Protein AF-A0A8C0GHX1-F1 (afdb_monomer_lite)

InterPro domains:
  IPR026175 Mirror-image polydactyly gene 1 protein [PTHR22089] (39-394)
  IPR060564 Mirror-image polydactyly gene 1 protein, N-terminal domain [PF27918] (62-164)
  IPR060565 Mirror-image polydactyly gene 1 protein, C-terminal domain [PF27921] (166-262)

pLDDT: mean 85.15, std 14.82, range [40.44, 98.38]

Radius of gyration: 75.09 Å; chains: 1; bounding box: 176×78×220 Å

Organism: Chelonoidis abingdonii (NCBI:txid106734)

Foldseek 3Di:
DVVVVVVVVVVVVVVVVVVVVVVVVVVVVVVVVVVVVVVVVVVVVVVVVVVVVVPPPDDDPPVVVVVVVVVVVVVVVVVVVVVVVVVVVVVVVVVVVVVVVVVVVVVVVVVVVVVVVVVVVVVVVVVVVVVVVVVVVVVVVVVVVVVVVVVVVVVVVVVVVVPDDPVLPPDDPVNLVVQLVPPPDPVSVVVSVVSVVVVVVVVVVVVVVVVVVVVVVVVVVVVVVVVVVVVVVVVVVVVVVVVVVCVVPPVNVVVVVVVVVVVVVVVVVVVVVVVVVVVVVVVVVVVVVVVVVVVVVVVVVVVVVVVVVVVVVVVVVVVVVVVVVVVVVVVVVVVVVVVVVVVVVVVVVVVVVVVVVVVVVVVVVVVVVVVVVVVVVVVVVVVVVVDDDDDDDD

Secondary structure (DSSP, 8-state):
-HHHHHHHHHHHHHHHHHHHHHHHHHHHHHHHHHHHHHHHHHHHHHHHHHHHTTS--SS-HHHHHHHHHHHHHHHHHHHHHHHHHHHHHHHHHHHHHHHHHHHHHHHHHHHHHHHHHHHHHHHHHHHHHHHHHHHHHHHHHHHHHHHHHHHHHHHHHHHHHTT--HHHHSS-HHHHHHHHHT-SSHHHHHHHHHHHHHHHHHHHHHHHHHHHHHHHHHHHHHHHHHHHHHHHHHHHHHHHHHHHHHHH-HHHHHHHHHHHHHHHHHHHHHHHHHHHHHHHHHHHHHHHHHHHHHHHHHHHHHHHHHHHHHHHHHHHHHHHHHHHHHHHHHHHHHHHHHHHHHHHHHHHHHHHHHHHHHHHHHHHHHHHHHHHHHHHHHHHHHHHHHSS------

Sequence (394 aa):
HVFEDSKHKKSLDVLLNERISVLLIDEFFNLFFLNHSITEKHSRMLSDFMASWKETGDLDKETNIAFLLKELDAVRAKNKKLQDKLSEKDKELKTIKLDLELQERATEAKIAEKTAALVEEVYTAQRERDEAVMARLRLANEERDEALLRAKHLEQSLKELENINPEENDMTLQELLNRINNADTGIAIQKNGAIIVDRIHRTKERRKNITAEEMNAVIEERDAALSQCKRLEQELHHLKEQNQTSANNTRHLTAENNQERALKAKLLVIQQERETAIQQNKKLEEEIQTLRVYYSLHKSLSQEVSLKDQFNCTLSTYEDALKSSEDIVTITHRQNEQLATQLQQALTERINMELKLQQALEASQEAKEKVQTLERLVDVLRKKVGAGTIRTVI

Structure (mmCIF, N/CA/C/O backbone):
data_AF-A0A8C0GHX1-F1
#
_entry.id   AF-A0A8C0GHX1-F1
#
loop_
_atom_site.group_PDB
_atom_site.id
_atom_site.type_symbol
_atom_site.label_atom_id
_atom_site.label_alt_id
_atom_site.label_comp_id
_atom_site.label_asym_id
_atom_site.label_entity_id
_atom_site.label_seq_id
_atom_site.pdbx_PDB_ins_code
_atom_site.Cartn_x
_atom_site.Cartn_y
_atom_site.Cartn_z
_atom_site.occupancy
_atom_site.B_iso_or_equiv
_atom_site.auth_seq_id
_atom_site.auth_comp_id
_atom_site.auth_asym_id
_atom_site.auth_atom_id
_atom_site.pdbx_PDB_model_num
ATOM 1 N N . HIS A 1 1 ? 9.073 51.180 15.711 1.00 49.59 1 HIS A N 1
ATOM 2 C CA . HIS A 1 1 ? 9.134 50.135 14.671 1.00 49.59 1 HIS A CA 1
ATOM 3 C C . HIS A 1 1 ? 7.983 50.161 13.664 1.00 49.59 1 HIS A C 1
ATOM 5 O O . HIS A 1 1 ? 8.280 50.271 12.489 1.00 49.59 1 HIS A O 1
ATOM 11 N N . VAL A 1 2 ? 6.698 50.170 14.049 1.00 48.31 2 VAL A N 1
ATOM 12 C CA . VAL A 1 2 ? 5.576 50.145 13.067 1.00 48.31 2 VAL A CA 1
ATOM 13 C C . VAL A 1 2 ? 5.448 51.422 12.201 1.00 48.31 2 VAL A C 1
ATOM 15 O O . VAL A 1 2 ? 4.915 51.378 11.096 1.00 48.31 2 VAL A O 1
ATOM 18 N N . PHE A 1 3 ? 5.973 52.568 12.652 1.00 44.59 3 PHE A N 1
ATOM 19 C CA . PHE A 1 3 ? 5.893 53.837 11.907 1.00 44.59 3 PHE A CA 1
ATOM 20 C C . PHE A 1 3 ? 7.007 54.057 10.865 1.00 44.59 3 PHE A C 1
ATOM 22 O O . PHE A 1 3 ? 6.809 54.842 9.938 1.00 44.59 3 PHE A O 1
ATOM 29 N N . GLU A 1 4 ? 8.147 53.368 10.972 1.00 50.25 4 GLU A N 1
ATOM 30 C CA . GLU A 1 4 ? 9.244 53.493 9.993 1.00 50.25 4 GLU A CA 1
ATOM 31 C C . GLU A 1 4 ? 9.011 52.613 8.757 1.00 50.25 4 GLU A C 1
ATOM 33 O O . GLU A 1 4 ? 9.240 53.068 7.635 1.00 50.25 4 GLU A O 1
ATOM 38 N N . ASP A 1 5 ? 8.402 51.436 8.930 1.00 49.78 5 ASP A N 1
ATOM 39 C CA . ASP A 1 5 ? 8.055 50.541 7.817 1.00 49.78 5 ASP A CA 1
ATOM 40 C C . ASP A 1 5 ? 7.024 51.153 6.852 1.00 49.78 5 ASP A C 1
ATOM 42 O O . ASP A 1 5 ? 7.089 50.943 5.641 1.00 49.78 5 ASP A O 1
ATOM 46 N N . SER A 1 6 ? 6.097 51.978 7.351 1.00 52.84 6 SER A N 1
ATOM 47 C CA . SER A 1 6 ? 5.066 52.625 6.520 1.00 52.84 6 SER A CA 1
ATOM 48 C C . SER A 1 6 ? 5.637 53.712 5.593 1.00 52.84 6 SER A C 1
ATOM 50 O O . SER A 1 6 ? 5.164 53.888 4.466 1.00 52.84 6 SER A O 1
ATOM 52 N N . LYS A 1 7 ? 6.697 54.416 6.021 1.00 55.53 7 LYS A N 1
ATOM 53 C CA . LYS A 1 7 ? 7.386 55.418 5.188 1.00 55.53 7 LYS A CA 1
ATOM 54 C C . LYS A 1 7 ? 8.235 54.765 4.100 1.00 55.53 7 LYS A C 1
ATOM 56 O O . LYS A 1 7 ? 8.226 55.245 2.968 1.00 55.53 7 LYS A O 1
ATOM 61 N N . HIS A 1 8 ? 8.925 53.669 4.413 1.00 55.72 8 HIS A N 1
ATOM 62 C CA . HIS A 1 8 ? 9.701 52.933 3.414 1.00 55.72 8 HIS A CA 1
ATOM 63 C C . HIS A 1 8 ? 8.815 52.243 2.378 1.00 55.72 8 HIS A C 1
ATOM 65 O O . HIS A 1 8 ? 9.122 52.318 1.191 1.00 55.72 8 HIS A O 1
ATOM 71 N N . LYS A 1 9 ? 7.664 51.691 2.780 1.00 56.69 9 LYS A N 1
ATOM 72 C CA . LYS A 1 9 ? 6.723 51.057 1.845 1.00 56.69 9 LYS A CA 1
ATOM 73 C C . LYS A 1 9 ? 6.106 52.058 0.857 1.00 56.69 9 LYS A C 1
ATOM 75 O O . LYS A 1 9 ? 6.115 51.809 -0.341 1.00 56.69 9 LYS A O 1
ATOM 80 N N . LYS A 1 10 ? 5.695 53.245 1.331 1.00 58.56 10 LYS A N 1
ATOM 81 C CA . LYS A 1 10 ? 5.203 54.329 0.455 1.00 58.56 10 LYS A CA 1
ATOM 82 C C . LYS A 1 10 ? 6.271 54.865 -0.500 1.00 58.56 10 LYS A C 1
ATOM 84 O O . LYS A 1 10 ? 5.951 55.190 -1.636 1.00 58.56 10 LYS A O 1
ATOM 89 N N . SER A 1 11 ? 7.528 54.955 -0.062 1.00 62.66 11 SER A N 1
ATOM 90 C CA . SER A 1 11 ? 8.624 55.396 -0.934 1.00 62.66 11 SER A CA 1
ATOM 91 C C . SER A 1 11 ? 8.965 54.356 -2.005 1.00 62.66 11 SER A C 1
ATOM 93 O O . SER A 1 11 ? 9.328 54.733 -3.116 1.00 62.66 11 SER A O 1
ATOM 95 N N . LEU A 1 12 ? 8.840 53.064 -1.683 1.00 61.59 12 LEU A N 1
ATOM 96 C CA . LEU A 1 12 ? 9.073 51.977 -2.632 1.00 61.59 12 LEU A CA 1
ATOM 97 C C . LEU A 1 12 ? 7.967 51.912 -3.692 1.00 61.59 12 LEU A C 1
ATOM 99 O O . LEU A 1 12 ? 8.280 51.772 -4.869 1.00 61.59 12 LEU A O 1
ATOM 103 N N . ASP A 1 13 ? 6.702 52.079 -3.291 1.00 65.25 13 ASP A N 1
ATOM 104 C CA . ASP A 1 13 ? 5.555 52.075 -4.211 1.00 65.25 13 ASP A CA 1
ATOM 105 C C . ASP A 1 13 ? 5.596 53.256 -5.192 1.00 65.25 13 ASP A C 1
ATOM 107 O O . ASP A 1 13 ? 5.284 53.085 -6.368 1.00 65.25 13 ASP A O 1
ATOM 111 N N . VAL A 1 14 ? 6.036 54.443 -4.750 1.00 66.12 14 VAL A N 1
ATOM 112 C CA . VAL A 1 14 ? 6.217 55.609 -5.637 1.00 66.12 14 VAL A CA 1
ATOM 113 C C . VAL A 1 14 ? 7.351 55.368 -6.638 1.00 66.12 14 VAL A C 1
ATOM 115 O O . VAL A 1 14 ? 7.163 55.598 -7.830 1.00 66.12 14 VAL A O 1
ATOM 118 N N . LEU A 1 15 ? 8.488 54.823 -6.189 1.00 62.25 15 LEU A N 1
ATOM 119 C CA . LEU A 1 15 ? 9.612 54.489 -7.072 1.00 62.25 15 LEU A CA 1
ATOM 120 C C . LEU A 1 15 ? 9.268 53.368 -8.064 1.00 62.25 15 LEU A C 1
ATOM 122 O O . LEU A 1 15 ? 9.709 53.410 -9.210 1.00 62.25 15 LEU A O 1
ATOM 126 N N . LEU A 1 16 ? 8.474 52.375 -7.654 1.00 65.94 16 LEU A N 1
ATOM 127 C CA . LEU A 1 16 ? 7.975 51.320 -8.539 1.00 65.94 16 LEU A CA 1
ATOM 128 C C . LEU A 1 16 ? 7.004 51.879 -9.582 1.00 65.94 16 LEU A C 1
ATOM 130 O O . LEU A 1 16 ? 7.136 51.541 -10.756 1.00 65.94 16 LEU A O 1
ATOM 134 N N . ASN A 1 17 ? 6.091 52.773 -9.195 1.00 67.69 17 ASN A N 1
ATOM 135 C CA . ASN A 1 17 ? 5.143 53.377 -10.134 1.00 67.69 17 ASN A CA 1
ATOM 136 C C . ASN A 1 17 ? 5.810 54.319 -11.141 1.00 67.69 17 ASN A C 1
ATOM 138 O O . ASN A 1 17 ? 5.450 54.295 -12.318 1.00 67.69 17 ASN A O 1
ATOM 142 N N . GLU A 1 18 ? 6.798 55.115 -10.723 1.00 67.50 18 GLU A N 1
ATOM 143 C CA . GLU A 1 18 ? 7.573 55.946 -11.654 1.00 67.50 18 GLU A CA 1
ATOM 144 C C . GLU A 1 18 ? 8.355 55.078 -12.643 1.00 67.50 18 GLU A C 1
ATOM 146 O O . GLU A 1 18 ? 8.349 55.343 -13.844 1.00 67.50 18 GLU A O 1
ATOM 151 N N . ARG A 1 19 ? 8.960 53.983 -12.172 1.00 66.25 19 ARG A N 1
ATOM 152 C CA . ARG A 1 19 ? 9.749 53.085 -13.024 1.00 66.25 19 ARG A CA 1
ATOM 153 C C . ARG A 1 19 ? 8.883 52.283 -13.998 1.00 66.25 19 ARG A C 1
ATOM 155 O O . ARG A 1 19 ? 9.283 52.106 -15.144 1.00 66.25 19 ARG A O 1
ATOM 162 N N . ILE A 1 20 ? 7.689 51.855 -13.580 1.00 69.00 20 ILE A N 1
ATOM 163 C CA . ILE A 1 20 ? 6.695 51.217 -14.459 1.00 69.00 20 ILE A CA 1
ATOM 164 C C . ILE A 1 20 ? 6.163 52.223 -15.490 1.00 69.00 20 ILE A C 1
ATOM 166 O O . ILE A 1 20 ? 6.027 51.877 -16.660 1.00 69.00 20 ILE A O 1
ATOM 170 N N . SER A 1 21 ? 5.926 53.476 -15.091 1.00 70.19 21 SER A N 1
ATOM 171 C CA . SER A 1 21 ? 5.455 54.525 -16.007 1.00 70.19 21 SER A CA 1
ATOM 172 C C . SER A 1 21 ? 6.497 54.868 -17.074 1.00 70.19 21 SER A C 1
ATOM 174 O O . SER A 1 21 ? 6.146 54.992 -18.243 1.00 70.19 21 SER A O 1
ATOM 176 N N . VAL A 1 22 ? 7.780 54.962 -16.704 1.00 69.06 22 VAL A N 1
ATOM 177 C CA . VAL A 1 22 ? 8.877 55.195 -17.662 1.00 69.06 22 VAL A CA 1
ATOM 178 C C . VAL A 1 22 ? 9.024 54.018 -18.630 1.00 69.06 22 VAL A C 1
ATOM 180 O O . VAL A 1 22 ? 9.130 54.240 -19.832 1.00 69.06 22 VAL A O 1
ATOM 183 N N . LEU A 1 23 ? 8.947 52.775 -18.140 1.00 69.25 23 LEU A N 1
ATOM 184 C CA . LEU A 1 23 ? 9.021 51.584 -18.995 1.00 69.25 23 LEU A CA 1
ATOM 185 C C . LEU A 1 23 ? 7.851 51.495 -19.983 1.00 69.25 23 LEU A C 1
ATOM 187 O O . LEU A 1 23 ? 8.064 51.165 -21.146 1.00 69.25 23 LEU A O 1
ATOM 191 N N . LEU A 1 24 ? 6.635 51.840 -19.550 1.00 71.50 24 LEU A N 1
ATOM 192 C CA . LEU A 1 24 ? 5.464 51.869 -20.428 1.00 71.50 24 LEU A CA 1
ATOM 193 C C . LEU A 1 24 ? 5.565 52.968 -21.490 1.00 71.50 24 LEU A C 1
ATOM 195 O O . LEU A 1 24 ? 5.164 52.744 -22.629 1.00 71.50 24 LEU A O 1
ATOM 199 N N . ILE A 1 25 ? 6.112 54.140 -21.150 1.00 71.75 25 ILE A N 1
ATOM 200 C CA . ILE A 1 25 ? 6.328 55.229 -22.114 1.00 71.75 25 ILE A CA 1
ATOM 201 C C . ILE A 1 25 ? 7.397 54.833 -23.142 1.00 71.75 25 ILE A C 1
ATOM 203 O O . ILE A 1 25 ? 7.179 55.036 -24.337 1.00 71.75 25 ILE A O 1
ATOM 207 N N . ASP A 1 26 ? 8.499 54.215 -22.710 1.00 69.94 26 ASP A N 1
ATOM 208 C CA . ASP A 1 26 ? 9.550 53.726 -23.611 1.00 69.94 26 ASP A CA 1
ATOM 209 C C . ASP A 1 26 ? 9.048 52.598 -24.527 1.00 69.94 26 ASP A C 1
ATOM 211 O O . ASP A 1 26 ? 9.361 52.587 -25.720 1.00 69.94 26 ASP A O 1
ATOM 215 N N . GLU A 1 27 ? 8.223 51.669 -24.029 1.00 71.81 27 GLU A N 1
ATOM 216 C CA . GLU A 1 27 ? 7.569 50.660 -24.875 1.00 71.81 27 GLU A CA 1
ATOM 217 C C . GLU A 1 27 ? 6.617 51.296 -25.890 1.00 71.81 27 GLU A C 1
ATOM 219 O O . GLU A 1 27 ? 6.621 50.908 -27.061 1.00 71.81 27 GLU A O 1
ATOM 224 N N . PHE A 1 28 ? 5.840 52.303 -25.482 1.00 75.31 28 PHE A N 1
ATOM 225 C CA . PHE A 1 28 ? 4.903 52.982 -26.374 1.00 75.31 28 PHE A CA 1
ATOM 226 C C . PHE A 1 28 ? 5.627 53.765 -27.475 1.00 75.31 28 PHE A C 1
ATOM 228 O O . PHE A 1 28 ? 5.230 53.703 -28.640 1.00 75.31 28 PHE A O 1
ATOM 235 N N . PHE A 1 29 ? 6.723 54.454 -27.138 1.00 73.19 29 PHE A N 1
ATOM 236 C CA . PHE A 1 29 ? 7.567 55.134 -28.120 1.00 73.19 29 PHE A CA 1
ATOM 237 C C . PHE A 1 29 ? 8.241 54.140 -29.066 1.00 73.19 29 PHE A C 1
ATOM 239 O O . PHE A 1 29 ? 8.227 54.362 -30.276 1.00 73.19 29 PHE A O 1
ATOM 246 N N . ASN A 1 30 ? 8.760 53.020 -28.559 1.00 71.62 30 ASN A N 1
ATOM 247 C CA . ASN A 1 30 ? 9.350 51.980 -29.402 1.00 71.62 30 ASN A CA 1
ATOM 248 C C . ASN A 1 30 ? 8.322 51.358 -30.358 1.00 71.62 30 ASN A C 1
ATOM 250 O O . ASN A 1 30 ? 8.608 51.213 -31.546 1.00 71.62 30 ASN A O 1
ATOM 254 N N . LEU A 1 31 ? 7.108 51.059 -29.887 1.00 72.31 31 LEU A N 1
ATOM 255 C CA . LEU A 1 31 ? 6.009 50.571 -30.729 1.00 72.31 31 LEU A CA 1
ATOM 256 C C . LEU A 1 31 ? 5.577 51.604 -31.775 1.00 72.31 31 LEU A C 1
ATOM 258 O O . LEU A 1 31 ? 5.322 51.242 -32.925 1.00 72.31 31 LEU A O 1
ATOM 262 N N . PHE A 1 32 ? 5.524 52.886 -31.407 1.00 75.69 32 PHE A N 1
ATOM 263 C CA . PHE A 1 32 ? 5.183 53.965 -32.330 1.00 75.69 32 PHE A CA 1
ATOM 264 C C . PHE A 1 32 ? 6.256 54.150 -33.412 1.00 75.69 32 PHE A C 1
ATOM 266 O O . PHE A 1 32 ? 5.923 54.201 -34.596 1.00 75.69 32 PHE A O 1
ATOM 273 N N . PHE A 1 33 ? 7.541 54.171 -33.042 1.00 69.19 33 PHE A N 1
ATOM 274 C CA . PHE A 1 33 ? 8.655 54.266 -33.991 1.00 69.19 33 PHE A CA 1
ATOM 275 C C . PHE A 1 33 ? 8.754 53.038 -34.896 1.00 69.19 33 PHE A C 1
ATOM 277 O O . PHE A 1 33 ? 9.008 53.183 -36.094 1.00 69.19 33 PHE A O 1
ATOM 284 N N . LEU A 1 34 ? 8.513 51.839 -34.361 1.00 70.00 34 LEU A N 1
ATOM 285 C CA . LEU A 1 34 ? 8.517 50.612 -35.150 1.00 70.00 34 LEU A CA 1
ATOM 286 C C . LEU A 1 34 ? 7.374 50.620 -36.170 1.00 70.00 34 LEU A C 1
ATOM 288 O O . LEU A 1 34 ? 7.616 50.374 -37.351 1.00 70.00 34 LEU A O 1
ATOM 292 N N . ASN A 1 35 ? 6.158 50.985 -35.750 1.00 66.94 35 ASN A N 1
ATOM 293 C CA . ASN A 1 35 ? 5.025 51.125 -36.664 1.00 66.94 35 ASN A CA 1
ATOM 294 C C . ASN A 1 35 ? 5.275 52.207 -37.716 1.00 66.94 35 ASN A C 1
ATOM 296 O O . ASN A 1 35 ? 5.057 51.943 -38.896 1.00 66.94 35 ASN A O 1
ATOM 300 N N . HIS A 1 36 ? 5.801 53.376 -37.328 1.00 72.06 36 HIS A N 1
ATOM 301 C CA . HIS A 1 36 ? 6.114 54.451 -38.269 1.00 72.06 36 HIS A CA 1
ATOM 302 C C . HIS A 1 36 ? 7.162 54.010 -39.302 1.00 72.06 36 HIS A C 1
ATOM 304 O O . HIS A 1 36 ? 6.948 54.177 -40.503 1.00 72.06 36 HIS A O 1
ATOM 310 N N . SER A 1 37 ? 8.237 53.347 -38.856 1.00 69.88 37 SER A N 1
ATOM 311 C CA . SER A 1 37 ? 9.286 52.800 -39.728 1.00 69.88 37 SER A CA 1
ATOM 312 C C . SER A 1 37 ? 8.758 51.727 -40.684 1.00 69.88 37 SER A C 1
ATOM 314 O O . SER A 1 37 ? 9.155 51.693 -41.851 1.00 69.88 37 SER A O 1
ATOM 316 N N . ILE A 1 38 ? 7.836 50.870 -40.229 1.00 70.19 38 ILE A N 1
ATOM 317 C CA . ILE A 1 38 ? 7.176 49.874 -41.081 1.00 70.19 38 ILE A CA 1
ATOM 318 C C . ILE A 1 38 ? 6.327 50.572 -42.148 1.00 70.19 38 ILE A C 1
ATOM 320 O O . ILE A 1 38 ? 6.474 50.252 -43.328 1.00 70.19 38 ILE A O 1
ATOM 324 N N . THR A 1 39 ? 5.501 51.559 -41.782 1.00 70.44 39 THR A N 1
ATOM 325 C CA . THR A 1 39 ? 4.699 52.318 -42.760 1.00 70.44 39 THR A CA 1
ATOM 326 C C . THR A 1 39 ? 5.556 53.080 -43.766 1.00 70.44 39 THR A C 1
ATOM 328 O O . THR A 1 39 ? 5.234 53.096 -44.953 1.00 70.44 39 THR A O 1
ATOM 331 N N . GLU A 1 40 ? 6.673 53.666 -43.335 1.00 72.19 40 GLU A N 1
ATOM 332 C CA . GLU A 1 40 ? 7.561 54.422 -44.217 1.00 72.19 40 GLU A CA 1
ATOM 333 C C . GLU A 1 40 ? 8.299 53.504 -45.203 1.00 72.19 40 GLU A C 1
ATOM 335 O O . GLU A 1 40 ? 8.365 53.798 -46.398 1.00 72.19 40 GLU A O 1
ATOM 340 N N . LYS A 1 41 ? 8.780 52.341 -44.735 1.00 70.00 41 LYS A N 1
ATOM 341 C CA . LYS A 1 41 ? 9.372 51.301 -45.594 1.00 70.00 41 LYS A CA 1
ATOM 342 C C . LYS A 1 41 ? 8.367 50.755 -46.602 1.00 70.00 41 LYS A C 1
ATOM 344 O O . LYS A 1 41 ? 8.724 50.547 -47.758 1.00 70.00 41 LYS A O 1
ATOM 349 N N . HIS A 1 42 ? 7.120 50.550 -46.184 1.00 67.62 42 HIS A N 1
ATOM 350 C CA . HIS A 1 42 ? 6.064 50.059 -47.066 1.00 67.62 42 HIS A CA 1
ATOM 351 C C . HIS A 1 42 ? 5.701 51.092 -48.145 1.00 67.62 42 HIS A C 1
ATOM 353 O O . HIS A 1 42 ? 5.527 50.738 -49.309 1.00 67.62 42 HIS A O 1
ATOM 359 N N . SER A 1 43 ? 5.668 52.379 -47.782 1.00 72.19 43 SER A N 1
ATOM 360 C CA . SER A 1 43 ? 5.452 53.486 -48.723 1.00 72.19 43 SER A CA 1
ATOM 361 C C . SER A 1 43 ? 6.595 53.608 -49.742 1.00 72.19 43 SER A C 1
ATOM 363 O O . SER A 1 43 ? 6.350 53.724 -50.943 1.00 72.19 43 SER A O 1
ATOM 365 N N . ARG A 1 44 ? 7.853 53.480 -49.290 1.00 72.81 44 ARG A N 1
ATOM 366 C CA . ARG A 1 44 ? 9.034 53.479 -50.171 1.00 72.81 44 ARG A CA 1
ATOM 367 C C . ARG A 1 44 ? 9.051 52.283 -51.128 1.00 72.81 44 ARG A C 1
ATOM 369 O O . ARG A 1 44 ? 9.231 52.485 -52.322 1.00 72.81 44 ARG A O 1
ATOM 376 N N . MET A 1 45 ? 8.758 51.070 -50.645 1.00 67.81 45 MET A N 1
ATOM 377 C CA . MET A 1 45 ? 8.645 49.884 -51.510 1.00 67.81 45 MET A CA 1
ATOM 378 C C . MET A 1 45 ? 7.562 50.035 -52.583 1.00 67.81 45 MET A C 1
ATOM 380 O O . MET A 1 45 ? 7.779 49.634 -53.722 1.00 67.81 45 MET A O 1
ATOM 384 N N . LEU A 1 46 ? 6.406 50.614 -52.242 1.00 67.12 46 LEU A N 1
ATOM 385 C CA . LEU A 1 46 ? 5.337 50.863 -53.214 1.00 67.12 46 LEU A CA 1
ATOM 386 C C . LEU A 1 46 ? 5.754 51.892 -54.273 1.00 67.12 46 LEU A C 1
ATOM 388 O O . LEU A 1 46 ? 5.441 51.712 -55.449 1.00 67.12 46 LEU A O 1
ATOM 392 N N . SER A 1 47 ? 6.488 52.934 -53.875 1.00 72.44 47 SER A N 1
ATOM 393 C CA . SER A 1 47 ? 7.023 53.938 -54.801 1.00 72.44 47 SER A CA 1
ATOM 394 C C . SER A 1 47 ? 8.067 53.345 -55.755 1.00 72.44 47 SER A C 1
ATOM 396 O O . SER A 1 47 ? 7.980 53.561 -56.964 1.00 72.44 47 SER A O 1
ATOM 398 N N . ASP A 1 48 ? 9.012 52.555 -55.240 1.00 69.12 48 ASP A N 1
ATOM 399 C CA . ASP A 1 48 ? 10.060 51.911 -56.044 1.00 69.12 48 ASP A CA 1
ATOM 400 C C . ASP A 1 48 ? 9.477 50.844 -56.985 1.00 69.12 48 ASP A C 1
ATOM 402 O O . ASP A 1 48 ? 9.875 50.738 -58.148 1.00 69.12 48 ASP A O 1
ATOM 406 N N . PHE A 1 49 ? 8.459 50.106 -56.526 1.00 66.88 49 PHE A N 1
ATOM 407 C CA . PHE A 1 49 ? 7.715 49.168 -57.362 1.00 66.88 49 PHE A CA 1
ATOM 408 C C . PHE A 1 49 ? 7.007 49.890 -58.514 1.00 66.88 49 PHE A C 1
ATOM 410 O O . PHE A 1 49 ? 7.119 49.461 -59.655 1.00 66.88 49 PHE A O 1
ATOM 417 N N . MET A 1 50 ? 6.343 51.025 -58.274 1.00 62.06 50 MET A N 1
ATOM 418 C CA . MET A 1 50 ? 5.698 51.784 -59.356 1.00 62.06 50 MET A CA 1
ATOM 419 C C . MET A 1 50 ? 6.695 52.408 -60.348 1.00 62.06 50 MET A C 1
ATOM 421 O O . MET A 1 50 ? 6.367 52.540 -61.529 1.00 62.06 50 MET A O 1
ATOM 425 N N . ALA A 1 51 ? 7.904 52.772 -59.906 1.00 63.53 51 ALA A N 1
ATOM 426 C CA . ALA A 1 51 ? 8.957 53.288 -60.784 1.00 63.53 51 ALA A CA 1
ATOM 427 C C . ALA A 1 51 ? 9.502 52.203 -61.734 1.00 63.53 51 ALA A C 1
ATOM 429 O O . ALA A 1 51 ? 9.666 52.458 -62.927 1.00 63.53 51 ALA A O 1
ATOM 430 N N . SER A 1 52 ? 9.671 50.972 -61.239 1.00 57.28 52 SER A N 1
ATOM 431 C CA . SER A 1 52 ? 10.138 49.816 -62.021 1.00 57.28 52 SER A CA 1
ATOM 432 C C . SER A 1 52 ? 9.219 49.447 -63.199 1.00 57.28 52 SER A C 1
ATOM 434 O O . SER A 1 52 ? 9.695 48.955 -64.223 1.00 57.28 52 SER A O 1
ATOM 436 N N . TRP A 1 53 ? 7.914 49.724 -63.105 1.00 56.19 53 TRP A N 1
ATOM 437 C CA . TRP A 1 53 ? 6.949 49.426 -64.174 1.00 56.19 53 TRP A CA 1
ATOM 438 C C . TRP A 1 53 ? 6.952 50.453 -65.315 1.00 56.19 53 TRP A C 1
ATOM 440 O O . TRP A 1 53 ? 6.421 50.171 -66.387 1.00 56.19 53 TRP A O 1
ATOM 450 N N . LYS A 1 54 ? 7.542 51.641 -65.117 1.00 56.06 54 LYS A N 1
ATOM 451 C CA . LYS A 1 54 ? 7.622 52.679 -66.161 1.00 56.06 54 LYS A CA 1
ATOM 452 C C . LYS A 1 54 ? 8.778 52.480 -67.147 1.00 56.06 54 LYS A C 1
ATOM 454 O O . LYS A 1 54 ? 8.709 53.034 -68.239 1.00 56.06 54 LYS A O 1
ATOM 459 N N . GLU A 1 55 ? 9.806 51.703 -66.798 1.00 54.34 55 GLU A N 1
ATOM 460 C CA . GLU A 1 55 ? 11.014 51.530 -67.628 1.00 54.34 55 GLU A CA 1
ATOM 461 C C . GLU A 1 55 ? 10.976 50.330 -68.589 1.00 54.34 55 GLU A C 1
ATOM 463 O O . GLU A 1 55 ? 11.797 50.249 -69.497 1.00 54.34 55 GLU A O 1
ATOM 468 N N . THR A 1 56 ? 10.005 49.422 -68.480 1.00 53.22 56 THR A N 1
ATOM 469 C CA . THR A 1 56 ? 9.884 48.244 -69.364 1.00 53.22 56 THR A CA 1
ATOM 470 C C . THR A 1 56 ? 8.897 48.491 -70.509 1.00 53.22 56 THR A C 1
ATOM 472 O O . THR A 1 56 ? 7.952 47.742 -70.754 1.00 53.22 56 THR A O 1
ATOM 475 N N . GLY A 1 57 ? 9.109 49.594 -71.224 1.00 55.22 57 GLY A N 1
ATOM 476 C CA . GLY A 1 57 ? 8.420 49.886 -72.473 1.00 55.22 57 GLY A CA 1
ATOM 477 C C . GLY A 1 57 ? 9.105 49.196 -73.651 1.00 55.22 57 GLY A C 1
ATOM 478 O O . GLY A 1 57 ? 10.178 49.617 -74.060 1.00 55.22 57 GLY A O 1
ATOM 479 N N . ASP A 1 58 ? 8.413 48.215 -74.236 1.00 54.91 58 ASP A N 1
ATOM 480 C CA . ASP A 1 58 ? 8.603 47.720 -75.611 1.00 54.91 58 ASP A CA 1
ATOM 481 C C . ASP A 1 58 ? 9.670 46.629 -75.855 1.00 54.91 58 ASP A C 1
ATOM 483 O O . ASP A 1 58 ? 10.673 46.851 -76.518 1.00 54.91 58 ASP A O 1
ATOM 487 N N . LEU A 1 59 ? 9.388 45.394 -75.411 1.00 55.44 59 LEU A N 1
ATOM 488 C CA . LEU A 1 59 ? 9.696 44.159 -76.158 1.00 55.44 59 LEU A CA 1
ATOM 489 C C . LEU A 1 59 ? 8.822 42.995 -75.635 1.00 55.44 59 LEU A C 1
ATOM 491 O O . LEU A 1 59 ? 8.798 42.697 -74.444 1.00 55.44 59 LEU A O 1
ATOM 495 N N . ASP A 1 60 ? 8.050 42.415 -76.557 1.00 63.31 60 ASP A N 1
ATOM 496 C CA . ASP A 1 60 ? 7.130 41.269 -76.446 1.00 63.31 60 ASP A CA 1
ATOM 497 C C . ASP A 1 60 ? 6.136 41.270 -75.261 1.00 63.31 60 ASP A C 1
ATOM 499 O O . ASP A 1 60 ? 6.224 40.531 -74.279 1.00 63.31 60 ASP A O 1
ATOM 503 N N . LYS A 1 61 ? 5.139 42.157 -75.361 1.00 68.88 61 LYS A N 1
ATOM 504 C CA . LYS A 1 61 ? 4.105 42.371 -74.334 1.00 68.88 61 LYS A CA 1
ATOM 505 C C . LYS A 1 61 ? 3.290 41.107 -74.052 1.00 68.88 61 LYS A C 1
ATOM 507 O O . LYS A 1 61 ? 2.901 40.891 -72.913 1.00 68.88 61 LYS A O 1
ATOM 512 N N . GLU A 1 62 ? 3.052 40.264 -75.052 1.00 72.12 62 GLU A N 1
ATOM 513 C CA . GLU A 1 62 ? 2.205 39.073 -74.918 1.00 72.12 62 GLU A CA 1
ATOM 514 C C . GLU A 1 62 ? 2.883 37.952 -74.117 1.00 72.12 62 GLU A C 1
ATOM 516 O O . GLU A 1 62 ? 2.257 37.357 -73.236 1.00 72.12 62 GLU A O 1
ATOM 521 N N . THR A 1 63 ? 4.180 37.712 -74.334 1.00 72.00 63 THR A N 1
ATOM 522 C CA . THR A 1 63 ? 4.948 36.731 -73.550 1.00 72.00 63 THR A CA 1
ATOM 523 C C . THR A 1 63 ? 5.206 37.209 -72.124 1.00 72.00 63 THR A C 1
ATOM 525 O O . THR A 1 63 ? 5.084 36.413 -71.190 1.00 72.00 63 THR A O 1
ATOM 528 N N . ASN A 1 64 ? 5.451 38.508 -71.922 1.00 80.31 64 ASN A N 1
ATOM 529 C CA . ASN A 1 64 ? 5.528 39.102 -70.585 1.00 80.31 64 ASN A CA 1
ATOM 530 C C . ASN A 1 64 ? 4.189 39.013 -69.835 1.00 80.31 64 ASN A C 1
ATOM 532 O O . ASN A 1 64 ? 4.166 38.630 -68.666 1.00 80.31 64 ASN A O 1
ATOM 536 N N . ILE A 1 65 ? 3.059 39.281 -70.502 1.00 82.44 65 ILE A N 1
ATOM 537 C CA . ILE A 1 65 ? 1.723 39.109 -69.908 1.00 82.44 65 ILE A CA 1
ATOM 538 C C . ILE A 1 65 ? 1.488 37.642 -69.518 1.00 82.44 65 ILE A C 1
ATOM 540 O O . ILE A 1 65 ? 1.022 37.373 -68.411 1.00 82.44 65 ILE A O 1
ATOM 544 N N . ALA A 1 66 ? 1.850 36.682 -70.373 1.00 82.56 66 ALA A N 1
ATOM 545 C CA . ALA A 1 66 ? 1.705 35.259 -70.068 1.00 82.56 66 ALA A CA 1
ATOM 546 C C . ALA A 1 66 ? 2.584 34.808 -68.885 1.00 82.56 66 ALA A C 1
ATOM 548 O O . ALA A 1 66 ? 2.134 34.031 -68.038 1.00 82.56 66 ALA A O 1
ATOM 549 N N . PHE A 1 67 ? 3.819 35.311 -68.789 1.00 85.06 67 PHE A N 1
ATOM 550 C CA . PHE A 1 67 ? 4.713 35.030 -67.665 1.00 85.06 67 PHE A CA 1
ATOM 551 C C . PHE A 1 67 ? 4.163 35.596 -66.348 1.00 85.06 67 PHE A C 1
ATOM 553 O O . PHE A 1 67 ? 4.082 34.868 -65.358 1.00 85.06 67 PHE A O 1
ATOM 560 N N . LEU A 1 68 ? 3.693 36.847 -66.357 1.00 87.62 68 LEU A N 1
ATOM 561 C CA . LEU A 1 68 ? 3.085 37.494 -65.191 1.00 87.62 68 LEU A CA 1
ATOM 562 C C . LEU A 1 68 ? 1.801 36.789 -64.733 1.00 87.62 68 LEU A C 1
ATOM 564 O O . LEU A 1 68 ? 1.576 36.650 -63.533 1.00 87.62 68 LEU A O 1
ATOM 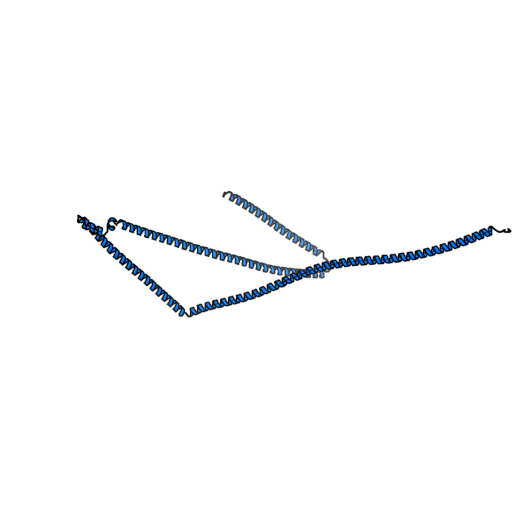568 N N . LEU A 1 69 ? 0.970 36.297 -65.658 1.00 90.88 69 LEU A N 1
ATOM 569 C CA . LEU A 1 69 ? -0.212 35.496 -65.315 1.00 90.88 69 LEU A CA 1
ATOM 570 C C . LEU A 1 69 ? 0.176 34.166 -64.659 1.00 90.88 69 LEU A C 1
ATOM 572 O O . LEU A 1 69 ? -0.398 33.795 -63.636 1.00 90.88 69 LEU A O 1
ATOM 576 N N . LYS A 1 70 ? 1.191 33.479 -65.194 1.00 91.75 70 LYS A N 1
ATOM 577 C CA . LYS A 1 70 ? 1.710 32.236 -64.611 1.00 91.75 70 LYS A CA 1
ATOM 578 C C . LYS A 1 70 ? 2.285 32.461 -63.211 1.00 91.75 70 LYS A C 1
ATOM 580 O O . LYS A 1 70 ? 2.074 31.640 -62.319 1.00 91.75 70 LYS A O 1
ATOM 585 N N . GLU A 1 71 ? 3.001 33.561 -63.008 1.00 90.50 71 GLU A N 1
ATOM 586 C CA . GLU A 1 71 ? 3.544 33.936 -61.704 1.00 90.50 71 GLU A CA 1
ATOM 587 C C . GLU A 1 71 ? 2.430 34.315 -60.719 1.00 90.50 71 GLU A C 1
ATOM 589 O O . GLU A 1 71 ? 2.426 33.848 -59.579 1.00 90.50 71 GLU A O 1
ATOM 594 N N . LEU A 1 72 ? 1.419 35.060 -61.171 1.00 93.69 72 LEU A N 1
ATOM 595 C CA . LEU A 1 72 ? 0.230 35.384 -60.384 1.00 93.69 72 LEU A CA 1
ATOM 596 C C . LEU A 1 72 ? -0.523 34.121 -59.948 1.00 93.69 72 LEU A C 1
ATOM 598 O O . LEU A 1 72 ? -0.916 34.010 -58.785 1.00 93.69 72 LEU A O 1
ATOM 602 N N . ASP A 1 73 ? -0.692 33.151 -60.844 1.00 94.62 73 ASP A N 1
ATOM 603 C CA . ASP A 1 73 ? -1.336 31.876 -60.528 1.00 94.62 73 ASP A CA 1
ATOM 604 C C . ASP A 1 73 ? -0.491 31.033 -59.563 1.00 94.62 73 ASP A C 1
ATOM 606 O O . ASP A 1 73 ? -1.033 30.447 -58.620 1.00 94.62 73 ASP A O 1
ATOM 610 N N . ALA A 1 74 ? 0.839 31.036 -59.706 1.00 93.62 74 ALA A N 1
ATOM 611 C CA . ALA A 1 74 ? 1.743 30.396 -58.751 1.00 93.62 74 ALA A CA 1
ATOM 612 C C . ALA A 1 74 ? 1.655 31.040 -57.354 1.00 93.62 74 ALA A C 1
ATOM 614 O O . ALA A 1 74 ? 1.597 30.334 -56.341 1.00 93.62 74 ALA A O 1
ATOM 615 N N . VAL A 1 75 ? 1.586 32.373 -57.282 1.00 93.75 75 VAL A N 1
ATOM 616 C CA . VAL A 1 75 ? 1.416 33.119 -56.028 1.00 93.75 75 VAL A CA 1
ATOM 617 C C . VAL A 1 75 ? 0.043 32.849 -55.411 1.00 93.75 75 VAL A C 1
ATOM 619 O O . VAL A 1 75 ? -0.035 32.597 -54.208 1.00 93.75 75 VAL A O 1
ATOM 622 N N . ARG A 1 76 ? -1.034 32.813 -56.206 1.00 96.00 76 ARG A N 1
ATOM 623 C CA . ARG A 1 76 ? -2.385 32.450 -55.739 1.00 96.00 76 ARG A CA 1
ATOM 624 C C . ARG A 1 76 ? -2.427 31.035 -55.172 1.00 96.00 76 ARG A C 1
ATOM 626 O O . ARG A 1 76 ? -2.962 30.835 -54.082 1.00 96.00 76 ARG A O 1
ATOM 633 N N . ALA A 1 77 ? -1.826 30.066 -55.862 1.00 95.44 77 ALA A N 1
ATOM 634 C CA . ALA A 1 77 ? -1.741 28.687 -55.390 1.00 95.44 77 ALA A CA 1
ATOM 635 C C . ALA A 1 77 ? -0.943 28.584 -54.080 1.00 95.44 77 ALA A C 1
ATOM 637 O O . ALA A 1 77 ? -1.360 27.898 -53.143 1.00 95.44 77 ALA A O 1
ATOM 638 N N . LYS A 1 78 ? 0.180 29.307 -53.978 1.00 96.44 78 LYS A N 1
ATOM 639 C CA . LYS A 1 78 ? 0.989 29.365 -52.755 1.00 96.44 78 LYS A CA 1
ATOM 640 C C . LYS A 1 78 ? 0.229 30.017 -51.599 1.00 96.44 78 LYS A C 1
ATOM 642 O O . LYS A 1 78 ? 0.275 29.489 -50.492 1.00 96.44 78 LYS A O 1
ATOM 647 N N . ASN A 1 79 ? -0.483 31.114 -51.847 1.00 95.69 79 ASN A N 1
ATOM 648 C CA . ASN A 1 79 ? -1.289 31.801 -50.838 1.00 95.69 79 ASN A CA 1
ATOM 649 C C . ASN A 1 79 ? -2.421 30.895 -50.331 1.00 95.69 79 ASN A C 1
ATOM 651 O O . ASN A 1 79 ? -2.528 30.683 -49.129 1.00 95.69 79 ASN A O 1
ATOM 655 N N . LYS A 1 80 ? -3.155 30.228 -51.234 1.00 97.12 80 LYS A N 1
ATOM 656 C CA . LYS A 1 80 ? -4.166 29.229 -50.855 1.00 97.12 80 LYS A CA 1
ATOM 657 C C . LYS A 1 80 ? -3.578 28.126 -49.968 1.00 97.12 80 LYS A C 1
ATOM 659 O O . LYS A 1 80 ? -4.114 27.844 -48.905 1.00 97.12 80 LYS A O 1
ATOM 664 N N . LYS A 1 81 ? -2.416 27.574 -50.339 1.00 96.69 81 LYS A N 1
ATOM 665 C CA . LYS A 1 81 ? -1.722 26.553 -49.535 1.00 96.69 81 LYS A CA 1
ATOM 666 C C . LYS A 1 81 ? -1.299 27.068 -48.154 1.00 96.69 81 LYS A C 1
ATOM 668 O O . LYS A 1 81 ? -1.310 26.305 -47.191 1.00 96.69 81 LYS A O 1
ATOM 673 N N . LEU A 1 82 ? -0.883 28.330 -48.048 1.00 96.62 82 LEU A N 1
ATOM 674 C CA . LEU A 1 82 ? -0.556 28.952 -46.762 1.00 96.62 82 LEU A CA 1
ATOM 675 C C . LEU A 1 82 ? -1.810 29.188 -45.915 1.00 96.62 82 LEU A C 1
ATOM 677 O O . LEU A 1 82 ? -1.767 28.935 -44.717 1.00 96.62 82 LEU A O 1
ATOM 681 N N . GLN A 1 83 ? -2.917 29.602 -46.527 1.00 96.69 83 GLN A N 1
ATOM 682 C CA . GLN A 1 83 ? -4.201 29.778 -45.853 1.00 96.69 83 GLN A CA 1
ATOM 683 C C . GLN A 1 83 ? -4.755 28.446 -45.324 1.00 96.69 83 GLN A C 1
ATOM 685 O O . GLN A 1 83 ? -5.187 28.382 -44.174 1.00 96.69 83 GLN A O 1
ATOM 690 N N . ASP A 1 84 ? -4.664 27.372 -46.114 1.00 96.50 84 ASP A N 1
ATOM 691 C CA . ASP A 1 84 ? -5.058 26.025 -45.690 1.00 96.50 84 ASP A CA 1
ATOM 692 C C . ASP A 1 84 ? -4.213 25.567 -44.489 1.00 96.50 84 ASP A C 1
ATOM 694 O O . ASP A 1 84 ? -4.767 25.170 -43.463 1.00 96.50 84 ASP A O 1
ATOM 698 N N . LYS A 1 85 ? -2.881 25.726 -44.564 1.00 96.88 85 LYS A N 1
ATOM 699 C CA . LYS A 1 85 ? -1.963 25.425 -43.450 1.00 96.88 85 LYS A CA 1
ATOM 700 C C . LYS A 1 85 ? -2.250 26.253 -42.201 1.00 96.88 85 LYS A C 1
ATOM 702 O O . LYS A 1 85 ? -2.168 25.725 -41.099 1.00 96.88 85 LYS A O 1
ATOM 707 N N . LEU A 1 86 ? -2.563 27.538 -42.355 1.00 96.38 86 LEU A N 1
ATOM 708 C CA . LEU A 1 86 ? -2.919 28.401 -41.230 1.00 96.38 86 LEU A CA 1
ATOM 709 C C . LEU A 1 86 ? -4.202 27.896 -40.560 1.00 96.38 86 LEU A C 1
ATOM 711 O O . LEU A 1 86 ? -4.231 27.721 -39.348 1.00 96.38 86 LEU A O 1
ATOM 715 N N . SER A 1 87 ? -5.218 27.556 -41.358 1.00 96.19 87 SER A N 1
ATOM 716 C CA . SER A 1 87 ? -6.479 27.013 -40.844 1.00 96.19 87 SER A CA 1
ATOM 717 C C . SER A 1 87 ? -6.310 25.662 -40.135 1.00 96.19 87 SER A C 1
ATOM 719 O O . SER A 1 87 ? -7.028 25.368 -39.181 1.00 96.19 87 SER A O 1
ATOM 721 N N . GLU A 1 88 ? -5.361 24.839 -40.586 1.00 96.81 88 GLU A N 1
ATOM 722 C CA . GLU A 1 88 ? -4.999 23.570 -39.953 1.00 96.81 88 GLU A CA 1
ATOM 723 C C . GLU A 1 88 ? -4.299 23.809 -38.611 1.00 96.81 88 GLU A C 1
ATOM 725 O O . GLU A 1 88 ? -4.727 23.266 -37.593 1.00 96.81 88 GLU A O 1
ATOM 730 N N . LYS A 1 89 ? -3.301 24.701 -38.573 1.00 96.50 89 LYS A N 1
ATOM 731 C CA . 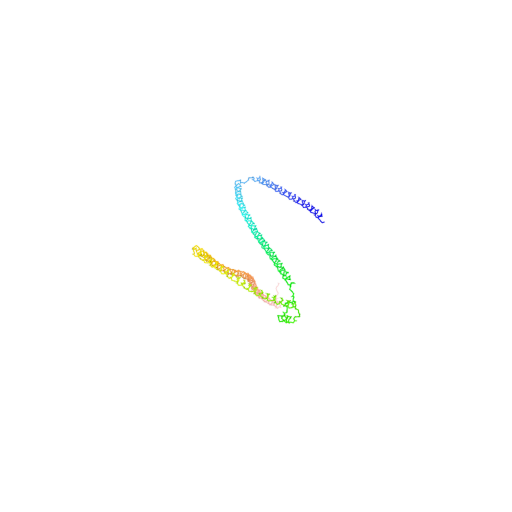LYS A 1 89 ? -2.603 25.074 -37.333 1.00 96.50 89 LYS A CA 1
ATOM 732 C C . LYS A 1 89 ? -3.539 25.715 -36.310 1.00 96.50 89 LYS A C 1
ATOM 734 O O . LYS A 1 89 ? -3.436 25.406 -35.128 1.00 96.50 89 LYS A O 1
ATOM 739 N N . ASP A 1 90 ? -4.505 26.520 -36.744 1.00 95.81 90 ASP A N 1
ATOM 740 C CA . ASP A 1 90 ? -5.528 27.086 -35.858 1.00 95.81 90 ASP A CA 1
ATOM 741 C C . ASP A 1 90 ? -6.428 26.008 -35.236 1.00 95.81 90 ASP A C 1
ATOM 743 O O . ASP A 1 90 ? -6.845 26.133 -34.082 1.00 95.81 90 ASP A O 1
ATOM 747 N N . LYS A 1 91 ? -6.740 24.934 -35.973 1.00 96.94 91 LYS A N 1
ATOM 748 C CA . LYS A 1 91 ? -7.498 23.793 -35.434 1.00 96.94 91 LYS A CA 1
ATOM 749 C C . LYS A 1 91 ? -6.666 22.993 -34.434 1.00 96.94 91 LYS A C 1
ATOM 751 O O . LYS A 1 91 ? -7.180 22.652 -33.369 1.00 96.94 91 LYS A O 1
ATOM 756 N N . GLU A 1 92 ? -5.397 22.730 -34.745 1.00 96.62 92 GLU A N 1
ATOM 757 C CA . GLU A 1 92 ? -4.461 22.070 -33.824 1.00 96.62 92 GLU A CA 1
ATOM 758 C C . GLU A 1 92 ? -4.320 22.872 -32.522 1.00 96.62 92 GLU A C 1
ATOM 760 O O . GLU A 1 92 ? -4.487 22.318 -31.439 1.00 96.62 92 GLU A O 1
ATOM 765 N N . LEU A 1 93 ? -4.113 24.191 -32.614 1.00 95.81 93 LEU A N 1
ATOM 766 C CA . LEU A 1 93 ? -4.001 25.074 -31.449 1.00 95.81 93 LEU A CA 1
ATOM 767 C C . LEU A 1 93 ? -5.264 25.062 -30.584 1.00 95.81 93 LEU A C 1
ATOM 769 O O . LEU A 1 93 ? -5.166 24.988 -29.360 1.00 95.81 93 LEU A O 1
ATOM 773 N N . LYS A 1 94 ? -6.454 25.104 -31.198 1.00 97.19 94 LYS A N 1
ATOM 774 C CA . LYS A 1 94 ? -7.724 24.994 -30.460 1.00 97.19 94 LYS A CA 1
ATOM 775 C C . LYS A 1 94 ? -7.860 23.650 -29.752 1.00 97.19 94 LYS A C 1
ATOM 777 O O . LYS A 1 94 ? -8.351 23.620 -28.630 1.00 97.19 94 LYS A O 1
ATOM 782 N N . THR A 1 95 ? -7.414 22.570 -30.389 1.00 96.44 95 THR A N 1
ATOM 783 C CA . THR A 1 95 ? -7.452 21.220 -29.810 1.00 96.44 95 THR A CA 1
ATOM 784 C C . THR A 1 95 ? -6.534 21.135 -28.594 1.00 96.44 95 THR A C 1
ATOM 786 O O . THR A 1 95 ? -6.999 20.816 -27.507 1.00 96.44 95 THR A O 1
ATOM 789 N N . ILE A 1 96 ? -5.273 21.557 -28.735 1.00 96.88 96 ILE A N 1
ATOM 790 C CA . ILE A 1 96 ? -4.300 21.572 -27.631 1.00 96.88 96 ILE A CA 1
ATOM 791 C C . ILE A 1 96 ? -4.796 22.439 -26.469 1.00 96.88 96 ILE A C 1
ATOM 793 O O . ILE A 1 96 ? -4.651 22.061 -25.310 1.00 96.88 96 ILE A O 1
ATOM 797 N N . LYS A 1 97 ? -5.402 23.598 -26.756 1.00 97.38 97 LYS A N 1
ATOM 798 C CA . LYS A 1 97 ? -5.954 24.470 -25.714 1.00 97.38 97 LYS A CA 1
ATOM 799 C C . LYS A 1 97 ? -7.075 23.783 -24.926 1.00 97.38 97 LYS A C 1
ATOM 801 O O . LYS A 1 97 ? -7.076 23.861 -23.702 1.00 97.38 97 LYS A O 1
ATOM 806 N N . LEU A 1 98 ? -7.996 23.106 -25.613 1.00 97.00 98 LEU A N 1
ATOM 807 C CA . LEU A 1 98 ? -9.066 22.349 -24.959 1.00 97.00 98 LEU A CA 1
ATOM 808 C C . LEU A 1 98 ? -8.507 21.194 -24.121 1.00 97.00 98 LEU A C 1
ATOM 810 O O . LEU A 1 98 ? -8.952 21.003 -22.994 1.00 97.00 98 LEU A O 1
ATOM 814 N N . ASP A 1 99 ? -7.510 20.468 -24.629 1.00 96.38 99 ASP A N 1
ATOM 815 C CA . ASP A 1 99 ? -6.871 19.374 -23.890 1.00 96.38 99 ASP A CA 1
ATOM 816 C C . ASP A 1 99 ? -6.186 19.875 -22.609 1.00 96.38 99 ASP A C 1
ATOM 818 O O . ASP A 1 99 ? -6.318 19.253 -21.553 1.00 96.38 99 ASP A O 1
ATOM 822 N N . LEU A 1 100 ? -5.513 21.031 -22.670 1.00 96.19 100 LEU A N 1
ATOM 823 C CA . LEU A 1 100 ? -4.906 21.669 -21.499 1.00 96.19 100 LEU A CA 1
ATOM 824 C C . LEU A 1 100 ? -5.957 22.096 -20.464 1.00 96.19 100 LEU A C 1
ATOM 826 O O . LEU A 1 100 ? -5.794 21.792 -19.284 1.00 96.19 100 LEU A O 1
ATOM 830 N N . GLU A 1 101 ? -7.049 22.738 -20.890 1.00 96.75 101 GLU A N 1
ATOM 831 C CA . GLU A 1 101 ? -8.152 23.130 -19.996 1.00 96.75 101 GLU A CA 1
ATOM 832 C C . GLU A 1 101 ? -8.819 21.904 -19.342 1.00 96.75 101 GLU A C 1
ATOM 834 O O . GLU A 1 101 ? -9.190 21.933 -18.165 1.00 96.75 101 GLU A O 1
ATOM 839 N N . LEU A 1 102 ? -8.959 20.797 -20.079 1.00 96.81 102 LEU A N 1
ATOM 840 C CA . LEU A 1 102 ? -9.480 19.540 -19.538 1.00 96.81 102 LEU A CA 1
ATOM 841 C C . LEU A 1 102 ? -8.524 18.919 -18.517 1.00 96.81 102 LEU A C 1
ATOM 843 O O . LEU A 1 102 ? -8.974 18.447 -17.471 1.00 96.81 102 LEU A O 1
ATOM 847 N N . GLN A 1 103 ? -7.219 18.931 -18.793 1.00 96.62 103 GLN A N 1
ATOM 848 C CA . GLN A 1 103 ? -6.210 18.432 -17.864 1.00 96.62 103 GLN A CA 1
ATOM 849 C C . GLN A 1 103 ? -6.177 19.264 -16.575 1.00 96.62 103 GLN A C 1
ATOM 851 O O . GLN A 1 103 ? -6.146 18.688 -15.487 1.00 96.62 103 GLN A O 1
ATOM 856 N N . GLU A 1 104 ? -6.240 20.593 -16.680 1.00 96.12 104 GLU A N 1
ATOM 857 C CA . GLU A 1 104 ? -6.305 21.504 -15.532 1.00 96.12 104 GLU A CA 1
ATOM 858 C C . GLU A 1 104 ? -7.520 21.181 -14.652 1.00 96.12 104 GLU A C 1
ATOM 860 O O . GLU A 1 104 ? -7.353 20.834 -13.480 1.00 96.12 104 GLU A O 1
ATOM 865 N N . ARG A 1 105 ? -8.723 21.121 -15.238 1.00 96.38 105 ARG A N 1
ATOM 866 C CA . ARG A 1 105 ? -9.950 20.749 -14.509 1.00 96.38 105 ARG A CA 1
ATOM 867 C C . ARG A 1 105 ? -9.872 19.367 -13.867 1.00 96.38 105 ARG A C 1
ATOM 869 O O . ARG A 1 105 ? -10.360 19.177 -12.755 1.00 96.38 105 ARG A O 1
ATOM 876 N N . ALA A 1 106 ? -9.262 18.391 -14.539 1.00 95.69 106 ALA A N 1
ATOM 877 C CA . ALA A 1 106 ? -9.075 17.058 -13.974 1.00 95.69 106 ALA A CA 1
ATOM 878 C C . ALA A 1 106 ? -8.144 17.086 -12.749 1.00 95.69 106 ALA A C 1
ATOM 880 O O . ALA A 1 106 ? -8.400 16.399 -11.756 1.00 95.69 106 ALA A O 1
ATOM 881 N N . THR A 1 107 ? -7.079 17.893 -12.790 1.00 94.88 107 THR A N 1
ATOM 882 C CA . THR A 1 107 ? -6.188 18.067 -11.636 1.00 94.88 107 THR A CA 1
ATOM 883 C C . THR A 1 107 ? -6.863 18.809 -10.485 1.00 94.88 107 THR A C 1
ATOM 885 O O . THR A 1 107 ? -6.737 18.366 -9.344 1.00 94.88 107 THR A O 1
ATOM 888 N N . GLU A 1 108 ? -7.642 19.857 -10.764 1.00 96.81 108 GLU A N 1
ATOM 889 C CA . GLU A 1 108 ? -8.420 20.588 -9.757 1.00 96.81 108 GLU A CA 1
ATOM 890 C C . GLU A 1 108 ? -9.450 19.687 -9.071 1.00 96.81 108 GLU A C 1
ATOM 892 O O . GLU A 1 108 ? -9.522 19.658 -7.843 1.00 96.81 108 GLU A O 1
ATOM 897 N N . ALA A 1 109 ? -10.191 18.884 -9.842 1.00 96.25 109 ALA A N 1
ATOM 898 C CA . ALA A 1 109 ? -11.161 17.933 -9.303 1.00 96.25 109 ALA A CA 1
ATOM 899 C C . ALA A 1 109 ? -10.496 16.908 -8.372 1.00 96.25 109 ALA A C 1
ATOM 901 O O . ALA A 1 109 ? -10.996 16.641 -7.281 1.00 96.25 109 ALA A O 1
ATOM 902 N N . LYS A 1 110 ? -9.324 16.386 -8.758 1.00 97.31 110 LYS A N 1
ATOM 903 C CA . LYS A 1 110 ? -8.555 15.441 -7.937 1.00 97.31 110 LYS A CA 1
ATOM 904 C C . LYS A 1 110 ? -8.026 16.075 -6.649 1.00 97.31 110 LYS A C 1
ATOM 906 O O . LYS A 1 110 ? -7.916 15.397 -5.629 1.00 97.31 110 LYS A O 1
ATOM 911 N N . ILE A 1 111 ? -7.655 17.355 -6.690 1.00 96.00 111 ILE A N 1
ATOM 912 C CA . ILE A 1 111 ? -7.258 18.099 -5.489 1.00 96.00 111 ILE A CA 1
ATOM 913 C C . ILE A 1 111 ? -8.475 18.286 -4.580 1.00 96.00 111 ILE A C 1
ATOM 915 O O . ILE A 1 111 ? -8.391 17.948 -3.403 1.00 96.00 111 ILE A O 1
ATOM 919 N N . ALA A 1 112 ? -9.608 18.734 -5.123 1.00 96.94 112 ALA A N 1
ATOM 920 C CA . ALA A 1 112 ? -10.840 18.937 -4.366 1.00 96.94 112 ALA A CA 1
ATOM 921 C C . ALA A 1 112 ? -11.341 17.645 -3.700 1.00 96.94 112 ALA A C 1
ATOM 923 O O . ALA A 1 112 ? -11.707 17.670 -2.529 1.00 96.94 112 ALA A O 1
ATOM 924 N N . GLU A 1 113 ? -11.291 16.510 -4.404 1.00 95.81 113 GLU A N 1
ATOM 925 C CA . GLU A 1 113 ? -11.634 15.191 -3.860 1.00 95.81 113 GLU A CA 1
ATOM 926 C C . GLU A 1 113 ? -10.750 14.824 -2.659 1.00 95.81 113 GLU A C 1
ATOM 928 O O . GLU A 1 113 ? -11.256 14.461 -1.597 1.00 95.81 113 GLU A O 1
ATOM 933 N N . LYS A 1 114 ? -9.426 14.982 -2.789 1.00 97.50 114 LYS A N 1
ATOM 934 C CA . LYS A 1 114 ? -8.486 14.724 -1.687 1.00 97.50 114 LYS A CA 1
ATOM 935 C C . LYS A 1 114 ? -8.709 15.660 -0.504 1.00 97.50 114 LYS A C 1
ATOM 937 O O . LYS A 1 114 ? -8.620 15.227 0.641 1.00 97.50 114 LYS A O 1
ATOM 942 N N . THR A 1 115 ? -8.980 16.935 -0.769 1.00 96.94 115 THR A N 1
ATOM 943 C CA . THR A 1 115 ? -9.275 17.912 0.281 1.00 96.94 115 THR A CA 1
ATOM 944 C C . THR A 1 115 ? -10.578 17.569 0.998 1.00 96.94 115 THR A C 1
ATOM 946 O O . THR A 1 115 ? -10.604 17.614 2.223 1.00 96.94 115 THR A O 1
ATOM 949 N N . ALA A 1 116 ? -11.629 17.175 0.275 1.00 96.50 116 ALA A N 1
ATOM 950 C CA . ALA A 1 116 ? -12.891 16.750 0.874 1.00 96.50 116 ALA A CA 1
ATOM 951 C C . ALA A 1 116 ? -12.708 15.509 1.761 1.00 96.50 116 ALA A C 1
ATOM 953 O O . ALA A 1 116 ? -13.171 15.508 2.898 1.00 96.50 116 ALA A O 1
ATOM 954 N N . ALA A 1 117 ? -11.965 14.501 1.291 1.00 96.50 117 ALA A N 1
ATOM 955 C CA . ALA A 1 117 ? -11.654 13.309 2.082 1.00 96.50 117 ALA A CA 1
ATOM 956 C C . ALA A 1 117 ? -10.909 13.651 3.385 1.00 96.50 117 ALA A C 1
ATOM 958 O O . ALA A 1 117 ? -11.293 13.185 4.453 1.00 96.50 117 ALA A O 1
ATOM 959 N N . LEU A 1 118 ? -9.897 14.525 3.317 1.00 97.88 118 LEU A N 1
ATOM 960 C CA . LEU A 1 118 ? -9.158 14.969 4.502 1.00 97.88 118 LEU A CA 1
ATOM 961 C C . LEU A 1 118 ? -10.056 15.724 5.494 1.00 97.88 118 LEU A C 1
ATOM 963 O O . LEU A 1 118 ? -9.922 15.561 6.703 1.00 97.88 118 LEU A O 1
ATOM 967 N N . VAL A 1 119 ? -10.963 16.566 4.995 1.00 98.19 119 VAL A N 1
ATOM 968 C CA . VAL A 1 119 ? -11.910 17.303 5.841 1.00 98.19 119 VAL A CA 1
ATOM 969 C C . VAL A 1 119 ? -12.845 16.338 6.569 1.00 98.19 119 VAL A C 1
ATOM 971 O O . VAL A 1 119 ? -13.023 16.481 7.777 1.00 98.19 119 VAL A O 1
ATOM 974 N N . GLU A 1 120 ? -13.385 15.334 5.876 1.00 96.69 120 GLU A N 1
ATOM 975 C CA . GLU A 1 120 ? -14.213 14.296 6.501 1.00 96.69 120 GLU A CA 1
ATOM 976 C C . GLU A 1 120 ? -13.437 13.508 7.566 1.00 96.69 120 GLU A C 1
ATOM 978 O O . GLU A 1 120 ? -13.938 13.342 8.676 1.00 96.69 120 GLU A O 1
ATOM 983 N N . GLU A 1 121 ? -12.187 13.112 7.295 1.00 97.00 121 GLU A N 1
ATOM 984 C CA . GLU A 1 121 ? -11.331 12.435 8.283 1.00 97.00 121 GLU A CA 1
ATOM 985 C C . GLU A 1 121 ? -11.108 13.281 9.546 1.00 97.00 121 GLU A C 1
ATOM 987 O O . GLU A 1 121 ? -11.161 12.774 10.672 1.00 97.00 121 GLU A O 1
ATOM 992 N N . VAL A 1 122 ? -10.889 14.590 9.382 1.00 97.94 122 VAL A N 1
ATOM 993 C CA . VAL A 1 122 ? -10.761 15.520 10.511 1.00 97.94 122 VAL A CA 1
ATOM 994 C C . VAL A 1 122 ? -12.067 15.590 11.300 1.00 97.94 122 VAL A C 1
ATOM 996 O O . VAL A 1 122 ? -12.030 15.541 12.530 1.00 97.94 122 VAL A O 1
ATOM 999 N N . TYR A 1 123 ? -13.221 15.659 10.630 1.00 98.06 123 TYR A N 1
ATOM 1000 C CA . TYR A 1 123 ? -14.521 15.652 11.302 1.00 98.06 123 TYR A CA 1
ATOM 1001 C C . TYR A 1 123 ? -14.770 14.353 12.073 1.00 98.06 123 TYR A C 1
ATOM 1003 O O . TYR A 1 123 ? -15.213 14.408 13.225 1.00 98.06 123 TYR A O 1
ATOM 1011 N N . THR A 1 124 ? -14.457 13.193 11.489 1.00 97.56 124 THR A N 1
ATOM 1012 C CA . THR A 1 124 ? -14.609 11.902 12.172 1.00 97.56 124 THR A CA 1
ATOM 1013 C C . THR A 1 124 ? -13.680 11.797 13.376 1.00 97.56 124 THR A C 1
ATOM 1015 O O . THR A 1 124 ? -14.142 11.469 14.468 1.00 97.56 124 THR A O 1
ATOM 1018 N N . ALA A 1 125 ? -12.408 12.178 13.233 1.00 97.44 125 ALA A N 1
ATOM 1019 C CA . ALA A 1 125 ? -11.444 12.148 14.332 1.00 97.44 125 ALA A CA 1
ATOM 1020 C C . ALA A 1 125 ? -11.831 13.112 15.468 1.00 97.44 125 ALA A C 1
ATOM 1022 O O . ALA A 1 125 ? -11.695 12.789 16.650 1.00 97.44 125 ALA A O 1
ATOM 1023 N N . GLN A 1 126 ? -12.352 14.295 15.127 1.00 96.94 126 GLN A N 1
ATOM 1024 C CA . GLN A 1 126 ? -12.844 15.266 16.103 1.00 96.94 126 GLN A CA 1
ATOM 1025 C C . GLN A 1 126 ? -14.024 14.698 16.899 1.00 96.94 126 GLN A C 1
ATOM 1027 O O . GLN A 1 126 ? -14.054 14.815 18.125 1.00 96.94 126 GLN A O 1
ATOM 1032 N N . ARG A 1 127 ? -14.969 14.051 16.211 1.00 98.12 127 ARG A N 1
ATOM 1033 C CA . ARG A 1 127 ? -16.126 13.412 16.838 1.00 98.12 127 ARG A CA 1
ATOM 1034 C C . ARG A 1 127 ? -15.707 12.283 17.777 1.00 98.12 127 ARG A C 1
ATOM 1036 O O . ARG A 1 127 ? -16.160 12.253 18.916 1.00 98.12 127 ARG A O 1
ATOM 1043 N N . GLU A 1 128 ? -14.819 11.398 17.333 1.00 97.56 128 GLU A N 1
ATOM 1044 C CA . GLU A 1 128 ? -14.291 10.307 18.162 1.00 97.56 128 GLU A CA 1
ATOM 1045 C C . GLU A 1 128 ? -13.575 10.840 19.409 1.00 97.56 128 GLU A C 1
ATOM 1047 O O . GLU A 1 128 ? -13.767 10.330 20.515 1.00 97.56 128 GLU A O 1
ATOM 1052 N N . ARG A 1 129 ? -12.790 11.916 19.260 1.00 97.81 129 ARG A N 1
ATOM 1053 C CA . ARG A 1 129 ? -12.141 12.601 20.383 1.00 97.81 129 ARG A CA 1
ATOM 1054 C C . ARG A 1 129 ? -13.167 13.132 21.384 1.00 97.81 129 ARG A C 1
ATOM 1056 O O . ARG A 1 129 ? -12.983 12.941 22.585 1.00 97.81 129 ARG A O 1
ATOM 1063 N N . ASP A 1 130 ? -14.226 13.789 20.917 1.00 98.38 130 ASP A N 1
ATOM 1064 C CA . ASP A 1 130 ? -15.272 14.345 21.781 1.00 98.38 130 ASP A CA 1
ATOM 1065 C C . ASP A 1 130 ? -16.054 13.238 22.501 1.00 98.38 130 ASP A C 1
ATOM 1067 O O . ASP A 1 130 ? -16.283 13.323 23.710 1.00 98.38 130 ASP A O 1
ATOM 1071 N N . GLU A 1 131 ? -16.391 12.155 21.799 1.00 98.06 131 GLU A N 1
ATOM 1072 C CA . GLU A 1 131 ? -17.031 10.975 22.383 1.00 98.06 131 GLU A CA 1
ATOM 1073 C C . GLU A 1 131 ? -16.143 10.331 23.462 1.00 98.06 131 GLU A C 1
ATOM 1075 O O . GLU A 1 131 ? -16.616 10.057 24.570 1.00 98.06 131 GLU A O 1
ATOM 1080 N N . ALA A 1 132 ? -14.841 10.175 23.197 1.00 98.19 132 ALA A N 1
ATOM 1081 C CA . ALA A 1 132 ? -13.879 9.633 24.156 1.00 98.19 132 ALA A CA 1
ATOM 1082 C C . ALA A 1 132 ? -13.700 10.534 25.390 1.00 98.19 132 ALA A C 1
ATOM 1084 O O . ALA A 1 132 ? -13.615 10.042 26.519 1.00 98.19 132 ALA A O 1
ATOM 1085 N N . VAL A 1 133 ? -13.664 11.856 25.202 1.00 98.31 133 VAL A N 1
ATOM 1086 C CA . VAL A 1 133 ? -13.590 12.823 26.308 1.00 98.31 133 VAL A CA 1
ATOM 1087 C C . VAL A 1 133 ? -14.852 12.753 27.167 1.00 98.31 133 VAL A C 1
ATOM 1089 O O . VAL A 1 133 ? -14.750 12.674 28.392 1.00 98.31 133 VAL A O 1
ATOM 1092 N N . MET A 1 134 ? -16.033 12.711 26.547 1.00 97.88 134 MET A N 1
ATOM 1093 C CA . MET A 1 134 ? -17.299 12.585 27.271 1.00 97.88 134 MET A CA 1
ATOM 1094 C C . MET A 1 134 ? -17.404 11.255 28.022 1.00 97.88 134 MET A C 1
ATOM 1096 O O . MET A 1 134 ? -17.895 11.234 29.149 1.00 97.88 134 MET A O 1
ATOM 1100 N N . ALA A 1 135 ? -16.923 10.151 27.443 1.00 97.88 135 ALA A N 1
ATOM 1101 C CA . ALA A 1 135 ? -16.866 8.856 28.119 1.00 97.88 135 ALA A CA 1
ATOM 1102 C C . ALA A 1 135 ? -15.954 8.896 29.357 1.00 97.88 135 ALA A C 1
ATOM 1104 O O . ALA A 1 135 ? -16.371 8.478 30.435 1.00 97.88 135 ALA A O 1
ATOM 1105 N N . ARG A 1 136 ? -14.750 9.475 29.242 1.00 98.06 136 ARG A N 1
ATOM 1106 C CA . ARG A 1 136 ? -13.830 9.637 30.383 1.00 98.06 136 ARG A CA 1
ATOM 1107 C C . ARG A 1 136 ? -14.414 10.505 31.493 1.00 98.06 136 ARG A C 1
ATOM 1109 O O . ARG A 1 136 ? -14.250 10.181 3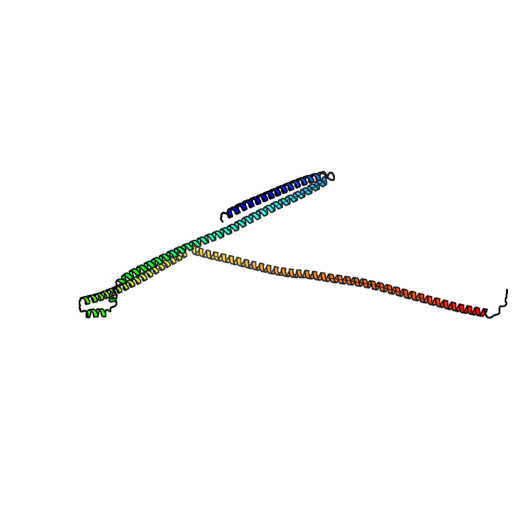2.662 1.00 98.06 136 ARG A O 1
ATOM 1116 N N . LEU A 1 137 ? -15.101 11.589 31.137 1.00 98.38 137 LEU A N 1
ATOM 1117 C CA . LEU A 1 137 ? -15.741 12.466 32.116 1.00 98.38 137 LEU A CA 1
ATOM 1118 C C . LEU A 1 137 ? -16.868 11.748 32.871 1.00 98.38 137 LEU A C 1
ATOM 1120 O O . LEU A 1 137 ? -17.002 11.936 34.077 1.00 98.38 137 LEU A O 1
ATOM 1124 N N . ARG A 1 138 ? -17.658 10.909 32.185 1.00 98.06 138 ARG A N 1
ATOM 1125 C CA . ARG A 1 138 ? -18.688 10.081 32.835 1.00 98.06 138 ARG A CA 1
ATOM 1126 C C . ARG A 1 138 ? -18.074 9.093 33.820 1.00 98.06 138 ARG A C 1
ATOM 1128 O O . ARG A 1 138 ? -18.480 9.102 34.974 1.00 98.06 138 ARG A O 1
ATOM 1135 N N . LEU A 1 139 ? -17.046 8.353 33.402 1.00 97.75 139 LEU A N 1
ATOM 1136 C CA . LEU A 1 139 ? -16.339 7.414 34.279 1.00 97.75 139 LEU A CA 1
ATOM 1137 C C . LEU A 1 139 ? -15.756 8.112 35.514 1.00 97.75 139 LEU A C 1
ATOM 1139 O O . LEU A 1 139 ? -15.967 7.656 36.629 1.00 97.75 139 LEU A O 1
ATOM 1143 N N . ALA A 1 140 ? -15.107 9.267 35.347 1.00 97.88 140 ALA A N 1
ATOM 1144 C CA . ALA A 1 140 ? -14.574 10.026 36.480 1.00 97.88 140 ALA A CA 1
ATOM 1145 C C . ALA A 1 140 ? -15.674 10.488 37.458 1.00 97.88 140 ALA A C 1
ATOM 1147 O O . ALA A 1 140 ? -15.451 10.546 38.668 1.00 97.88 140 ALA A O 1
ATOM 1148 N N . ASN A 1 141 ? -16.866 10.822 36.951 1.00 97.56 141 ASN A N 1
ATOM 1149 C CA . ASN A 1 141 ? -18.007 11.157 37.800 1.00 97.56 141 ASN A CA 1
ATOM 1150 C C . ASN A 1 141 ? -18.545 9.931 38.543 1.00 97.56 141 ASN A C 1
ATOM 1152 O O . ASN A 1 141 ? -18.784 10.035 39.742 1.00 97.56 141 ASN A O 1
ATOM 1156 N N . GLU A 1 142 ? -18.683 8.795 37.860 1.00 97.62 142 GLU A N 1
ATOM 1157 C CA . GLU A 1 142 ? -19.113 7.523 38.452 1.00 97.62 142 GLU A CA 1
ATOM 1158 C C . GLU A 1 142 ? -18.140 7.070 39.552 1.00 97.62 142 GLU A C 1
ATOM 1160 O O . GLU A 1 142 ? -18.564 6.820 40.677 1.00 97.62 142 GLU A O 1
ATOM 1165 N N . GLU A 1 143 ? -16.829 7.087 39.289 1.00 96.75 143 GLU A N 1
ATOM 1166 C CA . GLU A 1 143 ? -15.787 6.757 40.272 1.00 96.75 143 GLU A CA 1
ATOM 1167 C C . GLU A 1 143 ? -15.825 7.687 41.494 1.00 96.75 143 GLU A C 1
ATOM 1169 O O . GLU A 1 143 ? -15.704 7.240 42.639 1.00 96.75 143 GLU A O 1
ATOM 1174 N N . ARG A 1 144 ? -16.022 8.994 41.273 1.00 97.94 144 ARG A N 1
ATOM 1175 C CA . ARG A 1 144 ? -16.170 9.980 42.354 1.00 97.94 144 ARG A CA 1
ATOM 1176 C C . ARG A 1 144 ? -17.414 9.701 43.196 1.00 97.94 144 ARG A C 1
ATOM 1178 O O . ARG A 1 144 ? -17.348 9.790 44.423 1.00 97.94 144 ARG A O 1
ATOM 1185 N N . ASP A 1 145 ? -18.538 9.392 42.559 1.00 97.94 145 ASP A N 1
ATOM 1186 C CA . ASP A 1 145 ? -19.797 9.116 43.248 1.00 97.94 145 ASP A CA 1
ATOM 1187 C C . ASP A 1 145 ? -19.732 7.790 44.023 1.00 97.94 145 ASP A C 1
ATOM 1189 O O . ASP A 1 145 ? -20.158 7.735 45.180 1.00 97.94 145 ASP A O 1
ATOM 1193 N N . GLU A 1 146 ? -19.094 6.758 43.466 1.00 96.94 146 GLU A N 1
ATOM 1194 C CA . GLU A 1 146 ? -18.786 5.518 44.181 1.00 96.94 146 GLU A CA 1
ATOM 1195 C C . GLU A 1 146 ? -17.885 5.758 45.395 1.00 96.94 146 GLU A C 1
ATOM 1197 O O . GLU A 1 146 ? -18.154 5.240 46.482 1.00 96.94 146 GLU A O 1
ATOM 1202 N N . ALA A 1 147 ? -16.821 6.551 45.243 1.00 97.25 147 ALA A N 1
ATOM 1203 C CA . ALA A 1 147 ? -15.919 6.874 46.343 1.00 97.25 147 ALA A CA 1
ATOM 1204 C C . ALA A 1 147 ? -16.651 7.629 47.464 1.00 97.25 147 ALA A C 1
ATOM 1206 O O . ALA A 1 147 ? -16.462 7.322 48.643 1.00 97.25 147 ALA A O 1
ATOM 1207 N N . LEU A 1 148 ? -17.536 8.566 47.107 1.00 97.19 148 LEU A N 1
ATOM 1208 C CA . LEU A 1 148 ? -18.384 9.279 48.063 1.00 97.19 148 LEU A CA 1
ATOM 1209 C C . LEU A 1 148 ? -19.355 8.343 48.789 1.00 97.19 148 LEU A C 1
ATOM 1211 O O . LEU A 1 148 ? -19.544 8.486 49.998 1.00 97.19 148 LEU A O 1
ATOM 1215 N N . LEU A 1 149 ? -19.959 7.383 48.086 1.00 97.31 149 LEU A N 1
ATOM 1216 C CA . LEU A 1 149 ? -20.831 6.382 48.703 1.00 97.31 149 LEU A CA 1
ATOM 1217 C C . LEU A 1 149 ? -20.058 5.490 49.681 1.00 97.31 149 LEU A C 1
ATOM 1219 O O . LEU A 1 149 ? -20.492 5.317 50.820 1.00 97.31 149 LEU A O 1
ATOM 1223 N N . ARG A 1 150 ? -18.883 4.985 49.287 1.00 96.50 150 ARG A N 1
ATOM 1224 C CA . ARG A 1 150 ? -18.019 4.176 50.167 1.00 96.50 150 ARG A CA 1
ATOM 1225 C C . ARG A 1 150 ? -17.588 4.956 51.408 1.00 96.50 150 ARG A C 1
ATOM 1227 O O . ARG A 1 150 ? -17.664 4.423 52.512 1.00 96.50 150 ARG A O 1
ATOM 1234 N N . ALA A 1 151 ? -17.189 6.218 51.246 1.00 96.25 151 ALA A N 1
ATOM 1235 C CA . ALA A 1 151 ? -16.811 7.080 52.363 1.00 96.25 151 ALA A CA 1
ATOM 1236 C C . ALA A 1 151 ? -17.969 7.263 53.359 1.00 96.25 151 ALA A C 1
ATOM 1238 O O . ALA A 1 151 ? -17.768 7.099 54.561 1.00 96.25 151 ALA A O 1
ATOM 1239 N N . LYS A 1 152 ? -19.192 7.507 52.867 1.00 95.31 152 LYS A N 1
ATOM 1240 C CA . LYS A 1 152 ? -20.392 7.616 53.714 1.00 95.31 152 LYS A CA 1
ATOM 1241 C C . LYS A 1 152 ? -20.712 6.320 54.459 1.00 95.31 152 LYS A C 1
ATOM 1243 O O . LYS A 1 152 ? -21.066 6.373 55.633 1.00 95.31 152 LYS A O 1
ATOM 1248 N N . HIS A 1 153 ? -20.583 5.161 53.812 1.00 94.38 153 HIS A N 1
ATOM 1249 C CA . HIS A 1 153 ? -20.798 3.871 54.478 1.00 94.38 153 HIS A CA 1
ATOM 1250 C C . HIS A 1 153 ? -19.775 3.607 55.586 1.00 94.38 153 HIS A C 1
ATOM 1252 O O . HIS A 1 153 ? -20.140 3.123 56.658 1.00 94.38 153 HIS A O 1
ATOM 1258 N N . LEU A 1 154 ? -18.506 3.953 55.358 1.00 92.56 154 LEU A N 1
ATOM 1259 C CA . LEU A 1 154 ? -17.466 3.837 56.381 1.00 92.56 154 LEU A CA 1
ATOM 1260 C C . LEU A 1 154 ? -17.721 4.788 57.554 1.00 92.56 154 LEU A C 1
ATOM 1262 O O . LEU A 1 154 ? -17.585 4.377 58.702 1.00 92.56 154 LEU A O 1
ATOM 1266 N N . GLU A 1 155 ? -18.148 6.022 57.286 1.00 91.19 155 GLU A N 1
ATOM 1267 C CA . GLU A 1 155 ? -18.534 6.984 58.324 1.00 91.19 155 GLU A CA 1
ATOM 1268 C C . GLU A 1 155 ? -19.705 6.464 59.177 1.00 91.19 155 GLU A C 1
ATOM 1270 O O . GLU A 1 155 ? -19.658 6.524 60.406 1.00 91.19 155 GLU A O 1
ATOM 1275 N N . GLN A 1 156 ? -20.727 5.881 58.541 1.00 88.81 156 GLN A N 1
ATOM 1276 C CA . GLN A 1 156 ? -21.838 5.229 59.242 1.00 88.81 156 GLN A CA 1
ATOM 1277 C C . GLN A 1 156 ? -21.359 4.044 60.093 1.00 88.81 156 GLN A C 1
ATOM 1279 O O . GLN A 1 156 ? -21.715 3.955 61.266 1.00 88.81 156 GLN A O 1
ATOM 1284 N N . SER A 1 157 ? -20.496 3.189 59.541 1.00 83.75 157 SER A N 1
ATOM 1285 C CA . SER A 1 157 ? -19.939 2.025 60.248 1.00 83.75 157 SER A CA 1
ATOM 1286 C C . SER A 1 157 ? -19.097 2.434 61.463 1.00 83.75 157 SER A C 1
ATOM 1288 O O . SER A 1 157 ? -19.175 1.809 62.519 1.00 83.75 157 SER A O 1
ATOM 1290 N N . LEU A 1 158 ? -18.307 3.509 61.349 1.00 82.12 158 LEU A N 1
ATOM 1291 C CA . LEU A 1 158 ? -17.535 4.059 62.468 1.00 82.12 158 LEU A CA 1
ATOM 1292 C C . LEU A 1 158 ? -18.447 4.566 63.587 1.00 82.12 158 LEU A C 1
ATOM 1294 O O . LEU A 1 158 ? -18.203 4.277 64.757 1.00 82.12 158 LEU A O 1
ATOM 1298 N N . LYS A 1 159 ? -19.534 5.254 63.229 1.00 80.50 159 LYS A N 1
ATOM 1299 C CA . LYS A 1 159 ? -20.529 5.730 64.194 1.00 80.50 159 LYS A CA 1
ATOM 1300 C C . LYS A 1 159 ? -21.236 4.586 64.932 1.00 80.50 159 LYS A C 1
ATOM 1302 O O . LYS A 1 159 ? -21.614 4.738 66.090 1.00 80.50 159 LYS A O 1
ATOM 1307 N N . GLU A 1 160 ? -21.416 3.437 64.285 1.00 76.19 160 GLU A N 1
ATOM 1308 C CA . GLU A 1 160 ? -21.941 2.226 64.929 1.00 76.19 160 GLU A CA 1
ATOM 1309 C C . GLU A 1 160 ? -20.921 1.584 65.885 1.00 76.19 160 GLU A C 1
ATOM 1311 O O . GLU A 1 160 ? -21.299 1.118 66.963 1.00 76.19 160 GLU A O 1
ATOM 1316 N N . LEU A 1 161 ? -19.631 1.600 65.531 1.00 68.62 161 LEU A N 1
ATOM 1317 C CA . LEU A 1 161 ? -18.536 1.070 66.352 1.00 68.62 161 LEU A CA 1
ATOM 1318 C C . LEU A 1 161 ? -18.273 1.896 67.623 1.00 68.62 161 LEU A C 1
ATOM 1320 O O . LEU A 1 161 ? -17.962 1.305 68.657 1.00 68.62 161 LEU A O 1
ATOM 1324 N N . GLU A 1 162 ? -18.456 3.222 67.592 1.00 61.28 162 GLU A N 1
ATOM 1325 C CA . GLU A 1 162 ? -18.345 4.088 68.784 1.00 61.28 162 GLU A CA 1
ATOM 1326 C C . GLU A 1 162 ? -19.321 3.702 69.918 1.00 61.28 162 GLU A C 1
ATOM 1328 O O . GLU A 1 162 ? -19.087 4.044 71.076 1.00 61.28 162 GLU A O 1
ATOM 1333 N N . ASN A 1 163 ? -20.383 2.938 69.626 1.00 60.28 163 ASN A N 1
ATOM 1334 C CA . ASN A 1 163 ? -21.378 2.491 70.610 1.00 60.28 163 ASN A CA 1
ATOM 1335 C C . ASN A 1 163 ? -21.075 1.127 71.265 1.00 60.28 163 ASN A C 1
ATOM 1337 O O . ASN A 1 163 ? -21.906 0.616 72.023 1.00 60.28 163 ASN A O 1
ATOM 1341 N N . ILE A 1 164 ? -19.924 0.500 70.995 1.00 57.22 164 ILE A N 1
ATOM 1342 C CA . ILE A 1 164 ? -19.586 -0.821 71.547 1.00 57.22 164 ILE A CA 1
ATOM 1343 C C . ILE A 1 164 ? -18.550 -0.679 72.668 1.00 57.22 164 ILE A C 1
ATOM 1345 O O . ILE A 1 164 ? -17.387 -0.394 72.409 1.00 57.22 164 ILE A O 1
ATOM 1349 N N . ASN A 1 165 ? -18.951 -0.954 73.917 1.00 59.09 165 ASN A N 1
ATOM 1350 C CA . ASN A 1 165 ? -18.022 -1.093 75.043 1.00 59.09 165 ASN A CA 1
ATOM 1351 C C . ASN A 1 165 ? -17.156 -2.365 74.858 1.00 59.09 165 ASN A C 1
ATOM 1353 O O . ASN A 1 165 ? -17.711 -3.471 74.872 1.00 59.09 165 ASN A O 1
ATOM 1357 N N . PRO A 1 166 ? -15.828 -2.256 74.666 1.00 58.78 166 PRO A N 1
ATOM 1358 C CA . PRO A 1 166 ? -14.983 -3.404 74.334 1.00 58.78 166 PRO A CA 1
ATOM 1359 C C . PRO A 1 166 ? -14.769 -4.358 75.521 1.00 58.78 166 PRO A C 1
ATOM 1361 O O . PRO A 1 166 ? -14.713 -5.569 75.318 1.00 58.78 166 PRO A O 1
ATOM 1364 N N . GLU A 1 167 ? -14.757 -3.856 76.763 1.00 59.53 167 GLU A N 1
ATOM 1365 C CA . GLU A 1 167 ? -14.477 -4.677 77.956 1.00 59.53 167 GLU A CA 1
ATOM 1366 C C . GLU A 1 167 ? -15.545 -5.751 78.243 1.00 59.53 167 GLU A C 1
ATOM 1368 O O . GLU A 1 167 ? -15.241 -6.777 78.849 1.00 59.53 167 GLU A O 1
ATOM 1373 N N . GLU A 1 168 ? -16.795 -5.560 77.805 1.00 59.31 168 GLU A N 1
ATOM 1374 C CA . GLU A 1 168 ? -17.883 -6.523 78.049 1.00 59.31 168 GLU A CA 1
ATOM 1375 C C . GLU A 1 168 ? -17.972 -7.637 76.987 1.00 59.31 168 GLU A C 1
ATOM 1377 O O . GLU A 1 168 ? -18.574 -8.679 77.256 1.00 59.31 168 GLU A O 1
ATOM 1382 N N . ASN A 1 169 ? -17.363 -7.472 75.802 1.00 61.94 169 ASN A N 1
ATOM 1383 C CA . ASN A 1 169 ? -17.395 -8.485 74.733 1.00 61.94 169 ASN A CA 1
ATOM 1384 C C . ASN A 1 169 ? -16.275 -9.539 74.840 1.00 61.94 169 ASN A C 1
ATOM 1386 O O . ASN A 1 169 ? -16.484 -10.667 74.385 1.00 61.94 169 ASN A O 1
ATOM 1390 N N . ASP A 1 170 ? -15.129 -9.203 75.443 1.00 68.00 170 ASP A N 1
ATOM 1391 C CA . ASP A 1 170 ? -13.952 -10.090 75.513 1.00 68.00 170 ASP A CA 1
ATOM 1392 C C . ASP A 1 170 ? -14.010 -11.112 76.655 1.00 68.00 170 ASP A C 1
ATOM 1394 O O . ASP A 1 170 ? -13.289 -12.110 76.644 1.00 68.00 170 ASP A O 1
ATOM 1398 N N . MET A 1 171 ? -14.903 -10.915 77.627 1.00 78.00 171 MET A N 1
ATOM 1399 C CA . MET A 1 171 ? -15.030 -11.847 78.743 1.00 78.00 171 MET A CA 1
ATOM 1400 C C . MET A 1 171 ? -15.616 -13.179 78.282 1.00 78.00 171 MET A C 1
ATOM 1402 O O . MET A 1 171 ? -16.621 -13.249 77.558 1.00 78.00 171 MET A O 1
ATOM 1406 N N . THR A 1 172 ? -15.022 -14.277 78.735 1.00 82.75 172 THR A N 1
ATOM 1407 C CA . THR A 1 172 ? -15.559 -15.606 78.436 1.00 82.75 172 THR A CA 1
ATOM 1408 C C . THR A 1 172 ? -16.873 -15.839 79.190 1.00 82.75 172 THR A C 1
ATOM 1410 O O . THR A 1 172 ? -17.126 -15.268 80.253 1.00 82.75 172 THR A O 1
ATOM 1413 N N . LEU A 1 173 ? -17.751 -16.700 78.656 1.00 85.06 173 LEU A N 1
ATOM 1414 C CA . LEU A 1 173 ? -18.982 -17.078 79.368 1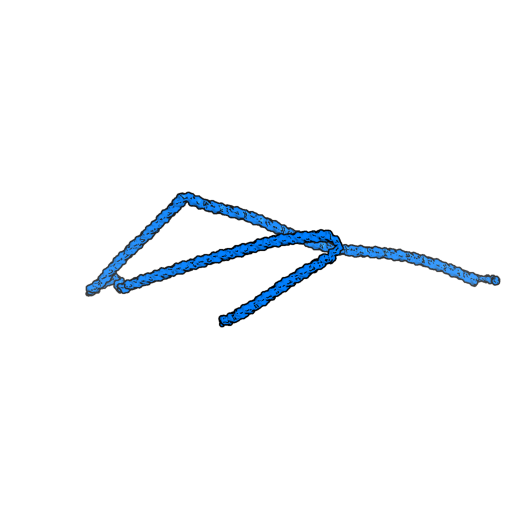.00 85.06 173 LEU A CA 1
ATOM 1415 C C . LEU A 1 173 ? -18.656 -17.666 80.753 1.00 85.06 173 LEU A C 1
ATOM 1417 O O . LEU A 1 173 ? -19.383 -17.427 81.711 1.00 85.06 173 LEU A O 1
ATOM 1421 N N . GLN A 1 174 ? -17.527 -18.372 80.862 1.00 85.44 174 GLN A N 1
ATOM 1422 C CA . GLN A 1 174 ? -17.032 -18.926 82.117 1.00 85.44 174 GLN A CA 1
ATOM 1423 C C . GLN A 1 174 ? -16.640 -17.833 83.122 1.00 85.44 174 GLN A C 1
ATOM 1425 O O . GLN A 1 174 ? -16.987 -17.936 84.295 1.00 85.44 174 GLN A O 1
ATOM 1430 N N . GLU A 1 175 ? -15.966 -16.768 82.683 1.00 87.62 175 GLU A N 1
ATOM 1431 C CA . GLU A 1 175 ? -15.644 -15.616 83.537 1.00 87.62 175 GLU A CA 1
ATOM 1432 C C . GLU A 1 175 ? -16.897 -14.888 84.026 1.00 87.62 175 GLU A C 1
ATOM 1434 O O . GLU A 1 175 ? -16.984 -14.550 85.206 1.00 87.62 175 GLU A O 1
ATOM 1439 N N . LEU A 1 176 ? -17.889 -14.692 83.152 1.00 88.19 176 LEU A N 1
ATOM 1440 C CA . LEU A 1 176 ? -19.175 -14.088 83.512 1.00 88.19 176 LEU A CA 1
ATOM 1441 C C . LEU A 1 176 ? -19.926 -14.923 84.557 1.00 88.19 176 LEU A C 1
ATOM 1443 O O . LEU A 1 176 ? -20.417 -14.378 85.545 1.00 88.19 176 LEU A O 1
ATOM 1447 N N . LEU A 1 177 ? -19.975 -16.245 84.374 1.00 89.38 177 LEU A N 1
ATOM 1448 C CA . LEU A 1 177 ? -20.601 -17.166 85.325 1.00 89.38 177 LEU A CA 1
ATOM 1449 C C . LEU A 1 177 ? -19.852 -17.205 86.663 1.00 89.38 177 LEU A C 1
ATOM 1451 O O . LEU A 1 177 ? -20.487 -17.156 87.715 1.00 89.38 177 LEU A O 1
ATOM 1455 N N . ASN A 1 178 ? -18.516 -17.215 86.641 1.00 88.94 178 ASN A N 1
ATOM 1456 C CA . ASN A 1 178 ? -17.696 -17.149 87.852 1.00 88.94 178 ASN A CA 1
ATOM 1457 C C . ASN A 1 178 ? -17.922 -15.834 88.618 1.00 88.94 178 ASN A C 1
ATOM 1459 O O . ASN A 1 178 ? -18.004 -15.843 89.843 1.00 88.94 178 ASN A O 1
ATOM 1463 N N . ARG A 1 179 ? -18.067 -14.703 87.914 1.00 88.31 179 ARG A N 1
ATOM 1464 C CA . ARG A 1 179 ? -18.384 -13.403 88.529 1.00 88.31 179 ARG A CA 1
ATOM 1465 C C . ARG A 1 179 ? -19.788 -13.353 89.116 1.00 88.31 179 ARG A C 1
ATOM 1467 O O . ARG A 1 179 ? -19.964 -12.726 90.149 1.00 88.31 179 ARG A O 1
ATOM 1474 N N . ILE A 1 180 ? -20.766 -14.009 88.492 1.00 89.44 180 ILE A N 1
ATOM 1475 C CA . ILE A 1 180 ? -22.109 -14.167 89.069 1.00 89.44 180 ILE A CA 1
ATOM 1476 C C . ILE A 1 180 ? -22.046 -15.018 90.341 1.00 89.44 180 ILE A C 1
ATOM 1478 O O . ILE A 1 180 ? -22.636 -14.641 91.347 1.00 89.44 180 ILE A O 1
ATOM 1482 N N . ASN A 1 181 ? -21.314 -16.136 90.311 1.00 90.44 181 ASN A N 1
ATOM 1483 C CA . ASN A 1 181 ? -21.207 -17.059 91.443 1.00 90.44 181 ASN A CA 1
ATOM 1484 C C . ASN A 1 181 ? -20.476 -16.444 92.653 1.00 90.44 181 ASN A C 1
ATOM 1486 O O . ASN A 1 181 ? -20.781 -16.785 93.790 1.00 90.44 181 ASN A O 1
ATOM 1490 N N . ASN A 1 182 ? -19.541 -15.523 92.402 1.00 90.38 182 ASN A N 1
ATOM 1491 C CA . ASN A 1 182 ? -18.742 -14.841 93.425 1.00 90.38 182 ASN A CA 1
ATOM 1492 C C . ASN A 1 182 ? -19.225 -13.405 93.723 1.00 90.38 182 ASN A C 1
ATOM 1494 O O . ASN A 1 182 ? -18.479 -12.623 94.306 1.00 90.38 182 ASN A O 1
ATOM 1498 N N . ALA A 1 183 ? -20.415 -13.004 93.266 1.00 91.25 183 ALA A N 1
ATOM 1499 C CA . ALA A 1 183 ? -20.908 -11.644 93.466 1.00 91.25 183 ALA A CA 1
ATOM 1500 C C . ALA A 1 183 ? -21.534 -11.456 94.858 1.00 91.25 183 ALA A C 1
ATOM 1502 O O . ALA A 1 183 ? -22.542 -12.080 95.181 1.00 91.25 183 ALA A O 1
ATOM 1503 N N . ASP A 1 184 ? -21.012 -10.499 95.629 1.00 86.38 184 ASP A N 1
ATOM 1504 C CA . ASP A 1 184 ? -21.503 -10.173 96.981 1.00 86.38 184 ASP A CA 1
ATOM 1505 C C . ASP A 1 184 ? -22.791 -9.324 96.990 1.00 86.38 184 ASP A C 1
ATOM 1507 O O . ASP A 1 184 ? -23.373 -9.061 98.043 1.00 86.38 184 ASP A O 1
ATOM 1511 N N . THR A 1 185 ? -23.249 -8.853 95.822 1.00 90.56 185 THR A N 1
ATOM 1512 C CA . THR A 1 185 ? -24.429 -7.981 95.697 1.00 90.56 185 THR A CA 1
ATOM 1513 C C . THR A 1 185 ? -25.343 -8.395 94.546 1.00 90.56 185 THR A C 1
ATOM 1515 O O . THR A 1 185 ? -24.889 -8.781 93.466 1.00 90.56 185 THR A O 1
ATOM 1518 N N . GLY A 1 186 ? -26.656 -8.220 94.736 1.00 90.44 186 GLY A N 1
ATOM 1519 C CA . GLY A 1 186 ? -27.655 -8.491 93.693 1.00 90.44 186 GLY A CA 1
ATOM 1520 C C . GLY A 1 186 ? -27.482 -7.628 92.437 1.00 90.44 186 GLY A C 1
ATOM 1521 O O . GLY A 1 186 ? -27.762 -8.084 91.332 1.00 90.44 186 GLY A O 1
ATOM 1522 N N . ILE A 1 187 ? -26.944 -6.413 92.583 1.00 85.88 187 ILE A N 1
ATOM 1523 C CA . ILE A 1 187 ? -26.663 -5.503 91.462 1.00 85.88 187 ILE A CA 1
ATOM 1524 C C . ILE A 1 187 ? -25.545 -6.066 90.571 1.00 85.88 187 ILE A C 1
ATOM 1526 O O . ILE A 1 187 ? -25.657 -6.038 89.346 1.00 85.88 187 ILE A O 1
ATOM 1530 N N . ALA A 1 188 ? -24.484 -6.628 91.161 1.00 85.12 188 ALA A N 1
ATOM 1531 C CA . ALA A 1 188 ? -23.400 -7.250 90.400 1.00 85.12 188 ALA A CA 1
ATOM 1532 C C . ALA A 1 188 ? -23.858 -8.527 89.672 1.00 85.12 188 ALA A C 1
ATOM 1534 O O . ALA A 1 188 ? -23.464 -8.759 88.526 1.00 85.12 188 ALA A O 1
ATOM 1535 N N . ILE A 1 189 ? -24.739 -9.316 90.296 1.00 87.94 189 ILE A N 1
ATOM 1536 C CA . ILE A 1 189 ? -25.394 -10.463 89.649 1.00 87.94 189 ILE A CA 1
ATOM 1537 C C . ILE A 1 189 ? -26.225 -9.990 88.451 1.00 87.94 189 ILE A C 1
ATOM 1539 O O . ILE A 1 189 ? -26.090 -10.538 87.359 1.00 87.94 189 ILE A O 1
ATOM 1543 N N . GLN A 1 190 ? -27.035 -8.941 88.624 1.00 88.12 190 GLN A N 1
ATOM 1544 C CA . GLN A 1 190 ? -27.884 -8.401 87.563 1.00 88.12 190 GLN A CA 1
ATOM 1545 C C . GLN A 1 190 ? -27.067 -7.858 86.385 1.00 88.12 190 GLN A C 1
ATOM 1547 O O . GLN A 1 190 ? -27.395 -8.153 85.238 1.00 88.12 190 GLN A O 1
ATOM 1552 N N . LYS A 1 191 ? -25.984 -7.114 86.649 1.00 87.06 191 LYS A N 1
ATOM 1553 C CA . LYS A 1 191 ? -25.114 -6.564 85.599 1.00 87.06 191 LYS A CA 1
ATOM 1554 C C . LYS A 1 191 ? -24.460 -7.670 84.765 1.00 87.06 191 LYS A C 1
ATOM 1556 O O . LYS A 1 191 ? -24.557 -7.652 83.543 1.00 87.06 191 LYS A O 1
ATOM 1561 N N . ASN A 1 192 ? -23.843 -8.664 85.408 1.00 87.75 192 ASN A N 1
ATOM 1562 C CA . ASN A 1 192 ? -23.226 -9.782 84.685 1.00 87.75 192 ASN A CA 1
ATOM 1563 C C . ASN A 1 192 ? -24.280 -10.666 83.990 1.00 87.75 192 ASN A C 1
ATOM 1565 O O . ASN A 1 192 ? -24.046 -11.146 82.882 1.00 87.75 192 ASN A O 1
ATOM 1569 N N . GLY A 1 193 ? -25.459 -10.837 84.598 1.00 89.06 193 GLY A N 1
ATOM 1570 C CA . GLY A 1 193 ? -26.595 -11.528 83.988 1.00 89.06 193 GLY A CA 1
ATOM 1571 C C . GLY A 1 193 ? -27.099 -10.838 82.717 1.00 89.06 193 GLY A C 1
ATOM 1572 O O . GLY A 1 193 ? -27.345 -11.516 81.721 1.00 89.06 193 GLY A O 1
ATOM 1573 N N . ALA A 1 194 ? -27.182 -9.503 82.713 1.00 87.69 194 ALA A N 1
ATOM 1574 C CA . ALA A 1 194 ? -27.562 -8.719 81.538 1.00 87.69 194 ALA A CA 1
ATOM 1575 C C . ALA A 1 194 ? -26.579 -8.921 80.373 1.00 87.69 194 ALA A C 1
ATOM 1577 O O . ALA A 1 194 ? -27.011 -9.192 79.257 1.00 87.69 194 ALA A O 1
ATOM 1578 N N . ILE A 1 195 ? -25.268 -8.922 80.643 1.00 86.19 195 ILE A N 1
ATOM 1579 C CA . ILE A 1 195 ? -24.234 -9.169 79.621 1.00 86.19 195 ILE A CA 1
ATOM 1580 C C . ILE A 1 195 ? -24.383 -10.572 79.001 1.00 86.19 195 ILE A C 1
ATOM 1582 O O . ILE A 1 195 ? -24.277 -10.732 77.782 1.00 86.19 195 ILE A O 1
ATOM 1586 N N . ILE A 1 196 ? -24.664 -11.605 79.810 1.00 87.94 196 ILE A N 1
ATOM 1587 C CA . ILE A 1 196 ? -24.908 -12.967 79.299 1.00 87.94 196 ILE A CA 1
ATOM 1588 C C . ILE A 1 196 ? -26.152 -12.997 78.401 1.00 87.94 196 ILE A C 1
ATOM 1590 O O . ILE A 1 196 ? -26.106 -13.574 77.311 1.00 87.94 196 ILE A O 1
ATOM 1594 N N . VAL A 1 197 ? -27.255 -12.384 78.841 1.00 89.31 197 VAL A N 1
ATOM 1595 C CA . VAL A 1 197 ? -28.510 -12.324 78.075 1.00 89.31 197 VAL A CA 1
ATOM 1596 C C . VAL A 1 197 ? -28.302 -11.597 76.748 1.00 89.31 197 VAL A C 1
ATOM 1598 O O . VAL A 1 197 ? -28.688 -12.123 75.701 1.00 89.31 197 VAL A O 1
ATOM 1601 N N . ASP A 1 198 ? -27.616 -10.457 76.765 1.00 85.88 198 ASP A N 1
ATOM 1602 C CA . ASP A 1 198 ? -27.280 -9.697 75.563 1.00 85.88 198 ASP A CA 1
ATOM 1603 C C . ASP A 1 198 ? -26.400 -10.513 74.610 1.00 85.88 198 ASP A C 1
ATOM 1605 O O . ASP A 1 198 ? -26.646 -10.535 73.402 1.00 85.88 198 ASP A O 1
ATOM 1609 N N . ARG A 1 199 ? -25.421 -11.270 75.125 1.00 87.50 199 ARG A N 1
ATOM 1610 C CA . ARG A 1 199 ? -24.575 -12.155 74.306 1.00 87.50 199 ARG A CA 1
ATOM 1611 C C . ARG A 1 199 ? -25.376 -13.280 73.653 1.00 87.50 199 ARG A C 1
ATOM 1613 O O . ARG A 1 199 ? -25.156 -13.584 72.475 1.00 87.50 199 ARG A O 1
ATOM 1620 N N . ILE A 1 200 ? -26.309 -13.891 74.383 1.00 87.75 200 ILE A N 1
ATOM 1621 C CA . ILE A 1 200 ? -27.217 -14.914 73.843 1.00 87.75 200 ILE A CA 1
ATOM 1622 C C . ILE A 1 200 ? -28.094 -14.303 72.749 1.00 87.75 200 ILE A C 1
ATOM 1624 O O . ILE A 1 200 ? -28.220 -14.887 71.670 1.00 87.75 200 ILE A O 1
ATOM 1628 N N . HIS A 1 201 ? -28.654 -13.117 72.996 1.00 89.81 201 HIS A N 1
ATOM 1629 C CA . HIS A 1 201 ? -29.501 -12.426 72.033 1.00 89.81 201 HIS A CA 1
ATOM 1630 C C . HIS A 1 201 ? -28.728 -12.074 70.756 1.00 89.81 201 HIS A C 1
ATOM 1632 O O . HIS A 1 201 ? -29.150 -12.460 69.669 1.00 89.81 201 HIS A O 1
ATOM 1638 N N . ARG A 1 202 ? -27.539 -11.468 70.878 1.00 87.25 202 ARG A N 1
ATOM 1639 C CA . ARG A 1 202 ? -26.648 -11.153 69.747 1.00 87.25 202 ARG A CA 1
ATOM 1640 C C . ARG A 1 202 ? -26.242 -12.398 68.962 1.00 87.25 202 ARG A C 1
ATOM 1642 O O . ARG A 1 202 ? -26.232 -12.370 67.738 1.00 87.25 202 ARG A O 1
ATOM 1649 N N . THR A 1 203 ? -25.931 -13.503 69.639 1.00 88.38 203 THR A N 1
ATOM 1650 C CA . THR A 1 203 ? -25.571 -14.763 68.964 1.00 88.38 203 THR A CA 1
ATOM 1651 C C . THR A 1 203 ? -26.759 -15.342 68.198 1.00 88.38 203 THR A C 1
ATOM 1653 O O . THR A 1 203 ? -26.604 -15.800 67.066 1.00 88.38 203 THR A O 1
ATOM 1656 N N . LYS A 1 204 ? -27.957 -15.307 68.794 1.00 92.50 204 LYS A N 1
ATOM 1657 C CA . LYS A 1 204 ? -29.193 -15.743 68.138 1.00 92.50 204 LYS A CA 1
ATOM 1658 C C . LYS A 1 204 ? -29.513 -14.867 66.928 1.00 92.50 204 LYS A C 1
ATOM 1660 O O . LYS A 1 204 ? -29.872 -15.407 65.888 1.00 92.50 204 LYS A O 1
ATOM 1665 N N . GLU A 1 205 ? -29.350 -13.554 67.052 1.00 92.38 205 GLU A N 1
ATOM 1666 C CA . GLU A 1 205 ? -29.616 -12.612 65.967 1.00 92.38 205 GLU A CA 1
ATOM 1667 C C . GLU A 1 205 ? -28.612 -12.761 64.823 1.00 92.38 205 GLU A C 1
ATOM 1669 O O . GLU A 1 205 ? -29.021 -12.903 63.678 1.00 92.38 205 GLU A O 1
ATOM 1674 N N . ARG A 1 206 ? -27.312 -12.899 65.121 1.00 91.31 206 ARG A N 1
ATOM 1675 C CA . ARG A 1 206 ? -26.294 -13.219 64.104 1.00 91.31 206 ARG A CA 1
ATOM 1676 C C . ARG A 1 206 ? -26.630 -14.495 63.336 1.00 91.31 206 ARG A C 1
ATOM 1678 O O . ARG A 1 206 ? -26.528 -14.504 62.119 1.00 91.31 206 ARG A O 1
ATOM 1685 N N . ARG A 1 207 ? -27.070 -15.561 64.018 1.00 93.81 207 ARG A N 1
ATOM 1686 C CA . ARG A 1 207 ? -27.494 -16.803 63.341 1.00 93.81 207 ARG A CA 1
ATOM 1687 C C . ARG A 1 207 ? -28.677 -16.580 62.401 1.00 93.81 207 ARG A C 1
ATOM 1689 O O . ARG A 1 207 ? -28.674 -17.139 61.309 1.00 93.81 207 ARG A O 1
ATOM 1696 N N . LYS A 1 208 ? -29.671 -15.779 62.804 1.00 94.88 208 LYS A N 1
ATOM 1697 C CA . LYS A 1 208 ? -30.793 -15.427 61.921 1.00 94.88 208 LYS A CA 1
ATOM 1698 C C . LYS A 1 208 ? -30.323 -14.620 60.714 1.00 94.88 208 LYS A C 1
ATOM 1700 O O . LYS A 1 208 ? -30.744 -14.942 59.613 1.00 94.88 208 LYS A O 1
ATOM 1705 N N . ASN A 1 209 ? -29.450 -13.632 60.918 1.00 93.56 209 ASN A N 1
ATOM 1706 C CA . ASN A 1 209 ? -28.919 -12.799 59.838 1.00 93.56 209 ASN A CA 1
ATOM 1707 C C . ASN A 1 209 ? -28.140 -13.642 58.828 1.00 93.56 209 ASN A C 1
ATOM 1709 O O . ASN A 1 209 ? -28.442 -13.570 57.647 1.00 93.56 209 ASN A O 1
ATOM 1713 N N . ILE A 1 210 ? -27.248 -14.523 59.298 1.00 92.56 210 ILE A N 1
ATOM 1714 C CA . ILE A 1 210 ? -26.520 -15.467 58.433 1.00 92.56 210 ILE A CA 1
ATOM 1715 C C . ILE A 1 210 ? -27.506 -16.336 57.644 1.00 92.56 210 ILE A C 1
ATOM 1717 O O . ILE A 1 210 ? -27.404 -16.430 56.431 1.00 92.56 210 ILE A O 1
ATOM 1721 N N . THR A 1 211 ? -28.512 -16.914 58.311 1.00 95.69 211 THR A N 1
ATOM 1722 C CA . THR A 1 211 ? -29.513 -17.758 57.630 1.00 95.69 211 THR A CA 1
ATOM 1723 C C . THR A 1 211 ? -30.315 -16.965 56.586 1.00 95.69 211 THR A C 1
ATOM 1725 O O . THR A 1 211 ? -30.669 -17.497 55.538 1.00 95.69 211 THR A O 1
ATOM 1728 N N . ALA A 1 212 ? -30.628 -15.696 56.862 1.00 95.88 212 ALA A N 1
ATOM 1729 C CA . ALA A 1 212 ? -31.345 -14.826 55.935 1.00 95.88 212 ALA A CA 1
ATOM 1730 C C . ALA A 1 212 ? -30.475 -14.428 54.734 1.00 95.88 212 ALA A C 1
ATOM 1732 O O . ALA A 1 212 ? -30.958 -14.459 53.606 1.00 95.88 212 ALA A O 1
ATOM 1733 N N . GLU A 1 213 ? -29.202 -14.101 54.960 1.00 94.75 213 GLU A N 1
ATOM 1734 C CA . GLU A 1 213 ? -28.221 -13.822 53.907 1.00 94.75 213 GLU A CA 1
ATOM 1735 C C . GLU A 1 213 ? -27.989 -15.052 53.022 1.00 94.75 213 GLU A C 1
ATOM 1737 O O . GLU A 1 213 ? -28.050 -14.937 51.801 1.00 94.75 213 GLU A O 1
ATOM 1742 N N . GLU A 1 214 ? -27.825 -16.239 53.612 1.00 95.44 214 GLU A N 1
ATOM 1743 C CA . GLU A 1 214 ? -27.717 -17.507 52.879 1.00 95.44 214 GLU A CA 1
ATOM 1744 C C . GLU A 1 214 ? -28.973 -17.783 52.038 1.00 95.44 214 GLU A C 1
ATOM 1746 O O . GLU A 1 214 ? -28.873 -18.142 50.866 1.00 95.44 214 GLU A O 1
ATOM 1751 N N . MET A 1 215 ? -30.168 -17.568 52.600 1.00 96.88 215 MET A N 1
ATOM 1752 C CA . MET A 1 215 ? -31.427 -17.721 51.866 1.00 96.88 215 MET A CA 1
ATOM 1753 C C . MET A 1 215 ? -31.535 -16.730 50.700 1.00 96.88 215 MET A C 1
ATOM 1755 O O . MET A 1 215 ? -31.942 -17.115 49.604 1.00 96.88 215 MET A O 1
ATOM 1759 N N . ASN A 1 216 ? -31.161 -15.467 50.916 1.00 95.94 216 ASN A N 1
ATOM 1760 C CA . ASN A 1 216 ? -31.180 -14.444 49.873 1.00 95.94 216 ASN A CA 1
ATOM 1761 C C . ASN A 1 216 ? -30.185 -14.768 48.753 1.00 95.94 216 ASN A C 1
ATOM 1763 O O . ASN A 1 216 ? -30.567 -14.711 47.589 1.00 95.94 216 ASN A O 1
ATOM 1767 N N . ALA A 1 217 ? -28.964 -15.198 49.085 1.00 96.44 217 ALA A N 1
ATOM 1768 C CA . ALA A 1 217 ? -27.965 -15.603 48.097 1.00 96.44 217 ALA A CA 1
ATOM 1769 C C . ALA A 1 217 ? -28.464 -16.765 47.219 1.00 96.44 217 ALA A C 1
ATOM 1771 O O . ALA A 1 217 ? -28.328 -16.730 45.997 1.00 96.44 217 ALA A O 1
ATOM 1772 N N . VAL A 1 218 ? -29.123 -17.761 47.822 1.00 97.06 218 VAL A N 1
ATOM 1773 C CA . VAL A 1 218 ? -29.735 -18.879 47.081 1.00 97.06 218 VAL A CA 1
ATOM 1774 C C . VAL A 1 218 ? -30.875 -18.403 46.172 1.00 97.06 218 VAL A C 1
ATOM 1776 O O . VAL A 1 218 ? -31.029 -18.902 45.055 1.00 97.06 218 VAL A O 1
ATOM 1779 N N . ILE A 1 219 ? -31.686 -17.441 46.622 1.00 95.94 219 ILE A N 1
ATOM 1780 C CA . ILE A 1 219 ? -32.754 -16.845 45.806 1.00 95.94 219 ILE A CA 1
ATOM 1781 C C . ILE A 1 219 ? -32.167 -16.080 44.614 1.00 95.94 219 ILE A C 1
ATOM 1783 O O . ILE A 1 219 ? -32.641 -16.262 43.493 1.00 95.94 219 ILE A O 1
ATOM 1787 N N . GLU A 1 220 ? -31.129 -15.274 44.832 1.00 96.50 220 GLU A N 1
ATOM 1788 C CA . GLU A 1 220 ? -30.447 -14.521 43.777 1.00 96.50 220 GLU A CA 1
ATOM 1789 C C . GLU A 1 220 ? -29.802 -15.449 42.742 1.00 96.50 220 GLU A C 1
ATOM 1791 O O . GLU A 1 220 ? -29.983 -15.246 41.540 1.00 96.50 220 GLU A O 1
ATOM 1796 N N . GLU A 1 221 ? -29.121 -16.512 43.181 1.00 95.94 221 GLU A N 1
ATOM 1797 C CA . GLU A 1 221 ? -28.533 -17.515 42.286 1.00 95.94 221 GLU A CA 1
ATOM 1798 C C . GLU A 1 221 ? -29.612 -18.222 41.453 1.00 95.94 221 GLU A C 1
ATOM 1800 O O . GLU A 1 221 ? -29.488 -18.346 40.229 1.00 95.94 221 GLU A O 1
ATOM 1805 N N . ARG A 1 222 ? -30.722 -18.620 42.090 1.00 97.38 222 ARG A N 1
ATOM 1806 C CA . ARG A 1 222 ? -31.881 -19.206 41.404 1.00 97.38 222 ARG A CA 1
ATOM 1807 C C . ARG A 1 222 ? -32.451 -18.249 40.359 1.00 97.38 222 ARG A C 1
ATOM 1809 O O . ARG A 1 222 ? -32.739 -18.671 39.240 1.00 97.38 222 ARG A O 1
ATOM 1816 N N . ASP A 1 223 ? -32.639 -16.980 40.701 1.00 97.56 223 ASP A N 1
ATOM 1817 C CA . ASP A 1 223 ? -33.255 -15.996 39.809 1.00 97.56 223 ASP A CA 1
ATOM 1818 C C . ASP A 1 223 ? -32.324 -15.614 38.648 1.00 97.56 223 ASP A C 1
ATOM 1820 O O . ASP A 1 223 ? -32.785 -15.443 37.511 1.00 97.56 223 ASP A O 1
ATOM 1824 N N . ALA A 1 224 ? -31.010 -15.573 38.886 1.00 96.44 224 ALA A N 1
ATOM 1825 C CA . ALA A 1 224 ? -30.000 -15.423 37.845 1.00 96.44 224 ALA A CA 1
ATOM 1826 C C . ALA A 1 224 ? -30.018 -16.617 36.877 1.00 96.44 224 ALA A C 1
ATOM 1828 O O . ALA A 1 224 ? -30.075 -16.417 35.660 1.00 96.44 224 ALA A O 1
ATOM 1829 N N . ALA A 1 225 ? -30.051 -17.847 37.400 1.00 95.50 225 ALA A N 1
ATOM 1830 C CA . ALA A 1 225 ? -30.153 -19.063 36.596 1.00 95.50 225 ALA A CA 1
ATOM 1831 C C . ALA A 1 225 ? -31.455 -19.097 35.779 1.00 95.50 225 ALA A C 1
ATOM 1833 O O . ALA A 1 225 ? -31.425 -19.343 34.574 1.00 95.50 225 ALA A O 1
ATOM 1834 N N . LEU A 1 226 ? -32.597 -18.757 36.385 1.00 96.94 226 LEU A N 1
ATOM 1835 C CA . LEU A 1 226 ? -33.881 -18.659 35.683 1.00 96.94 226 LEU A CA 1
ATOM 1836 C C . LEU A 1 226 ? -33.856 -17.604 34.573 1.00 96.94 226 LEU A C 1
ATOM 1838 O O . LEU A 1 226 ? -34.409 -17.827 33.496 1.00 96.94 226 LEU A O 1
ATOM 1842 N N . SER A 1 227 ? -33.209 -16.464 34.809 1.00 95.69 227 SER A N 1
ATOM 1843 C CA . SER A 1 227 ? -33.064 -15.407 33.804 1.00 95.69 227 SER A CA 1
ATOM 1844 C C . SER A 1 227 ? -32.178 -15.848 32.638 1.00 95.69 227 SER A C 1
ATOM 1846 O O . SER A 1 227 ? -32.487 -15.548 31.485 1.00 95.69 227 SER A O 1
ATOM 1848 N N . GLN A 1 228 ? -31.108 -16.597 32.914 1.00 95.25 228 GLN A N 1
ATOM 1849 C CA . GLN A 1 228 ? -30.273 -17.206 31.878 1.00 95.25 228 GLN A CA 1
ATOM 1850 C C . GLN A 1 228 ? -31.049 -18.253 31.073 1.00 95.25 228 GLN A C 1
ATOM 1852 O O . GLN A 1 228 ? -31.019 -18.195 29.846 1.00 95.25 228 GLN A O 1
ATOM 1857 N N . CYS A 1 229 ? -31.801 -19.141 31.731 1.00 94.31 229 CYS A N 1
ATOM 1858 C CA . CYS A 1 229 ? -32.650 -20.122 31.053 1.00 94.31 229 CYS A CA 1
ATOM 1859 C C . CYS A 1 229 ? -33.666 -19.443 30.127 1.00 94.31 229 CYS A C 1
ATOM 1861 O O . CYS A 1 229 ? -33.735 -19.783 28.951 1.00 94.31 229 CYS A O 1
ATOM 1863 N N . LYS A 1 230 ? -34.380 -18.416 30.611 1.00 96.25 230 LYS A N 1
ATOM 1864 C CA . LYS A 1 230 ? -35.332 -17.646 29.789 1.00 96.25 230 LYS A CA 1
ATOM 1865 C C . LYS A 1 230 ? -34.668 -16.993 28.576 1.00 96.25 230 LYS A C 1
ATOM 1867 O O . LYS A 1 230 ? -35.253 -16.985 27.496 1.00 96.25 230 LYS A O 1
ATOM 1872 N N . ARG A 1 231 ? -33.457 -16.448 28.734 1.00 95.69 231 ARG A N 1
ATOM 1873 C CA . ARG A 1 231 ? -32.701 -15.849 27.623 1.00 95.69 231 ARG A CA 1
ATOM 1874 C C . ARG A 1 231 ? -32.324 -16.898 26.579 1.00 95.69 231 ARG A C 1
ATOM 1876 O O . ARG A 1 231 ? -32.578 -16.694 25.399 1.00 95.69 231 ARG A O 1
ATOM 1883 N N . LEU A 1 232 ? -31.779 -18.031 27.017 1.00 94.94 232 LEU A N 1
ATOM 1884 C CA . LEU A 1 232 ? -31.405 -19.130 26.125 1.00 94.94 232 LEU A CA 1
ATOM 1885 C C . LEU A 1 232 ? -32.624 -19.707 25.393 1.00 94.94 232 LEU A C 1
ATOM 1887 O O . LEU A 1 232 ? -32.538 -20.017 24.208 1.00 94.94 232 LEU A O 1
ATOM 1891 N N . GLU A 1 233 ? -33.777 -19.806 26.056 1.00 94.06 233 GLU A N 1
ATOM 1892 C CA . GLU A 1 233 ? -35.036 -20.213 25.423 1.00 94.06 233 GLU A CA 1
ATOM 1893 C C . GLU A 1 233 ? -35.487 -19.227 24.333 1.00 94.06 233 GLU A C 1
ATOM 1895 O O . GLU A 1 233 ? -35.909 -19.656 23.257 1.00 94.06 233 GLU A O 1
ATOM 1900 N N . GLN A 1 234 ? -35.358 -17.917 24.572 1.00 94.50 234 GLN A N 1
ATOM 1901 C CA . GLN A 1 234 ? -35.659 -16.879 23.578 1.00 94.50 234 GLN A CA 1
ATOM 1902 C C . GLN A 1 234 ? -34.690 -16.916 22.392 1.00 94.50 234 GLN A C 1
ATOM 1904 O O . GLN A 1 234 ? -35.131 -16.862 21.246 1.00 94.50 234 GLN A O 1
ATOM 1909 N N . GLU A 1 235 ? -33.388 -17.063 22.643 1.00 93.44 235 GLU A N 1
ATOM 1910 C CA . GLU A 1 235 ? -32.372 -17.210 21.593 1.00 93.44 235 GLU A CA 1
ATOM 1911 C C . GLU A 1 235 ? -32.637 -18.448 20.731 1.00 93.44 235 GLU A C 1
ATOM 1913 O O . GLU A 1 235 ? -32.577 -18.384 19.503 1.00 93.44 235 GLU A O 1
ATOM 1918 N N . LEU A 1 236 ? -33.007 -19.567 21.360 1.00 93.19 236 LEU A N 1
ATOM 1919 C CA . LEU A 1 236 ? -33.382 -20.796 20.668 1.00 93.19 236 LEU A CA 1
ATOM 1920 C C . LEU A 1 236 ? -34.641 -20.580 19.814 1.00 93.19 236 LEU A C 1
ATOM 1922 O O . LEU A 1 236 ? -34.687 -21.023 18.664 1.00 93.19 236 LEU A O 1
ATOM 1926 N N . HIS A 1 237 ? -35.648 -19.877 20.340 1.00 92.44 237 HIS A N 1
ATOM 1927 C CA . HIS A 1 237 ? -36.845 -19.524 19.576 1.00 92.44 237 HIS A CA 1
ATOM 1928 C C . HIS A 1 237 ? -36.504 -18.653 18.362 1.00 92.44 237 HIS A C 1
ATOM 1930 O O . HIS A 1 237 ? -36.909 -18.988 17.252 1.00 92.44 237 HIS A O 1
ATOM 1936 N N . HIS A 1 238 ? -35.695 -17.606 18.537 1.00 89.81 238 HIS A N 1
ATOM 1937 C CA . HIS A 1 238 ? -35.248 -16.747 17.440 1.00 89.81 238 HIS A CA 1
ATOM 1938 C C . HIS A 1 238 ? -34.422 -17.500 16.398 1.00 89.81 238 HIS A C 1
ATOM 1940 O O . HIS A 1 238 ? -34.654 -17.323 15.208 1.00 89.81 238 HIS A O 1
ATOM 1946 N N . LEU A 1 239 ? -33.516 -18.393 16.803 1.00 86.94 239 LEU A N 1
ATOM 1947 C CA . LEU A 1 239 ? -32.765 -19.249 15.877 1.00 86.94 239 LEU A CA 1
ATOM 1948 C C . LEU A 1 239 ? -33.683 -20.201 15.102 1.00 86.94 239 LEU A C 1
ATOM 1950 O O . LEU A 1 239 ? -33.468 -20.440 13.912 1.00 86.94 239 LEU A O 1
ATOM 1954 N N . LYS A 1 240 ? -34.715 -20.753 15.750 1.00 86.44 240 LYS A N 1
ATOM 1955 C CA . LYS A 1 240 ? -35.729 -21.579 15.079 1.00 86.44 240 LYS A CA 1
ATOM 1956 C C . LYS A 1 240 ? -36.565 -20.759 14.103 1.00 86.44 240 LYS A C 1
ATOM 1958 O O . LYS A 1 240 ? -36.735 -21.194 12.969 1.00 86.44 240 LYS A O 1
ATOM 1963 N N . GLU A 1 241 ? -37.031 -19.576 14.494 1.00 82.69 241 GLU A N 1
ATOM 1964 C CA . GLU A 1 241 ? -37.758 -18.654 13.615 1.00 82.69 241 GLU A CA 1
ATOM 1965 C C . GLU A 1 241 ? -36.894 -18.191 12.445 1.00 82.69 241 GLU A C 1
ATOM 1967 O O . GLU A 1 241 ? -37.367 -18.183 11.314 1.00 82.69 241 GLU A O 1
ATOM 1972 N N . GLN A 1 242 ? -35.621 -17.869 12.669 1.00 78.50 242 GLN A N 1
ATOM 1973 C CA . GLN A 1 242 ? -34.676 -17.480 11.623 1.00 78.50 242 GLN A CA 1
ATOM 1974 C C . GLN A 1 242 ? -34.422 -18.632 10.645 1.00 78.50 242 GLN A C 1
ATOM 1976 O O . GLN A 1 242 ? -34.456 -18.431 9.432 1.00 78.50 242 GLN A O 1
ATOM 1981 N N . ASN A 1 243 ? -34.230 -19.858 11.136 1.00 72.75 243 ASN A N 1
ATOM 1982 C CA . ASN A 1 243 ? -34.074 -21.032 10.274 1.00 72.75 243 ASN A CA 1
ATOM 1983 C C . ASN A 1 243 ? -35.362 -21.367 9.517 1.00 72.75 243 ASN A C 1
ATOM 1985 O O . ASN A 1 243 ? -35.313 -21.713 8.339 1.00 72.75 243 ASN A O 1
ATOM 1989 N N . GLN A 1 244 ? -36.524 -21.226 10.152 1.00 72.31 244 GLN A N 1
ATOM 1990 C CA . GLN A 1 244 ? -37.809 -21.504 9.520 1.00 72.31 244 GLN A CA 1
ATOM 1991 C C . GLN A 1 244 ? -38.216 -20.413 8.521 1.00 72.31 244 GLN A C 1
ATOM 1993 O O . GLN A 1 244 ? -38.752 -20.727 7.462 1.00 72.31 244 GLN A O 1
ATOM 1998 N N . THR A 1 245 ? -37.900 -19.144 8.782 1.00 64.38 245 THR A N 1
ATOM 1999 C CA . THR A 1 245 ? -38.057 -18.042 7.814 1.00 64.38 245 THR A CA 1
ATOM 2000 C C . THR A 1 245 ? -37.043 -18.125 6.674 1.00 64.38 245 THR A C 1
ATOM 2002 O O . THR A 1 245 ? -37.384 -17.770 5.545 1.00 64.38 245 THR A O 1
ATOM 2005 N N . SER A 1 246 ? -35.843 -18.661 6.920 1.00 58.81 246 SER A N 1
ATOM 2006 C CA . SER A 1 246 ? -34.852 -18.964 5.876 1.00 58.81 246 SER A CA 1
ATOM 2007 C C . SER A 1 246 ? -35.276 -20.158 5.011 1.00 58.81 246 SER A C 1
ATOM 2009 O O . SER A 1 246 ? -35.124 -20.115 3.793 1.00 58.81 246 SER A O 1
ATOM 2011 N N . ALA A 1 247 ? -35.885 -21.188 5.609 1.00 54.47 247 ALA A N 1
ATOM 2012 C CA . ALA A 1 247 ? -36.425 -22.346 4.893 1.00 54.47 247 ALA A CA 1
ATOM 2013 C C . ALA A 1 247 ? -37.713 -22.019 4.110 1.00 54.47 247 ALA A C 1
ATOM 2015 O O . ALA A 1 247 ? -37.917 -22.540 3.014 1.00 54.47 247 ALA A O 1
ATOM 2016 N N . ASN A 1 248 ? -38.561 -21.125 4.630 1.00 56.50 248 ASN A N 1
ATOM 2017 C CA . ASN A 1 248 ? -39.816 -20.720 3.985 1.00 56.50 248 ASN A CA 1
ATOM 2018 C C . ASN A 1 248 ? -39.642 -19.597 2.947 1.00 56.50 248 ASN A C 1
ATOM 2020 O O . ASN A 1 248 ? -40.549 -19.354 2.152 1.00 56.50 248 ASN A O 1
ATOM 2024 N N . ASN A 1 249 ? -38.481 -18.937 2.893 1.00 52.84 249 ASN A N 1
ATOM 2025 C CA . ASN A 1 249 ? -38.123 -18.034 1.803 1.00 52.84 249 ASN A CA 1
ATOM 2026 C C . ASN A 1 249 ? -37.313 -18.778 0.738 1.00 52.84 249 ASN A C 1
ATOM 2028 O O . ASN A 1 249 ? -36.094 -18.636 0.643 1.00 52.84 249 ASN A O 1
ATOM 2032 N N . THR A 1 250 ? -38.005 -19.483 -0.162 1.00 55.19 250 THR A N 1
ATOM 2033 C CA . THR A 1 250 ? -37.408 -20.054 -1.388 1.00 55.19 250 THR A CA 1
ATOM 2034 C C . THR A 1 250 ? -36.585 -19.013 -2.173 1.00 55.19 250 THR A C 1
ATOM 2036 O O . THR A 1 250 ? -35.622 -19.366 -2.847 1.00 55.19 250 THR A O 1
ATOM 2039 N N . ARG A 1 251 ? -36.903 -17.713 -2.031 1.00 56.16 251 ARG A N 1
ATOM 2040 C CA . ARG A 1 251 ? -36.145 -16.590 -2.609 1.00 56.16 251 ARG A CA 1
ATOM 2041 C C . ARG A 1 251 ? -34.741 -16.384 -2.020 1.00 56.16 251 ARG A C 1
ATOM 2043 O O . ARG A 1 251 ? -33.855 -15.989 -2.776 1.00 56.16 251 ARG A O 1
ATOM 2050 N N . HIS A 1 252 ? -34.509 -16.637 -0.730 1.00 52.31 252 HIS A N 1
ATOM 2051 C CA . HIS A 1 252 ? -33.210 -16.366 -0.094 1.00 52.31 252 HIS A CA 1
ATOM 2052 C C . HIS A 1 252 ? -32.157 -17.403 -0.503 1.00 52.31 252 HIS A C 1
ATOM 2054 O O . HIS A 1 252 ? -31.065 -17.033 -0.924 1.00 52.31 252 HIS A O 1
ATOM 2060 N N . LEU A 1 253 ? -32.534 -18.686 -0.533 1.00 54.03 253 LEU A N 1
ATOM 2061 C CA . LEU A 1 253 ? -31.686 -19.758 -1.069 1.00 54.03 253 LEU A CA 1
ATOM 2062 C C . LEU A 1 253 ? -31.323 -19.515 -2.544 1.00 54.03 253 LEU A C 1
ATOM 2064 O O . LEU A 1 253 ? -30.194 -19.769 -2.952 1.00 54.03 253 LEU A O 1
ATOM 2068 N N . THR A 1 254 ? -32.240 -18.971 -3.356 1.00 57.72 254 THR A N 1
ATOM 2069 C CA . THR A 1 254 ? -31.918 -18.599 -4.744 1.00 57.72 254 THR A CA 1
ATOM 2070 C C . THR A 1 254 ? -31.050 -17.348 -4.860 1.00 57.72 254 THR A C 1
ATOM 2072 O O . THR A 1 254 ? -30.254 -17.271 -5.789 1.00 57.72 254 THR A O 1
ATOM 2075 N N . ALA A 1 255 ? -31.172 -16.374 -3.954 1.00 60.75 255 ALA A N 1
ATOM 2076 C CA . ALA A 1 255 ? -30.373 -15.149 -3.983 1.00 60.75 255 ALA A CA 1
ATOM 2077 C C . ALA A 1 255 ? -28.917 -15.415 -3.578 1.00 60.75 255 ALA A C 1
ATOM 2079 O O . ALA A 1 255 ? -28.006 -14.987 -4.282 1.00 60.75 255 ALA A O 1
ATOM 2080 N N . GLU A 1 256 ? -28.705 -16.199 -2.520 1.00 62.75 256 GLU A N 1
ATOM 2081 C CA . GLU A 1 256 ? -27.376 -16.625 -2.075 1.00 62.75 256 GLU A CA 1
ATOM 2082 C C . GLU A 1 256 ? -26.701 -17.521 -3.127 1.00 62.75 256 GLU A C 1
ATOM 2084 O O . GLU A 1 256 ? -25.555 -17.287 -3.506 1.00 62.75 256 GLU A O 1
ATOM 2089 N N . ASN A 1 257 ? -27.449 -18.452 -3.731 1.00 69.44 257 ASN A N 1
ATOM 2090 C CA . ASN A 1 257 ? -26.959 -19.274 -4.843 1.00 69.44 257 ASN A CA 1
ATOM 2091 C C . ASN A 1 257 ? -26.639 -18.439 -6.100 1.00 69.44 257 ASN A C 1
ATOM 2093 O O . ASN A 1 257 ? -25.643 -18.679 -6.783 1.00 69.44 257 ASN A O 1
ATOM 2097 N N . ASN A 1 258 ? -27.446 -17.418 -6.407 1.00 76.56 258 ASN A N 1
ATOM 2098 C CA . ASN A 1 258 ? -27.177 -16.507 -7.521 1.00 76.56 258 ASN A CA 1
ATOM 2099 C C . ASN A 1 258 ? -25.952 -15.622 -7.257 1.00 76.56 258 ASN A C 1
ATOM 2101 O O . ASN A 1 258 ? -25.179 -15.373 -8.183 1.00 76.56 258 ASN A O 1
ATOM 2105 N N . GLN A 1 259 ? -25.737 -15.185 -6.016 1.00 79.19 259 GLN A N 1
ATOM 2106 C CA . GLN A 1 259 ? -24.551 -14.425 -5.626 1.00 79.19 259 GLN A CA 1
ATOM 2107 C C . GLN A 1 259 ? -23.290 -15.297 -5.678 1.00 79.19 259 GLN A C 1
ATOM 2109 O O . GLN A 1 259 ? -22.272 -14.868 -6.221 1.00 79.19 259 GLN A O 1
ATOM 2114 N N . GLU A 1 260 ? -23.370 -16.548 -5.224 1.00 79.94 260 GLU A N 1
ATOM 2115 C CA . GLU A 1 260 ? -22.285 -17.524 -5.343 1.00 79.94 260 GLU A CA 1
ATOM 2116 C C . GLU A 1 260 ? -21.954 -17.828 -6.816 1.00 79.94 260 GLU A C 1
ATOM 2118 O O . GLU A 1 260 ? -20.784 -17.832 -7.206 1.00 79.94 260 GLU A O 1
ATOM 2123 N N . ARG A 1 261 ? -22.968 -18.004 -7.677 1.00 82.00 261 ARG A N 1
ATOM 2124 C CA . ARG A 1 261 ? -22.763 -18.150 -9.130 1.00 82.00 261 ARG A CA 1
ATOM 2125 C C . ARG A 1 261 ? -22.139 -16.911 -9.757 1.00 82.00 261 ARG A C 1
ATOM 2127 O O . ARG A 1 261 ? -21.259 -17.054 -10.601 1.00 82.00 261 ARG A O 1
ATOM 2134 N N . ALA A 1 262 ? -22.560 -15.713 -9.358 1.00 86.19 262 ALA A N 1
ATOM 2135 C CA . ALA A 1 262 ? -21.993 -14.468 -9.867 1.00 86.19 262 ALA A CA 1
ATOM 2136 C C . ALA A 1 262 ? -20.516 -14.318 -9.473 1.00 86.19 262 ALA A C 1
ATOM 2138 O O . ALA A 1 262 ? -19.699 -13.908 -10.296 1.00 86.19 262 ALA A O 1
ATOM 2139 N N . LEU A 1 263 ? -20.152 -14.694 -8.244 1.00 87.56 263 LEU A N 1
ATOM 2140 C CA . LEU A 1 263 ? -18.760 -14.703 -7.792 1.00 87.56 263 LEU A CA 1
ATOM 2141 C C . LEU A 1 263 ? -17.925 -15.751 -8.536 1.00 87.56 263 LEU A C 1
ATOM 2143 O O . LEU A 1 263 ? -16.825 -15.431 -8.984 1.00 87.56 263 LEU A O 1
ATOM 2147 N N . LYS A 1 264 ? -18.458 -16.960 -8.752 1.00 90.75 264 LYS A N 1
ATOM 2148 C CA . LYS A 1 264 ? -17.795 -17.993 -9.567 1.00 90.75 264 LYS A CA 1
ATOM 2149 C C . LYS A 1 264 ? -17.591 -17.542 -11.013 1.00 90.75 264 LYS A C 1
ATOM 2151 O O . LYS A 1 264 ? -16.503 -17.726 -11.545 1.00 90.75 264 LYS A O 1
ATOM 2156 N N . ALA A 1 265 ? -18.589 -16.903 -11.626 1.00 89.75 265 ALA A N 1
ATOM 2157 C CA . ALA A 1 265 ? -18.475 -16.360 -12.978 1.00 89.75 265 ALA A CA 1
ATOM 2158 C C . ALA A 1 265 ? -17.400 -15.264 -13.066 1.00 89.75 265 ALA A C 1
ATOM 2160 O O . ALA A 1 265 ? -16.576 -15.293 -13.975 1.00 89.75 265 ALA A O 1
ATOM 2161 N N . LYS A 1 266 ? -17.350 -14.344 -12.091 1.00 93.19 266 LYS A N 1
ATOM 2162 C CA . LYS A 1 266 ? -16.298 -13.315 -12.012 1.00 93.19 266 LYS A CA 1
ATOM 2163 C C . LYS A 1 266 ? -14.904 -13.923 -11.855 1.00 93.19 266 LYS A C 1
ATOM 2165 O O . LYS A 1 266 ? -13.979 -13.486 -12.527 1.00 93.19 266 LYS A O 1
ATOM 2170 N N . LEU A 1 267 ? -14.756 -14.944 -11.010 1.00 93.06 267 LEU A N 1
ATOM 2171 C CA . LEU A 1 267 ? -13.487 -15.659 -10.837 1.00 93.06 267 LEU A CA 1
ATOM 2172 C C . LEU A 1 267 ? -13.005 -16.306 -12.138 1.00 93.06 267 LEU A C 1
ATOM 2174 O O . LEU A 1 267 ? -11.820 -16.238 -12.451 1.00 93.06 267 LEU A O 1
ATOM 2178 N N . LEU A 1 268 ? -13.927 -16.896 -12.897 1.00 95.31 268 LEU A N 1
ATOM 2179 C CA . LEU A 1 268 ? -13.629 -17.563 -14.162 1.00 95.31 268 LEU A CA 1
ATOM 2180 C C . LEU A 1 268 ? -13.188 -16.555 -15.236 1.00 95.31 268 LEU A C 1
ATOM 2182 O O . LEU A 1 268 ? -12.202 -16.792 -15.927 1.00 95.31 268 LEU A O 1
ATOM 2186 N N . VAL A 1 269 ? -13.849 -15.393 -15.311 1.00 95.12 269 VAL A N 1
ATOM 2187 C CA . VAL A 1 269 ? -13.433 -14.285 -16.191 1.00 95.12 269 VAL A CA 1
ATOM 2188 C C . VAL A 1 269 ? -12.037 -13.785 -15.816 1.00 95.12 269 VAL A C 1
ATOM 2190 O O . VAL A 1 269 ? -11.175 -13.693 -16.683 1.00 95.12 269 VAL A O 1
ATOM 2193 N N . ILE A 1 270 ? -11.770 -13.556 -14.526 1.00 94.06 270 ILE A N 1
ATOM 2194 C CA . ILE A 1 270 ? -10.448 -13.116 -14.049 1.00 94.06 270 ILE A CA 1
ATOM 2195 C C . ILE A 1 270 ? -9.364 -14.157 -14.371 1.00 94.06 270 ILE A C 1
ATOM 2197 O O . ILE A 1 270 ? -8.248 -13.798 -14.748 1.00 94.06 270 ILE A O 1
ATOM 2201 N N . GLN A 1 271 ? -9.665 -15.453 -14.246 1.00 94.19 271 GLN A N 1
ATOM 2202 C CA . GLN A 1 271 ? -8.737 -16.517 -14.640 1.00 94.19 271 GLN A CA 1
ATOM 2203 C C . GLN A 1 271 ? -8.440 -16.485 -16.140 1.00 94.19 271 GLN A C 1
ATOM 2205 O O . GLN A 1 271 ? -7.272 -16.541 -16.524 1.00 94.19 271 GLN A O 1
ATOM 2210 N N . GLN A 1 272 ? -9.464 -16.328 -16.976 1.00 96.12 272 GLN A N 1
ATOM 2211 C CA . GLN A 1 272 ? -9.301 -16.260 -18.425 1.00 96.12 272 GLN A CA 1
ATOM 2212 C C . GLN A 1 272 ? -8.527 -15.005 -18.869 1.00 96.12 272 GLN A C 1
ATOM 2214 O O . GLN A 1 272 ? -7.657 -15.081 -19.741 1.00 96.12 272 GLN A O 1
ATOM 2219 N N . GLU A 1 273 ? -8.784 -13.854 -18.244 1.00 94.88 273 GLU A N 1
ATOM 2220 C CA . GLU A 1 273 ? -8.024 -12.615 -18.461 1.00 94.88 273 GLU A CA 1
ATOM 2221 C C . GLU A 1 273 ? -6.556 -12.788 -18.061 1.00 94.88 273 GLU A C 1
ATOM 2223 O O . GLU A 1 273 ? -5.656 -12.425 -18.822 1.00 94.88 273 GLU A O 1
ATOM 2228 N N . ARG A 1 274 ? -6.295 -13.417 -16.906 1.00 96.31 274 ARG A N 1
ATOM 2229 C CA . ARG A 1 274 ? -4.937 -13.738 -16.448 1.00 96.31 274 ARG A CA 1
ATOM 2230 C C . ARG A 1 274 ? -4.209 -14.652 -17.431 1.00 96.31 274 ARG A C 1
ATOM 2232 O O . ARG A 1 274 ? -3.052 -14.393 -17.748 1.00 96.31 274 ARG A O 1
ATOM 2239 N N . GLU A 1 275 ? -4.853 -15.710 -17.913 1.00 96.44 275 GLU A N 1
ATOM 2240 C CA . GLU A 1 275 ? -4.262 -16.628 -18.896 1.00 96.44 275 GLU A CA 1
ATOM 2241 C C . GLU A 1 275 ? -3.948 -15.922 -20.220 1.00 96.44 275 GLU A C 1
ATOM 2243 O O . GLU A 1 275 ? -2.864 -16.105 -20.781 1.00 96.44 275 GLU A O 1
ATOM 2248 N N . THR A 1 276 ? -4.849 -15.050 -20.674 1.00 96.94 276 THR A N 1
ATOM 2249 C CA . THR A 1 276 ? -4.647 -14.236 -21.880 1.00 96.94 276 THR A CA 1
ATOM 2250 C C . THR A 1 276 ? -3.465 -13.278 -21.709 1.00 96.94 276 THR A C 1
ATOM 2252 O O . THR A 1 276 ? -2.608 -13.190 -22.589 1.00 96.94 276 THR A O 1
ATOM 2255 N N . ALA A 1 277 ? -3.361 -12.609 -20.556 1.00 96.12 277 ALA A N 1
ATOM 2256 C CA . ALA A 1 277 ? -2.242 -11.725 -20.236 1.00 96.12 277 ALA A CA 1
ATOM 2257 C C . ALA A 1 277 ? -0.907 -12.485 -20.158 1.00 96.12 277 ALA A C 1
ATOM 2259 O O . ALA A 1 277 ? 0.112 -12.009 -20.657 1.00 96.12 277 ALA A O 1
ATOM 2260 N N . ILE A 1 278 ? -0.900 -13.694 -19.586 1.00 97.31 278 ILE A N 1
ATOM 2261 C CA . ILE A 1 278 ? 0.288 -14.560 -19.550 1.00 97.31 278 ILE A CA 1
ATOM 2262 C C . ILE A 1 278 ? 0.727 -14.939 -20.971 1.00 97.31 278 ILE A C 1
ATOM 2264 O O . ILE A 1 278 ? 1.916 -14.863 -21.281 1.00 97.31 278 ILE A O 1
ATOM 2268 N N . GLN A 1 279 ? -0.206 -15.302 -21.855 1.00 97.25 279 GLN A N 1
ATOM 2269 C CA . GLN A 1 279 ? 0.124 -15.586 -23.255 1.00 97.25 279 GLN A CA 1
ATOM 2270 C C . GLN A 1 279 ? 0.682 -14.364 -23.991 1.00 97.25 279 GLN A C 1
ATOM 2272 O O . GLN A 1 279 ? 1.626 -14.507 -24.766 1.00 97.25 279 GLN A O 1
ATOM 2277 N N . GLN A 1 280 ? 0.127 -13.172 -23.758 1.00 97.12 280 GLN A N 1
ATOM 2278 C CA . GLN A 1 280 ? 0.651 -11.933 -24.340 1.00 97.12 280 GLN A CA 1
ATOM 2279 C C . GLN A 1 280 ? 2.066 -11.627 -23.845 1.00 97.12 280 GLN A C 1
ATOM 2281 O O . GLN A 1 280 ? 2.942 -11.351 -24.661 1.00 97.12 280 GLN A O 1
ATOM 2286 N N . ASN A 1 281 ? 2.320 -11.756 -22.540 1.00 96.25 281 ASN A N 1
ATOM 2287 C CA . ASN A 1 281 ? 3.660 -11.575 -21.979 1.00 96.25 281 ASN A CA 1
ATOM 2288 C C . ASN A 1 281 ? 4.671 -12.548 -22.585 1.00 96.25 281 ASN A C 1
ATOM 2290 O O . ASN A 1 281 ? 5.765 -12.133 -22.952 1.00 96.25 281 ASN A O 1
ATOM 2294 N N . LYS A 1 282 ? 4.292 -13.817 -22.773 1.00 97.62 282 LYS A N 1
ATOM 2295 C CA . LYS A 1 282 ? 5.168 -14.803 -23.413 1.00 97.62 282 LYS A CA 1
ATOM 2296 C C . LYS A 1 282 ? 5.536 -14.408 -24.851 1.00 97.62 282 LYS A C 1
ATOM 2298 O O . LYS A 1 282 ? 6.696 -14.517 -25.231 1.00 97.62 282 LYS A O 1
ATOM 2303 N N . LYS A 1 283 ? 4.577 -13.898 -25.634 1.00 97.06 283 LYS A N 1
ATOM 2304 C CA . LYS A 1 283 ? 4.851 -13.388 -26.991 1.00 97.06 283 LYS A CA 1
ATOM 2305 C C . LYS A 1 283 ? 5.806 -12.195 -26.970 1.00 97.06 283 LYS A C 1
ATOM 2307 O O . LYS A 1 283 ? 6.746 -12.155 -27.754 1.00 97.06 283 LYS A O 1
ATOM 2312 N N . LEU A 1 284 ? 5.596 -11.253 -26.050 1.00 96.94 284 LEU A N 1
ATOM 2313 C CA . LEU A 1 284 ? 6.483 -10.099 -25.893 1.00 96.94 284 LEU A CA 1
ATOM 2314 C C . LEU A 1 284 ? 7.904 -10.521 -25.487 1.00 96.94 284 LEU A C 1
ATOM 2316 O O . LEU A 1 284 ? 8.877 -9.957 -25.980 1.00 96.94 284 LEU A O 1
ATOM 2320 N N . GLU A 1 285 ? 8.052 -11.535 -24.632 1.00 96.56 285 GLU A N 1
ATOM 2321 C CA . GLU A 1 285 ? 9.363 -12.102 -24.298 1.00 96.56 285 GLU A CA 1
ATOM 2322 C C . GLU A 1 285 ? 10.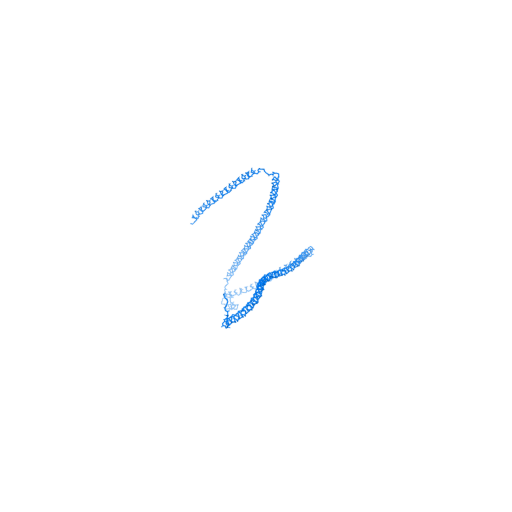060 -12.716 -25.520 1.00 96.56 285 GLU A C 1
ATOM 2324 O O . GLU A 1 285 ? 11.251 -12.473 -25.729 1.00 96.56 285 GLU A O 1
ATOM 2329 N N . GLU A 1 286 ? 9.331 -13.466 -26.351 1.00 96.88 286 GLU A N 1
ATOM 2330 C CA . GLU A 1 286 ? 9.846 -14.043 -27.602 1.00 96.88 286 GLU A CA 1
ATOM 2331 C C . GLU A 1 286 ? 10.274 -12.947 -28.600 1.00 96.88 286 GLU A C 1
ATOM 2333 O O . GLU A 1 286 ? 11.345 -13.037 -29.213 1.00 96.88 286 GLU A O 1
ATOM 2338 N N . GLU A 1 287 ? 9.500 -11.864 -28.719 1.00 97.44 287 GLU A N 1
ATOM 2339 C CA . GLU A 1 287 ? 9.857 -10.692 -29.529 1.00 97.44 287 GLU A CA 1
ATOM 2340 C C . GLU A 1 287 ? 11.121 -10.001 -29.003 1.00 97.44 287 GLU A C 1
ATOM 2342 O O . GLU A 1 287 ? 12.034 -9.707 -29.778 1.00 97.44 287 GLU A O 1
ATOM 2347 N N . ILE A 1 288 ? 11.235 -9.797 -27.686 1.00 96.81 288 ILE A N 1
ATOM 2348 C CA . ILE A 1 288 ? 12.430 -9.209 -27.064 1.00 96.81 288 ILE A CA 1
ATOM 2349 C C . ILE A 1 288 ? 13.662 -10.080 -27.322 1.00 96.81 288 ILE A C 1
ATOM 2351 O O . ILE A 1 288 ? 14.733 -9.554 -27.637 1.00 96.81 288 ILE A O 1
ATOM 2355 N N . GLN A 1 289 ? 13.543 -11.402 -27.195 1.00 97.06 289 GLN A N 1
ATOM 2356 C CA . GLN A 1 289 ? 14.643 -12.320 -27.496 1.00 97.06 289 GLN A CA 1
ATOM 2357 C C . GLN A 1 289 ? 15.051 -12.232 -28.968 1.00 97.06 289 GLN A C 1
ATOM 2359 O O . GLN A 1 289 ? 16.239 -12.120 -29.273 1.00 97.06 289 GLN A O 1
ATOM 2364 N N . THR A 1 290 ? 14.073 -12.193 -29.870 1.00 97.06 290 THR A N 1
ATOM 2365 C CA . THR A 1 290 ? 14.299 -12.032 -31.310 1.00 97.06 290 THR A CA 1
ATOM 2366 C C . THR A 1 290 ? 15.029 -10.721 -31.610 1.00 97.06 290 THR A C 1
ATOM 2368 O O . THR A 1 290 ? 16.056 -10.721 -32.291 1.00 97.06 290 THR A O 1
ATOM 2371 N N . LEU A 1 291 ? 14.576 -9.605 -31.032 1.00 96.88 291 LEU A N 1
ATOM 2372 C CA . LEU A 1 291 ? 15.224 -8.298 -31.170 1.00 96.88 291 LEU A CA 1
ATOM 2373 C C . LEU A 1 291 ? 16.656 -8.296 -30.625 1.00 96.88 291 LEU A C 1
ATOM 2375 O O . LEU A 1 291 ? 17.539 -7.699 -31.239 1.00 96.88 291 LEU A O 1
ATOM 2379 N N . ARG A 1 292 ? 16.925 -8.990 -29.512 1.00 96.69 292 ARG A N 1
ATOM 2380 C CA . ARG A 1 292 ? 18.290 -9.133 -28.973 1.00 96.69 292 ARG A CA 1
ATOM 2381 C C . ARG A 1 292 ? 19.213 -9.860 -29.946 1.00 96.69 292 ARG A C 1
ATOM 2383 O O . ARG A 1 292 ? 20.345 -9.414 -30.136 1.00 96.69 292 ARG A O 1
ATOM 2390 N N . VAL A 1 293 ? 18.741 -10.939 -30.572 1.00 96.25 293 VAL A N 1
ATOM 2391 C CA . VAL A 1 293 ? 19.510 -11.671 -31.591 1.00 96.25 293 VAL A CA 1
ATOM 2392 C C . VAL A 1 293 ? 19.778 -10.774 -32.798 1.00 96.25 293 VAL A C 1
ATOM 2394 O O . VAL A 1 293 ? 20.933 -10.650 -33.205 1.00 96.25 293 VAL A O 1
ATOM 2397 N N . TYR A 1 294 ? 18.757 -10.083 -33.316 1.00 96.19 294 TYR A N 1
ATOM 2398 C CA . TYR A 1 294 ? 18.922 -9.140 -34.427 1.00 96.19 294 TYR A CA 1
ATOM 2399 C C . TYR A 1 294 ? 19.921 -8.028 -34.107 1.00 96.19 294 TYR A C 1
ATOM 2401 O O . TYR A 1 294 ? 20.804 -7.744 -34.915 1.00 96.19 294 TYR A O 1
ATOM 2409 N N . TYR A 1 295 ? 19.827 -7.425 -32.921 1.00 95.62 295 TYR A N 1
ATOM 2410 C CA . TYR A 1 295 ? 20.751 -6.380 -32.493 1.00 95.62 295 TYR A CA 1
ATOM 2411 C C . TYR A 1 295 ? 22.189 -6.897 -32.380 1.00 95.62 295 TYR A C 1
ATOM 2413 O O . TYR A 1 295 ? 23.120 -6.248 -32.861 1.00 95.62 295 TYR A O 1
ATOM 2421 N N . SER A 1 296 ? 22.380 -8.079 -31.784 1.00 95.00 296 SER A N 1
ATOM 2422 C CA . SER A 1 296 ? 23.697 -8.715 -31.691 1.00 95.00 296 SER A CA 1
ATOM 2423 C C . SER A 1 296 ? 24.284 -8.983 -33.074 1.00 95.00 296 SER A C 1
ATOM 2425 O O . SER A 1 296 ? 25.443 -8.656 -33.316 1.00 95.00 296 SER A O 1
ATOM 2427 N N . LEU A 1 297 ? 23.482 -9.535 -33.987 1.00 94.50 297 LEU A N 1
ATOM 2428 C CA . LEU A 1 297 ? 23.909 -9.830 -35.350 1.00 94.50 297 LEU A CA 1
ATOM 2429 C C . LEU A 1 297 ? 24.287 -8.550 -36.100 1.00 94.50 297 LEU A C 1
ATOM 2431 O O . LEU A 1 297 ? 25.364 -8.479 -36.681 1.00 94.50 297 LEU A O 1
ATOM 2435 N N . HIS A 1 298 ? 23.443 -7.518 -36.035 1.00 94.50 298 HIS A N 1
ATOM 2436 C CA . HIS A 1 298 ? 23.721 -6.225 -36.657 1.00 94.50 298 HIS A CA 1
ATOM 2437 C C . HIS A 1 298 ? 25.021 -5.610 -36.127 1.00 94.50 298 HIS A C 1
ATOM 2439 O O . HIS A 1 298 ? 25.830 -5.103 -36.901 1.00 94.50 298 HIS A O 1
ATOM 2445 N N . LYS A 1 299 ? 25.257 -5.684 -34.811 1.00 93.19 299 LYS A N 1
ATOM 2446 C CA . LYS A 1 299 ? 26.500 -5.205 -34.198 1.00 93.19 299 LYS A CA 1
ATOM 2447 C C . LYS A 1 299 ? 27.723 -5.956 -34.737 1.00 93.19 299 LYS A C 1
ATOM 2449 O O . LYS A 1 299 ? 28.714 -5.313 -35.073 1.00 93.19 299 LYS A O 1
ATOM 2454 N N . SER A 1 300 ? 27.646 -7.282 -34.852 1.00 91.62 300 SER A N 1
ATOM 2455 C CA . SER A 1 300 ? 28.722 -8.104 -35.420 1.00 91.62 300 SER A CA 1
ATOM 2456 C C . SER A 1 300 ? 28.972 -7.801 -36.899 1.00 91.62 300 SER A C 1
ATOM 2458 O O . SER A 1 300 ? 30.120 -7.590 -37.277 1.00 91.62 300 SER A O 1
ATOM 2460 N N . LEU A 1 301 ? 27.922 -7.696 -37.721 1.00 91.62 301 LEU A N 1
ATOM 2461 C CA . LEU A 1 301 ? 28.054 -7.339 -39.140 1.00 91.62 301 LEU A CA 1
ATOM 2462 C C . LEU A 1 301 ? 28.628 -5.930 -39.321 1.00 91.62 301 LEU A C 1
ATOM 2464 O O . LEU A 1 301 ? 29.492 -5.712 -40.160 1.00 91.62 301 LEU A O 1
ATOM 2468 N N . SER A 1 302 ? 28.187 -4.960 -38.519 1.00 88.88 302 SER A N 1
ATOM 2469 C CA . SER A 1 302 ? 28.737 -3.603 -38.567 1.00 88.88 302 SER A CA 1
ATOM 2470 C C . SER A 1 302 ? 30.224 -3.578 -38.204 1.00 88.88 302 SER A C 1
ATOM 2472 O O . SER A 1 302 ? 30.989 -2.825 -38.807 1.00 88.88 302 SER A O 1
ATOM 2474 N N . GLN A 1 303 ? 30.644 -4.408 -37.246 1.00 90.75 303 GLN A N 1
ATOM 2475 C CA . GLN A 1 303 ? 32.054 -4.573 -36.909 1.00 90.75 303 GLN A CA 1
ATOM 2476 C C . GLN A 1 303 ? 32.840 -5.212 -38.065 1.00 90.75 303 GLN A C 1
ATOM 2478 O O . GLN A 1 303 ? 33.950 -4.772 -38.354 1.00 90.75 303 GLN A O 1
ATOM 2483 N N . GLU A 1 304 ? 32.262 -6.196 -38.757 1.00 89.75 304 GLU A N 1
ATOM 2484 C CA . GLU A 1 304 ? 32.857 -6.821 -39.944 1.00 89.75 304 GLU A CA 1
ATOM 2485 C C . GLU A 1 304 ? 33.057 -5.819 -41.088 1.00 89.75 304 GLU A C 1
ATOM 2487 O O . GLU A 1 304 ? 34.128 -5.791 -41.689 1.00 89.75 304 GLU A O 1
ATOM 2492 N N . VAL A 1 305 ? 32.075 -4.950 -41.353 1.00 88.50 305 VAL A N 1
ATOM 2493 C CA . VAL A 1 305 ? 32.192 -3.897 -42.379 1.00 88.50 305 VAL A CA 1
ATOM 2494 C C . VAL A 1 305 ? 33.365 -2.962 -42.073 1.00 88.50 305 VAL A C 1
ATOM 2496 O O . VAL A 1 305 ? 34.198 -2.727 -42.942 1.00 88.50 305 VAL A O 1
ATOM 2499 N N . SER A 1 306 ? 33.496 -2.508 -40.824 1.00 90.62 306 SER A N 1
ATOM 2500 C CA . SER A 1 306 ? 34.619 -1.659 -40.399 1.00 90.62 306 SER A CA 1
ATOM 2501 C C . SER A 1 306 ? 35.980 -2.358 -40.552 1.00 90.62 306 SER A C 1
ATOM 2503 O O . SER A 1 306 ? 36.934 -1.773 -41.067 1.00 90.62 306 SER A O 1
ATOM 2505 N N . LEU A 1 307 ? 36.069 -3.638 -40.171 1.00 90.94 307 LEU A N 1
ATOM 2506 C CA . LEU A 1 307 ? 37.286 -4.439 -40.352 1.00 90.94 307 LEU A CA 1
ATOM 2507 C C . LEU A 1 307 ? 37.632 -4.631 -41.832 1.00 90.94 307 LEU A C 1
ATOM 2509 O O . LEU A 1 307 ? 38.806 -4.589 -42.202 1.00 90.94 307 LEU A O 1
ATOM 2513 N N . LYS A 1 308 ? 36.623 -4.817 -42.687 1.00 92.12 308 LYS A N 1
ATOM 2514 C CA . LYS A 1 308 ? 36.800 -4.940 -44.134 1.00 92.12 308 LYS A CA 1
ATOM 2515 C C . LYS A 1 308 ? 37.316 -3.641 -44.747 1.00 92.12 308 LYS A C 1
ATOM 2517 O O . LYS A 1 308 ? 38.234 -3.691 -45.561 1.00 92.12 308 LYS A O 1
ATOM 2522 N N . ASP A 1 309 ? 36.788 -2.496 -44.331 1.00 92.75 309 ASP A N 1
ATOM 2523 C CA . ASP A 1 309 ? 37.274 -1.191 -44.787 1.00 92.75 309 ASP A CA 1
ATOM 2524 C C . ASP A 1 309 ? 38.725 -0.956 -44.348 1.00 92.75 309 ASP A C 1
ATOM 2526 O O . ASP A 1 309 ? 39.558 -0.543 -45.154 1.00 92.75 309 ASP A O 1
ATOM 2530 N N . GLN A 1 310 ? 39.073 -1.314 -43.107 1.00 93.31 310 GLN A N 1
ATOM 2531 C CA . GLN A 1 310 ? 40.455 -1.251 -42.627 1.00 93.31 310 GLN A CA 1
ATOM 2532 C C . GLN A 1 310 ? 41.393 -2.168 -43.432 1.00 93.31 310 GLN A C 1
ATOM 2534 O O . GLN A 1 310 ? 42.506 -1.763 -43.788 1.00 93.31 310 GLN A O 1
ATOM 2539 N N . PHE A 1 311 ? 40.950 -3.392 -43.737 1.00 93.81 311 PHE A N 1
ATOM 2540 C CA . PHE A 1 311 ? 41.693 -4.328 -44.579 1.00 93.81 311 PHE A CA 1
ATOM 2541 C C . PHE A 1 311 ? 41.905 -3.767 -45.989 1.00 93.81 311 PHE A C 1
ATOM 2543 O O . PHE A 1 311 ? 43.033 -3.772 -46.473 1.00 93.81 311 PHE A O 1
ATOM 2550 N N . ASN A 1 312 ? 40.865 -3.211 -46.615 1.00 94.50 312 ASN A N 1
ATOM 2551 C CA . ASN A 1 312 ? 40.957 -2.607 -47.945 1.00 94.50 312 ASN A CA 1
ATOM 2552 C C . ASN A 1 312 ? 41.907 -1.399 -47.966 1.00 94.50 312 ASN A C 1
ATOM 2554 O O . ASN A 1 312 ? 42.728 -1.293 -48.872 1.00 94.50 312 ASN A O 1
ATOM 2558 N N . CYS A 1 313 ? 41.864 -0.525 -46.954 1.00 93.25 313 CYS A N 1
ATOM 2559 C CA . CYS A 1 313 ? 42.813 0.589 -46.825 1.00 93.25 313 CYS A CA 1
ATOM 2560 C C . CYS A 1 313 ? 44.266 0.095 -46.723 1.00 93.25 313 CYS A C 1
ATOM 2562 O O . CYS A 1 313 ? 45.172 0.643 -47.356 1.00 93.25 313 CYS A O 1
ATOM 2564 N N . THR A 1 314 ? 44.484 -0.972 -45.948 1.00 94.88 314 THR A N 1
ATOM 2565 C CA . THR A 1 314 ? 45.805 -1.594 -45.779 1.00 94.88 314 THR A CA 1
ATOM 2566 C C . THR A 1 314 ? 46.278 -2.218 -47.091 1.00 94.88 314 THR A C 1
ATOM 2568 O O . THR A 1 314 ? 47.423 -2.021 -47.489 1.00 94.88 314 THR A O 1
ATOM 2571 N N . LEU A 1 315 ? 45.386 -2.915 -47.799 1.00 95.25 315 LEU A N 1
ATOM 2572 C CA . LEU A 1 315 ? 45.664 -3.513 -49.101 1.00 95.25 315 LEU A CA 1
ATOM 2573 C C . LEU A 1 315 ? 46.032 -2.448 -50.142 1.00 95.25 315 LEU A C 1
ATOM 2575 O O . LEU A 1 315 ? 47.072 -2.580 -50.775 1.00 95.25 315 LEU A O 1
ATOM 2579 N N . SER A 1 316 ? 45.255 -1.364 -50.245 1.00 94.25 316 SER A N 1
ATOM 2580 C CA . SER A 1 316 ? 45.540 -0.246 -51.158 1.00 94.25 316 SER A CA 1
ATOM 2581 C C . SER A 1 316 ? 46.918 0.358 -50.891 1.00 94.25 316 SER A C 1
ATOM 2583 O O . SER A 1 316 ? 47.660 0.646 -51.821 1.00 94.25 316 SER A O 1
ATOM 2585 N N . THR A 1 317 ? 47.302 0.482 -49.616 1.00 95.38 317 THR A N 1
ATOM 2586 C CA . THR A 1 317 ? 48.639 0.970 -49.240 1.00 95.38 317 THR A CA 1
ATOM 2587 C C . THR A 1 317 ? 49.745 0.049 -49.759 1.00 95.38 317 THR A C 1
ATOM 2589 O O . THR A 1 317 ? 50.770 0.521 -50.253 1.00 95.38 317 THR A O 1
ATOM 2592 N N . TYR A 1 318 ? 49.555 -1.269 -49.651 1.00 93.62 318 TYR A N 1
ATOM 2593 C CA . TYR A 1 318 ? 50.514 -2.243 -50.171 1.00 93.62 318 TYR A CA 1
ATOM 2594 C C . TYR A 1 318 ? 50.547 -2.271 -51.699 1.00 93.62 318 TYR A C 1
ATOM 2596 O O . TYR A 1 318 ? 51.631 -2.388 -52.266 1.00 93.62 318 TYR A O 1
ATOM 2604 N N . GLU A 1 319 ? 49.399 -2.145 -52.363 1.00 95.19 319 GLU A N 1
ATOM 2605 C CA . GLU A 1 319 ? 49.314 -2.058 -53.823 1.00 95.19 319 GLU A CA 1
ATOM 2606 C C . GLU A 1 319 ? 50.041 -0.816 -54.348 1.00 95.19 319 GLU A C 1
ATOM 2608 O O . GLU A 1 319 ? 50.852 -0.931 -55.267 1.00 95.19 319 GLU A O 1
ATOM 2613 N N . ASP A 1 320 ? 49.840 0.345 -53.721 1.00 94.19 320 ASP A N 1
ATOM 2614 C CA . ASP A 1 320 ? 50.538 1.585 -54.077 1.00 94.19 320 ASP A CA 1
ATOM 2615 C C . ASP A 1 320 ? 52.054 1.465 -53.856 1.00 94.19 320 ASP A C 1
ATOM 2617 O O . ASP A 1 320 ? 52.852 1.883 -54.700 1.00 94.19 320 ASP A O 1
ATOM 2621 N N . ALA A 1 321 ? 52.472 0.849 -52.745 1.00 94.88 321 ALA A N 1
ATOM 2622 C CA . ALA A 1 321 ? 53.883 0.591 -52.465 1.00 94.88 321 ALA A CA 1
ATOM 2623 C C . ALA A 1 321 ? 54.507 -0.375 -53.486 1.00 94.88 321 ALA A C 1
ATOM 2625 O O . ALA A 1 321 ? 55.630 -0.150 -53.944 1.00 94.88 321 ALA A O 1
ATOM 2626 N N . LEU A 1 322 ? 53.780 -1.428 -53.868 1.00 94.94 322 LEU A N 1
ATOM 2627 C CA . LEU A 1 322 ? 54.223 -2.389 -54.873 1.00 94.94 322 LEU A CA 1
ATOM 2628 C C . LEU A 1 322 ? 54.349 -1.728 -56.244 1.00 94.94 322 LEU A C 1
ATOM 2630 O O . LEU A 1 322 ? 55.367 -1.905 -56.906 1.00 94.94 322 LEU A O 1
ATOM 2634 N N . LYS A 1 323 ? 53.363 -0.917 -56.636 1.00 95.38 323 LYS A N 1
ATOM 2635 C CA . LYS A 1 323 ? 53.367 -0.189 -57.905 1.00 95.38 323 LYS A CA 1
ATOM 2636 C C . LYS A 1 323 ? 54.512 0.818 -57.983 1.00 95.38 323 LYS A C 1
ATOM 2638 O O . LYS A 1 323 ? 55.226 0.853 -58.976 1.00 95.38 323 LYS A O 1
ATOM 2643 N N . SER A 1 324 ? 54.762 1.556 -56.901 1.00 94.69 324 SER A N 1
ATOM 2644 C CA . SER A 1 324 ? 55.937 2.430 -56.781 1.00 94.69 324 SER A CA 1
ATOM 2645 C C . SER A 1 324 ? 57.250 1.647 -56.926 1.00 94.69 324 SER A C 1
ATOM 2647 O O . SER A 1 324 ? 58.157 2.062 -57.649 1.00 94.69 324 SER A O 1
ATOM 2649 N N . SER A 1 325 ? 57.350 0.470 -56.297 1.00 94.94 325 SER A N 1
ATOM 2650 C CA . SER A 1 325 ? 58.512 -0.409 -56.462 1.00 94.94 325 SER A CA 1
ATOM 2651 C C . SER A 1 325 ? 58.653 -0.920 -57.899 1.00 94.94 325 SER A C 1
ATOM 2653 O O . SER A 1 325 ? 59.772 -1.004 -58.403 1.00 94.94 325 SER A O 1
ATOM 2655 N N . GLU A 1 326 ? 57.552 -1.268 -58.563 1.00 95.12 326 GLU A N 1
ATOM 2656 C CA . GLU A 1 326 ? 57.536 -1.715 -59.957 1.00 95.12 326 GLU A CA 1
ATOM 2657 C C . GLU A 1 326 ? 57.974 -0.589 -60.906 1.00 95.12 326 GLU A C 1
ATOM 2659 O O . GLU A 1 326 ? 58.829 -0.804 -61.767 1.00 95.12 326 GLU A O 1
ATOM 2664 N N . ASP A 1 327 ? 57.504 0.640 -60.686 1.00 95.06 327 ASP A N 1
ATOM 2665 C CA . ASP A 1 327 ? 57.943 1.833 -61.416 1.00 95.06 327 ASP A CA 1
ATOM 2666 C C . ASP A 1 327 ? 59.458 2.067 -61.247 1.00 95.06 327 ASP A C 1
ATOM 2668 O O . ASP A 1 327 ? 60.177 2.302 -62.220 1.00 95.06 327 ASP A O 1
ATOM 2672 N N . ILE A 1 328 ? 59.996 1.923 -60.029 1.00 95.19 328 ILE A N 1
ATOM 2673 C CA . ILE A 1 328 ? 61.445 2.032 -59.779 1.00 95.19 328 ILE A CA 1
ATOM 2674 C C . ILE A 1 328 ? 62.223 0.940 -60.528 1.00 95.19 328 ILE A C 1
ATOM 2676 O O . ILE A 1 328 ? 63.273 1.215 -61.124 1.00 95.19 328 ILE A O 1
ATOM 2680 N N . VAL A 1 329 ? 61.726 -0.299 -60.510 1.00 95.19 329 VAL A N 1
ATOM 2681 C CA . VAL A 1 329 ? 62.353 -1.433 -61.204 1.00 95.19 329 VAL A CA 1
ATOM 2682 C C . VAL A 1 329 ? 62.338 -1.219 -62.716 1.00 95.19 329 VAL A C 1
ATOM 2684 O O . VAL A 1 329 ? 63.372 -1.410 -63.355 1.00 95.19 329 VAL A O 1
ATOM 2687 N N . THR A 1 330 ? 61.223 -0.772 -63.299 1.00 95.56 330 THR A N 1
ATOM 2688 C CA . THR A 1 330 ? 61.128 -0.504 -64.745 1.00 95.56 330 THR A CA 1
ATOM 2689 C C . THR A 1 330 ? 62.053 0.634 -65.180 1.00 95.56 330 THR A C 1
ATOM 2691 O O . THR A 1 330 ? 62.742 0.505 -66.196 1.00 95.56 330 THR A O 1
ATOM 2694 N N . ILE A 1 331 ? 62.156 1.713 -64.392 1.00 95.50 331 ILE A N 1
ATOM 2695 C CA . I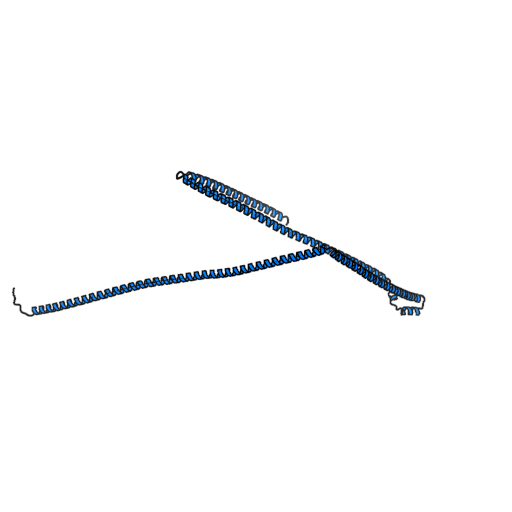LE A 1 331 ? 63.108 2.808 -64.641 1.00 95.50 331 ILE A CA 1
ATOM 2696 C C . ILE A 1 331 ? 64.548 2.287 -64.606 1.00 95.50 331 ILE A C 1
ATOM 2698 O O . ILE A 1 331 ? 65.327 2.560 -65.521 1.00 95.50 331 ILE A O 1
ATOM 2702 N N . THR A 1 332 ? 64.894 1.506 -63.581 1.00 94.75 332 THR A N 1
ATOM 2703 C CA . THR A 1 332 ? 66.243 0.949 -63.408 1.00 94.75 332 THR A CA 1
ATOM 2704 C C . THR A 1 332 ? 66.586 -0.028 -64.534 1.00 94.75 332 THR A C 1
ATOM 2706 O O . THR A 1 332 ? 67.698 -0.015 -65.060 1.00 94.75 332 THR A O 1
ATOM 2709 N N . HIS A 1 333 ? 65.626 -0.852 -64.959 1.00 94.88 333 HIS A N 1
ATOM 2710 C CA . HIS A 1 333 ? 65.793 -1.763 -66.085 1.00 94.88 333 HIS A CA 1
ATOM 2711 C C . HIS A 1 333 ? 66.098 -1.001 -67.378 1.00 94.88 333 HIS A C 1
ATOM 2713 O O . HIS A 1 333 ? 67.098 -1.287 -68.034 1.00 94.88 333 HIS A O 1
ATOM 2719 N N . ARG A 1 334 ? 65.319 0.043 -67.685 1.00 94.94 334 ARG A N 1
ATOM 2720 C CA . ARG A 1 334 ? 65.547 0.897 -68.858 1.00 94.94 334 ARG A CA 1
ATOM 2721 C C . ARG A 1 334 ? 66.914 1.583 -68.823 1.00 94.94 334 ARG A C 1
ATOM 2723 O O . ARG A 1 334 ? 67.580 1.678 -69.852 1.00 94.94 334 ARG A O 1
ATOM 2730 N N . GLN A 1 335 ? 67.344 2.065 -67.658 1.00 94.88 335 GLN A N 1
ATOM 2731 C CA . GLN A 1 335 ? 68.678 2.650 -67.488 1.00 94.88 335 GLN A CA 1
ATOM 2732 C C . GLN A 1 335 ? 69.783 1.619 -67.745 1.00 94.88 335 GLN A C 1
ATOM 2734 O O . GLN A 1 335 ? 70.747 1.918 -68.449 1.00 94.88 335 GLN A O 1
ATOM 2739 N N . ASN A 1 336 ? 69.630 0.394 -67.236 1.00 94.50 336 ASN A N 1
ATOM 2740 C CA . ASN A 1 336 ? 70.576 -0.693 -67.484 1.00 94.50 336 ASN A CA 1
ATOM 2741 C C . ASN A 1 336 ? 70.638 -1.079 -68.968 1.00 94.50 336 ASN A C 1
ATOM 2743 O O . ASN A 1 336 ? 71.733 -1.280 -69.492 1.00 94.50 336 ASN A O 1
ATOM 2747 N N . GLU A 1 337 ? 69.501 -1.135 -69.666 1.00 95.00 337 GLU A N 1
ATOM 2748 C CA . GLU A 1 337 ? 69.467 -1.355 -71.117 1.00 95.00 337 GLU A CA 1
ATOM 2749 C C . GLU A 1 337 ? 70.199 -0.237 -71.872 1.00 95.00 337 GLU A C 1
ATOM 2751 O O . GLU A 1 337 ? 71.034 -0.511 -72.734 1.00 95.00 337 GLU A O 1
ATOM 2756 N N . GLN A 1 338 ? 69.957 1.028 -71.511 1.00 95.19 338 GLN A N 1
ATOM 2757 C CA . GLN A 1 338 ? 70.665 2.169 -72.098 1.00 95.19 338 GLN A CA 1
ATOM 2758 C C . GLN A 1 338 ? 72.178 2.073 -71.873 1.00 95.19 338 GLN A C 1
ATOM 2760 O O . GLN A 1 338 ? 72.943 2.205 -72.828 1.00 95.19 338 GLN A O 1
ATOM 2765 N N . LEU A 1 339 ? 72.621 1.779 -70.650 1.00 96.00 339 LEU A N 1
ATOM 2766 C CA . LEU A 1 339 ? 74.040 1.586 -70.339 1.00 96.00 339 LEU A CA 1
ATOM 2767 C C . LEU A 1 339 ? 74.648 0.419 -71.127 1.00 96.00 339 LEU A C 1
ATOM 2769 O O . LEU A 1 339 ? 75.758 0.545 -71.643 1.00 96.00 339 LEU A O 1
ATOM 2773 N N . ALA A 1 340 ? 73.924 -0.693 -71.283 1.00 95.31 340 ALA A N 1
ATOM 2774 C CA . ALA A 1 340 ? 74.374 -1.826 -72.087 1.00 95.31 340 ALA A CA 1
ATOM 2775 C C . ALA A 1 340 ? 74.553 -1.442 -73.567 1.00 95.31 340 ALA A C 1
ATOM 2777 O O . ALA A 1 340 ? 75.563 -1.803 -74.175 1.00 95.31 340 ALA A O 1
ATOM 2778 N N . THR A 1 341 ? 73.625 -0.661 -74.137 1.00 95.12 341 THR A N 1
ATOM 2779 C CA . THR A 1 341 ? 73.762 -0.159 -75.518 1.00 95.12 341 THR A CA 1
ATOM 2780 C C . THR A 1 341 ? 74.934 0.810 -75.673 1.00 95.12 341 THR A C 1
ATOM 2782 O O . THR A 1 341 ? 75.694 0.687 -76.634 1.00 95.12 341 THR A O 1
ATOM 2785 N N . GLN A 1 342 ? 75.145 1.719 -74.712 1.00 95.12 342 GLN A N 1
ATOM 2786 C CA . GLN A 1 342 ? 76.299 2.626 -74.702 1.00 95.12 342 GLN A CA 1
ATOM 2787 C C . GLN A 1 342 ? 77.619 1.852 -74.616 1.00 95.12 342 GLN A C 1
ATOM 2789 O O . GLN A 1 342 ? 78.565 2.158 -75.339 1.00 95.12 342 GLN A O 1
ATOM 2794 N N . LEU A 1 343 ? 77.679 0.811 -73.781 1.00 96.00 343 LEU A N 1
ATOM 2795 C CA . LEU A 1 343 ? 78.854 -0.049 -73.664 1.00 96.00 343 LEU A CA 1
ATOM 2796 C C . LEU A 1 343 ? 79.145 -0.792 -74.976 1.00 96.00 343 LEU A C 1
ATOM 2798 O O . LEU A 1 343 ? 80.298 -0.848 -75.399 1.00 96.00 343 LEU A O 1
ATOM 2802 N N . GLN A 1 344 ? 78.120 -1.333 -75.646 1.00 95.50 344 GLN A N 1
ATOM 2803 C CA . GLN A 1 344 ? 78.283 -1.969 -76.958 1.00 95.50 344 GLN A CA 1
ATOM 2804 C C . GLN A 1 344 ? 78.792 -0.983 -78.016 1.00 95.50 344 GLN A C 1
ATOM 2806 O O . GLN A 1 344 ? 79.723 -1.314 -78.749 1.00 95.50 344 GLN A O 1
ATOM 2811 N N . GLN A 1 345 ? 78.238 0.233 -78.064 1.00 94.94 345 GLN A N 1
ATOM 2812 C CA . GLN A 1 345 ? 78.708 1.289 -78.966 1.00 94.94 345 GLN A CA 1
ATOM 2813 C C . GLN A 1 345 ? 80.180 1.625 -78.704 1.00 94.94 345 GLN A C 1
ATOM 2815 O O . GLN A 1 345 ? 80.995 1.539 -79.623 1.00 94.94 345 GLN A O 1
ATOM 2820 N N . ALA A 1 346 ? 80.555 1.879 -77.448 1.00 94.31 346 ALA A N 1
ATOM 2821 C CA . ALA A 1 346 ? 81.939 2.162 -77.068 1.00 94.31 346 ALA A CA 1
ATOM 2822 C C . ALA A 1 346 ? 82.898 1.010 -77.428 1.00 94.31 346 ALA A C 1
ATOM 2824 O O . ALA A 1 346 ? 84.018 1.249 -77.882 1.00 94.31 346 ALA A O 1
ATOM 2825 N N . LEU A 1 347 ? 82.467 -0.249 -77.283 1.00 96.44 347 LEU A N 1
ATOM 2826 C CA . LEU A 1 347 ? 83.248 -1.411 -77.721 1.00 96.44 347 LEU A CA 1
ATOM 2827 C C . LEU A 1 347 ? 83.435 -1.435 -79.243 1.00 96.44 347 LEU A C 1
ATOM 2829 O O . LEU A 1 347 ? 84.552 -1.669 -79.707 1.00 96.44 347 LEU A O 1
ATOM 2833 N N . THR A 1 348 ? 82.387 -1.163 -80.026 1.00 95.56 348 THR A N 1
ATOM 2834 C CA . THR A 1 348 ? 82.504 -1.090 -81.494 1.00 95.56 348 THR A CA 1
ATOM 2835 C C . THR A 1 348 ? 83.394 0.064 -81.952 1.00 95.56 348 THR A C 1
ATOM 2837 O O . THR A 1 348 ? 84.217 -0.114 -82.849 1.00 95.56 348 THR A O 1
ATOM 2840 N N . GLU A 1 349 ? 83.301 1.228 -81.307 1.00 94.75 349 GLU A N 1
ATOM 2841 C CA . GLU A 1 349 ? 84.189 2.365 -81.559 1.00 94.75 349 GLU A CA 1
ATOM 2842 C C . GLU A 1 349 ? 85.642 2.020 -81.237 1.00 94.75 349 GLU A C 1
ATOM 2844 O O . GLU A 1 349 ? 86.524 2.300 -82.050 1.00 94.75 349 GLU A O 1
ATOM 2849 N N . ARG A 1 350 ? 85.896 1.348 -80.104 1.00 95.38 350 ARG A N 1
ATOM 2850 C CA . ARG A 1 350 ? 87.235 0.875 -79.736 1.00 95.38 350 ARG A CA 1
ATOM 2851 C C . ARG A 1 350 ? 87.811 -0.051 -80.805 1.00 95.38 350 ARG A C 1
ATOM 2853 O O . ARG A 1 350 ? 88.929 0.186 -81.246 1.00 95.38 350 ARG A O 1
ATOM 2860 N N . ILE A 1 351 ? 87.046 -1.051 -81.254 1.00 95.69 351 ILE A N 1
ATOM 2861 C CA . ILE A 1 351 ? 87.465 -1.992 -82.310 1.00 95.69 351 ILE A CA 1
ATOM 2862 C C . ILE A 1 351 ? 87.770 -1.246 -83.619 1.00 95.69 351 ILE A C 1
ATOM 2864 O O . ILE A 1 351 ? 88.791 -1.498 -84.255 1.00 95.69 351 ILE A O 1
ATOM 2868 N N . ASN A 1 352 ? 86.928 -0.285 -84.011 1.00 95.25 352 ASN A N 1
ATOM 2869 C CA . ASN A 1 352 ? 87.152 0.524 -85.212 1.00 95.25 352 ASN A CA 1
ATOM 2870 C C . ASN A 1 352 ? 88.418 1.390 -85.109 1.00 95.25 352 ASN A C 1
ATOM 2872 O O . ASN A 1 352 ? 89.150 1.539 -86.089 1.00 95.25 352 ASN A O 1
ATOM 2876 N N . MET A 1 353 ? 88.677 1.979 -83.940 1.00 94.31 353 MET A N 1
ATOM 2877 C CA . MET A 1 353 ? 89.886 2.770 -83.692 1.00 94.31 353 MET A CA 1
ATOM 2878 C C . MET A 1 353 ? 91.142 1.896 -83.672 1.00 94.31 353 MET A C 1
ATOM 2880 O O . MET A 1 353 ? 92.164 2.295 -84.223 1.00 94.31 353 MET A O 1
ATOM 2884 N N . GLU A 1 354 ? 91.053 0.697 -83.101 1.00 94.31 354 GLU A N 1
ATOM 2885 C CA . GLU A 1 354 ? 92.121 -0.306 -83.097 1.00 94.31 354 GLU A CA 1
ATOM 2886 C C . GLU A 1 354 ? 92.464 -0.757 -84.528 1.00 94.31 354 GLU A C 1
ATOM 2888 O O . GLU A 1 354 ? 93.635 -0.770 -84.907 1.00 94.31 354 GLU A O 1
ATOM 2893 N N . LEU A 1 355 ? 91.454 -0.976 -85.379 1.00 95.19 355 LEU A N 1
ATOM 2894 C CA . LEU A 1 355 ? 91.647 -1.263 -86.805 1.00 95.19 355 LEU A CA 1
ATOM 2895 C C . LEU A 1 355 ? 92.342 -0.107 -87.547 1.00 95.19 355 LEU A C 1
ATOM 2897 O O . LEU A 1 355 ? 93.288 -0.335 -88.302 1.00 95.19 355 LEU A O 1
ATOM 2901 N N . LYS A 1 356 ? 91.902 1.141 -87.328 1.00 93.94 356 LYS A N 1
ATOM 2902 C CA . LYS A 1 356 ? 92.536 2.331 -87.930 1.00 93.94 356 LYS A CA 1
ATOM 2903 C C . LYS A 1 356 ? 93.989 2.492 -87.485 1.00 93.94 356 LYS A C 1
ATOM 2905 O O . LYS A 1 356 ? 94.836 2.853 -88.299 1.00 93.94 356 LYS A O 1
ATOM 2910 N N . LEU A 1 357 ? 94.280 2.231 -86.209 1.00 93.56 357 LEU A N 1
ATOM 2911 C CA . LEU A 1 357 ? 95.641 2.255 -85.677 1.00 93.56 357 LEU A CA 1
ATOM 2912 C C . LEU A 1 357 ? 96.516 1.222 -86.393 1.00 93.56 357 LEU A C 1
ATOM 2914 O O . LEU A 1 357 ? 97.624 1.550 -86.810 1.00 93.56 357 LEU A O 1
ATOM 2918 N N . GLN A 1 358 ? 96.009 0.003 -86.583 1.00 93.38 358 GLN A N 1
ATOM 2919 C CA . GLN A 1 358 ? 96.740 -1.057 -87.271 1.00 93.38 358 GLN A CA 1
ATOM 2920 C C . GLN A 1 358 ? 97.042 -0.701 -88.733 1.00 93.38 358 GLN A C 1
ATOM 2922 O O . GLN A 1 358 ? 98.188 -0.815 -89.162 1.00 93.38 358 GLN A O 1
ATOM 2927 N N . GLN A 1 359 ? 96.066 -0.152 -89.462 1.00 93.56 359 GLN A N 1
ATOM 2928 C CA . GLN A 1 359 ? 96.276 0.352 -90.825 1.00 93.56 359 GLN A CA 1
ATOM 2929 C C . GLN A 1 359 ? 97.320 1.479 -90.881 1.00 93.56 359 GLN A C 1
ATOM 2931 O O . GLN A 1 359 ? 98.160 1.510 -91.779 1.00 93.56 359 GLN A O 1
ATOM 2936 N N . ALA A 1 360 ? 97.299 2.407 -89.919 1.00 91.06 360 ALA A N 1
ATOM 2937 C CA . ALA A 1 360 ? 98.282 3.486 -89.843 1.00 91.06 360 ALA A CA 1
ATOM 2938 C C . ALA A 1 360 ? 99.697 2.967 -89.528 1.00 91.06 360 ALA A C 1
ATOM 2940 O O . ALA A 1 360 ? 100.673 3.482 -90.076 1.00 91.06 360 ALA A O 1
ATOM 2941 N N . LEU A 1 361 ? 99.815 1.940 -88.677 1.00 92.81 361 LEU A N 1
ATOM 2942 C CA . LEU A 1 361 ? 101.084 1.266 -88.390 1.00 92.81 361 LEU A CA 1
ATOM 2943 C C . LEU A 1 361 ? 101.638 0.559 -89.634 1.00 92.81 361 LEU A C 1
ATOM 2945 O O . LEU A 1 361 ? 102.819 0.722 -89.936 1.00 92.81 361 LEU A O 1
ATOM 2949 N N . GLU A 1 362 ? 100.799 -0.160 -90.384 1.00 92.94 362 GLU A N 1
ATOM 2950 C CA . GLU A 1 362 ? 101.182 -0.798 -91.653 1.00 92.94 362 GLU A CA 1
ATOM 2951 C C . GLU A 1 362 ? 101.640 0.238 -92.689 1.00 92.94 362 GLU A C 1
ATOM 2953 O O . GLU A 1 362 ? 102.726 0.108 -93.254 1.00 92.94 362 GLU A O 1
ATOM 2958 N N . ALA A 1 363 ? 100.880 1.322 -92.873 1.00 91.12 363 ALA A N 1
ATOM 2959 C CA . ALA A 1 363 ? 101.251 2.411 -93.778 1.00 91.12 363 ALA A CA 1
ATOM 2960 C C . ALA A 1 363 ? 102.563 3.103 -93.361 1.00 91.12 363 ALA A C 1
ATOM 2962 O O . ALA A 1 363 ? 103.385 3.459 -94.209 1.00 91.12 363 ALA A O 1
ATOM 2963 N N . SER A 1 364 ? 102.792 3.283 -92.054 1.00 90.31 364 SER A N 1
ATOM 2964 C CA . SER A 1 364 ? 104.047 3.826 -91.521 1.00 90.31 364 SER A CA 1
ATOM 2965 C C . SER A 1 364 ? 105.230 2.893 -91.781 1.00 90.31 364 SER A C 1
ATOM 2967 O O . SER A 1 364 ? 106.302 3.363 -92.169 1.00 90.31 364 SER A O 1
ATOM 2969 N N . GLN A 1 365 ? 105.041 1.582 -91.620 1.00 91.94 365 GLN A N 1
ATOM 2970 C CA . GLN A 1 365 ? 106.059 0.577 -91.911 1.00 91.94 365 GLN A CA 1
ATOM 2971 C C . GLN A 1 365 ? 106.387 0.529 -93.412 1.00 91.94 365 GLN A C 1
ATOM 2973 O O . GLN A 1 365 ? 107.562 0.563 -93.768 1.00 91.94 365 GLN A O 1
ATOM 2978 N N . GLU A 1 366 ? 105.383 0.559 -94.293 1.00 90.69 366 GLU A N 1
ATOM 2979 C CA . GLU A 1 366 ? 105.589 0.621 -95.747 1.00 90.69 366 GLU A CA 1
ATOM 2980 C C . GLU A 1 366 ? 106.334 1.905 -96.154 1.00 90.69 366 GLU A C 1
ATOM 2982 O O . GLU A 1 366 ? 107.268 1.877 -96.959 1.00 90.69 366 GLU A O 1
ATOM 2987 N N . ALA A 1 367 ? 105.970 3.049 -95.565 1.00 87.88 367 ALA A N 1
ATOM 2988 C CA . ALA A 1 367 ? 106.686 4.304 -95.773 1.00 87.88 367 ALA A CA 1
ATOM 2989 C C . ALA A 1 367 ? 108.140 4.215 -95.284 1.00 87.88 367 ALA A C 1
ATOM 2991 O O . ALA A 1 367 ? 109.048 4.683 -95.971 1.00 87.88 367 ALA A O 1
ATOM 2992 N N . LYS A 1 368 ? 108.385 3.578 -94.134 1.00 90.94 368 LYS A N 1
ATOM 2993 C CA . LYS A 1 368 ? 109.729 3.353 -93.588 1.00 90.94 368 LYS A CA 1
ATOM 2994 C C . LYS A 1 368 ? 110.567 2.447 -94.491 1.00 90.94 368 LYS A C 1
ATOM 2996 O O . LYS A 1 368 ? 111.738 2.740 -94.717 1.00 90.94 368 LYS A O 1
ATOM 3001 N N . GLU A 1 369 ? 109.983 1.391 -95.050 1.00 90.62 369 GLU A N 1
ATOM 3002 C CA . GLU A 1 369 ? 110.641 0.519 -96.030 1.00 90.62 369 GLU A CA 1
ATOM 3003 C C . GLU A 1 369 ? 110.971 1.272 -97.323 1.00 90.62 369 GLU A C 1
ATOM 3005 O O . GLU A 1 369 ? 112.099 1.186 -97.817 1.00 90.62 369 GLU A O 1
ATOM 3010 N N . LYS A 1 370 ? 110.042 2.094 -97.830 1.00 89.31 370 LYS A N 1
ATOM 3011 C CA . LYS A 1 370 ? 110.301 2.992 -98.967 1.00 89.31 370 LYS A CA 1
ATOM 3012 C C . LYS A 1 370 ? 111.454 3.946 -98.670 1.00 89.31 370 LYS A C 1
ATOM 3014 O O . LYS A 1 370 ? 112.368 4.048 -99.486 1.00 89.31 370 LYS A O 1
ATOM 3019 N N . VAL A 1 371 ? 111.467 4.583 -97.499 1.00 88.44 371 VAL A N 1
ATOM 3020 C CA . VAL A 1 371 ? 112.580 5.440 -97.064 1.00 88.44 371 VAL A CA 1
ATOM 3021 C C . VAL A 1 371 ? 113.889 4.655 -97.044 1.00 88.44 371 VAL A C 1
ATOM 3023 O O . VAL A 1 371 ? 114.844 5.109 -97.658 1.00 88.44 371 VAL A O 1
ATOM 3026 N N . GLN A 1 372 ? 113.935 3.448 -96.476 1.00 86.44 372 GLN A N 1
ATOM 3027 C CA . GLN A 1 372 ? 115.149 2.621 -96.487 1.00 86.44 372 GLN A CA 1
ATOM 3028 C C . GLN A 1 372 ? 115.610 2.247 -97.904 1.00 86.44 372 GLN A C 1
ATOM 3030 O O . GLN A 1 372 ? 116.810 2.224 -98.184 1.00 86.44 372 GLN A O 1
ATOM 3035 N N . THR A 1 373 ? 114.690 1.942 -98.825 1.00 87.56 373 THR A N 1
ATOM 3036 C CA . THR A 1 373 ? 115.061 1.690 -100.228 1.00 87.56 373 THR A CA 1
ATOM 3037 C C . THR A 1 373 ? 115.596 2.941 -100.914 1.00 87.56 373 THR A C 1
ATOM 3039 O O . THR A 1 373 ? 116.583 2.845 -101.642 1.00 87.56 373 THR A O 1
ATOM 3042 N N . LEU A 1 374 ? 115.002 4.109 -100.649 1.00 85.94 374 LEU A N 1
ATOM 3043 C CA . LEU A 1 374 ? 115.489 5.397 -101.136 1.00 85.94 374 LEU A CA 1
ATOM 3044 C C . LEU A 1 374 ? 116.853 5.732 -100.537 1.00 85.94 374 LEU A C 1
ATOM 3046 O O . LEU A 1 374 ? 117.736 6.128 -101.283 1.00 85.94 374 LEU A O 1
ATOM 3050 N N . GLU A 1 375 ? 117.066 5.512 -99.241 1.00 83.94 375 GLU A N 1
ATOM 3051 C CA . GLU A 1 375 ? 118.364 5.666 -98.577 1.00 83.94 375 GLU A CA 1
ATOM 3052 C C . GLU A 1 375 ? 119.420 4.763 -99.226 1.00 83.94 375 GLU A C 1
ATOM 3054 O O . GLU A 1 375 ? 120.485 5.245 -99.602 1.00 83.94 375 GLU A O 1
ATOM 3059 N N . ARG A 1 376 ? 119.107 3.483 -99.482 1.00 83.31 376 ARG A N 1
ATOM 3060 C CA . ARG A 1 376 ? 120.001 2.574 -100.225 1.00 83.31 376 ARG A CA 1
ATOM 3061 C C . ARG A 1 376 ? 120.278 3.057 -101.648 1.00 83.31 376 ARG A C 1
ATOM 3063 O O . ARG A 1 376 ? 121.415 2.973 -102.102 1.00 83.31 376 ARG A O 1
ATOM 3070 N N . LEU A 1 377 ? 119.266 3.543 -102.368 1.00 82.81 377 LEU A N 1
ATOM 3071 C CA . LEU A 1 377 ? 119.418 4.112 -103.713 1.00 82.81 377 LEU A CA 1
ATOM 3072 C C . LEU A 1 377 ? 120.298 5.363 -103.693 1.00 82.81 377 LEU A C 1
ATOM 3074 O O . LEU A 1 377 ? 121.193 5.488 -104.526 1.00 82.81 377 LEU A O 1
ATOM 3078 N N . VAL A 1 378 ? 120.081 6.255 -102.727 1.00 82.19 378 VAL A N 1
ATOM 3079 C CA . VAL A 1 378 ? 120.902 7.444 -102.489 1.00 82.19 378 VAL A CA 1
ATOM 3080 C C . VAL A 1 378 ? 122.338 7.036 -102.176 1.00 82.19 378 VAL A C 1
ATOM 3082 O O . VAL A 1 378 ? 123.253 7.611 -102.756 1.00 82.19 378 VAL A O 1
ATOM 3085 N N . ASP A 1 379 ? 122.566 6.013 -101.356 1.00 80.19 379 ASP A N 1
ATOM 3086 C CA . ASP A 1 379 ? 123.907 5.497 -101.071 1.00 80.19 379 ASP A CA 1
ATOM 3087 C C . ASP A 1 379 ? 124.568 4.849 -102.297 1.00 80.19 379 ASP A C 1
ATOM 3089 O O . ASP A 1 379 ? 125.761 5.051 -102.536 1.00 80.19 379 ASP A O 1
ATOM 3093 N N . VAL A 1 380 ? 123.815 4.112 -103.122 1.00 79.94 380 VAL A N 1
ATOM 3094 C CA . VAL A 1 380 ? 124.302 3.569 -104.403 1.00 79.94 380 VAL A CA 1
ATOM 3095 C C . VAL A 1 380 ? 124.662 4.697 -105.369 1.00 79.94 380 VAL A C 1
ATOM 3097 O O . VAL A 1 380 ? 125.709 4.630 -106.012 1.00 79.94 380 VAL A O 1
ATOM 3100 N N . LEU A 1 381 ? 123.837 5.742 -105.464 1.00 75.25 381 LEU A N 1
ATOM 3101 C CA . LEU A 1 381 ? 124.121 6.925 -106.276 1.00 75.25 381 LEU A CA 1
ATOM 3102 C C . LEU A 1 381 ? 125.342 7.677 -105.741 1.00 75.25 381 LEU A C 1
ATOM 3104 O O . LEU A 1 381 ? 126.231 7.999 -106.521 1.00 75.25 381 LEU A O 1
ATOM 3108 N N . ARG A 1 382 ? 125.460 7.866 -104.422 1.00 76.25 382 ARG A N 1
ATOM 3109 C CA . ARG A 1 382 ? 126.655 8.441 -103.785 1.00 76.25 382 ARG A CA 1
ATOM 3110 C C . ARG A 1 382 ? 127.907 7.615 -104.086 1.00 76.25 382 ARG A C 1
ATOM 3112 O O . ARG A 1 382 ? 128.932 8.197 -104.418 1.00 76.25 382 ARG A O 1
ATOM 3119 N N . LYS A 1 383 ? 127.833 6.277 -104.059 1.00 73.12 383 LYS A N 1
ATOM 3120 C CA . LYS A 1 383 ? 128.949 5.393 -104.453 1.00 73.12 383 LYS A CA 1
ATOM 3121 C C . LYS A 1 383 ? 129.275 5.464 -105.949 1.00 73.12 383 LYS A C 1
ATOM 3123 O O . LYS A 1 383 ? 130.452 5.496 -106.290 1.00 73.12 383 LYS A O 1
ATOM 3128 N N . LYS A 1 384 ? 128.276 5.519 -106.840 1.00 66.38 384 LYS A N 1
ATOM 3129 C CA . LYS A 1 384 ? 128.487 5.652 -108.297 1.00 66.38 384 LYS A CA 1
ATOM 3130 C C . LYS A 1 384 ? 129.035 7.023 -108.700 1.00 66.38 384 LYS A C 1
ATOM 3132 O O . LYS A 1 384 ? 129.819 7.095 -109.636 1.00 66.38 384 LYS A O 1
ATOM 3137 N N . VAL A 1 385 ? 128.659 8.086 -107.993 1.00 63.91 385 VAL A N 1
ATOM 3138 C CA . VAL A 1 385 ? 129.217 9.435 -108.186 1.00 63.91 385 VAL A CA 1
ATOM 3139 C C . VAL A 1 385 ? 130.598 9.559 -107.521 1.00 63.91 385 VAL A C 1
ATOM 3141 O O . VAL A 1 385 ? 131.455 10.279 -108.020 1.00 63.91 385 VAL A O 1
ATOM 3144 N N . GLY A 1 386 ? 130.852 8.822 -106.433 1.00 57.03 386 GLY A N 1
ATOM 3145 C CA . GLY A 1 386 ? 132.120 8.838 -105.695 1.00 57.03 386 GLY A CA 1
ATOM 3146 C C . GLY A 1 386 ? 133.246 7.953 -106.252 1.00 57.03 386 GLY A C 1
ATOM 3147 O O . GLY A 1 386 ? 134.386 8.117 -105.830 1.00 57.03 386 GLY A O 1
ATOM 3148 N N . ALA A 1 387 ? 132.977 7.027 -107.181 1.00 49.16 387 ALA A N 1
ATOM 3149 C CA . ALA A 1 387 ? 133.987 6.103 -107.710 1.00 49.16 387 ALA A CA 1
ATOM 3150 C C . ALA A 1 387 ? 133.805 5.823 -109.216 1.00 49.16 387 ALA A C 1
ATOM 3152 O O . ALA A 1 387 ? 133.270 4.784 -109.602 1.00 49.16 387 ALA A O 1
ATOM 3153 N N . GLY A 1 388 ? 134.282 6.729 -110.079 1.00 40.44 388 GLY A N 1
ATOM 3154 C CA . GLY A 1 388 ? 134.429 6.449 -111.513 1.00 40.44 388 GLY A CA 1
ATOM 3155 C C . GLY A 1 388 ? 134.496 7.681 -112.417 1.00 40.44 388 GLY A C 1
ATOM 3156 O O . GLY A 1 388 ? 133.487 8.313 -112.694 1.00 40.44 388 GLY A O 1
ATOM 3157 N N . THR A 1 389 ? 135.699 7.964 -112.913 1.00 42.78 389 THR A N 1
ATOM 3158 C CA . THR A 1 389 ? 136.083 8.869 -114.006 1.00 42.78 389 THR A CA 1
ATOM 3159 C C . THR A 1 389 ? 134.991 9.137 -115.055 1.00 42.78 389 THR A C 1
ATOM 3161 O O . THR A 1 389 ? 134.730 8.293 -115.913 1.00 42.78 389 THR A O 1
ATOM 3164 N N . ILE A 1 390 ? 134.423 10.347 -115.063 1.00 48.56 390 ILE A N 1
ATOM 3165 C CA . ILE A 1 390 ? 133.626 10.859 -116.188 1.00 48.56 390 ILE A CA 1
ATOM 3166 C C . ILE A 1 390 ? 134.548 11.682 -117.091 1.00 48.56 390 ILE A C 1
ATOM 3168 O O . ILE A 1 390 ? 135.052 12.734 -116.702 1.00 48.56 390 ILE A O 1
ATOM 3172 N N . ARG A 1 391 ? 134.767 11.177 -118.312 1.00 46.53 391 ARG A N 1
ATOM 3173 C CA . ARG A 1 391 ? 135.254 11.961 -119.454 1.00 46.53 391 ARG A CA 1
ATOM 3174 C C . ARG A 1 391 ? 134.215 13.044 -119.772 1.00 46.53 391 ARG A C 1
ATOM 3176 O O . ARG A 1 391 ? 133.057 12.731 -120.024 1.00 46.53 391 ARG A O 1
ATOM 3183 N N . THR A 1 392 ? 134.655 14.292 -119.726 1.00 49.47 392 THR A N 1
ATOM 3184 C CA . THR A 1 392 ? 133.894 15.543 -119.836 1.00 49.47 392 THR A CA 1
ATOM 3185 C C . THR A 1 392 ? 133.404 15.826 -121.262 1.00 49.47 392 THR A C 1
ATOM 3187 O O . THR A 1 392 ? 134.178 15.684 -122.207 1.00 49.47 392 THR A O 1
ATOM 3190 N N . VAL A 1 393 ? 132.157 16.291 -121.416 1.00 40.66 393 VAL A N 1
ATOM 3191 C CA . VAL A 1 393 ? 131.626 16.895 -122.655 1.00 40.66 393 VAL A CA 1
ATOM 3192 C C . VAL A 1 393 ? 130.758 18.102 -122.271 1.00 40.66 393 VAL A C 1
ATOM 3194 O O . VAL A 1 393 ? 129.760 17.903 -121.590 1.00 40.66 393 VAL A O 1
ATOM 3197 N N . ILE A 1 394 ? 131.230 19.289 -122.690 1.00 42.28 394 ILE A N 1
ATOM 3198 C CA . ILE A 1 394 ? 130.648 20.658 -122.761 1.00 42.28 394 ILE A CA 1
ATOM 3199 C C . ILE A 1 394 ? 129.626 21.060 -121.691 1.00 42.28 394 ILE A C 1
ATOM 3201 O O . ILE A 1 394 ? 128.473 20.581 -121.743 1.00 42.28 394 ILE A O 1
#